Protein AF-A0A519ZA07-F1 (afdb_monomer_lite)

Foldseek 3Di:
DVVVVVVVCCCCVPPVVVVVVVVPCDPPVVVVVVDPDQDPVLQCCLVPPLLVVLVVLLVVLVVVLVVCVVVVDDDPPPLLVSLVVSLVSLLVSLVSCVSVCPDPVPVVSLVSLLVSLVSSVSSLVVLCVNLVVCCVVQNAALVSLVSVLVSVLSVVVSCCSNPDPDDDSVCNVVVVVVSVCQCCDDCSHNLNRNLVGLLVVLLVLCVVVVQDDPQAGAQDPDDDDPVSQVSNLVSLLVCCVRPNLCSNVSHHPDDCVVVLVVLCVVVVNPDDPPDPPDPPDSVNSSVSRSVCCCVRRVRDDDPPPPPPVCPPDQDEDDDDDPPPDPDDPDDDDDDDDDDDDWDWDWYADPNWIWIWTDDPFWIWTATRHWIDIGGCVVLVVVVVVVVPDPVQPWDFDPDDDDDKTWTQDDFVSQWDWDDTPPDTDIDGDRTDIDHDDPPPDD

Sequence (442 aa):
TWKSFITLFAWIAILFQTLFFLSGIPVDLQKLKDEYSYPKGLKLFTQYVLIPLAIVYVIILLSYEGKIIIQWNLPKGLVSSLILGYAVFGILSFLLIYPLRKQEENRWIVAYNRVFYYLLIPLLALLFVSVYTRVQKYGITEERYFLIILALWLSGITAYFLLSRKQNILIIPLSLSLVTIVGTYGPLSAFNIAQRSQLNQLAAVFQKNKLLKEGKLQPITVKLDSASNNRVIDLTRYMIKEYGLSSLQPLLKEDLKPVTESIKEKLGLTVSKYNGNRRTNAWDIRNAEQEWLQKHYKLPLKYADKSIDISYKNVKAENYMVIPKSDADFIVLIENTTNHYAAETISTLNKDSIRVHLSNSSMTFRIDKDSVNLSLIPIISRLEKANSSPDSKLIKENGSIASNESFILPRKYLTEQFQVGNYNVKFYINEITYRLSPSRSA

Secondary structure (DSSP, 8-state):
-HHHHHHHHHIIIIIIHHHHHHHTS-S-TTGGGT-----HHHHHHIIIIIHHHHHHHHHHHHHHHHHHHHHT-PPSSHHHHHHHHHHHHHHHHHHHHGGGGGSGGGHHHHHHHHHHHHHHHHHHHHHHHHHHHHHHHH---HHHHHHHHHHHHHHHHHHHHHH-SS--TTHHHHHHHHHHHHHHSSTTSHHHHHHHHHHHHHHHHHHHTT-EETTEEPP--S---HHHHHHHHHHHHHHHHHH-GGGGTTT-SS-HHHHHHHHHHHTTTTS-SS-TT----HHHHHHHHHHHHHHHHTPPP----------S------S------TT-S---------SSS-EEEEEEETTEEEEEEE-SSEEEEEETTEEEEEESHHHHHHHHHHHTSTT---------SSS-EE----GGGSEEEEEETTEEEEEE----EE--PPP---

Structure (mmCIF, N/CA/C/O backbone):
data_AF-A0A519ZA07-F1
#
_entry.id   AF-A0A519ZA07-F1
#
loop_
_atom_site.group_PDB
_atom_site.id
_atom_site.type_symbol
_atom_site.label_atom_id
_atom_site.label_alt_id
_atom_site.label_comp_id
_atom_site.label_asym_id
_atom_site.label_entity_id
_atom_site.label_seq_id
_atom_site.pdbx_PDB_ins_code
_atom_site.Cartn_x
_atom_site.Cartn_y
_atom_site.Cartn_z
_atom_site.occupancy
_atom_site.B_iso_or_equiv
_atom_site.auth_seq_id
_atom_site.auth_comp_id
_atom_site.auth_asym_id
_atom_site.auth_atom_id
_atom_site.pdbx_PDB_model_num
ATOM 1 N N . THR A 1 1 ? 22.969 2.937 15.550 1.00 68.62 1 THR A N 1
ATOM 2 C CA . THR A 1 1 ? 21.987 3.757 16.290 1.00 68.62 1 THR A CA 1
ATOM 3 C C . THR A 1 1 ? 20.558 3.262 16.097 1.00 68.62 1 THR A C 1
ATOM 5 O O . THR A 1 1 ? 20.074 2.628 17.017 1.00 68.62 1 THR A O 1
ATOM 8 N N . TRP A 1 2 ? 19.897 3.390 14.937 1.00 66.69 2 TRP A N 1
ATOM 9 C CA . TRP A 1 2 ? 18.480 2.967 14.767 1.00 66.69 2 TRP A CA 1
ATOM 10 C C . TRP A 1 2 ? 18.201 1.464 14.975 1.00 66.69 2 TRP A C 1
ATOM 12 O O . TRP A 1 2 ? 17.227 1.085 15.618 1.00 66.69 2 TRP A O 1
ATOM 22 N N . LYS A 1 3 ? 19.089 0.588 14.485 1.00 72.81 3 LYS A N 1
ATOM 23 C CA . LYS A 1 3 ? 18.942 -0.870 14.659 1.00 72.81 3 LYS A CA 1
ATOM 24 C C . LYS A 1 3 ? 18.975 -1.286 16.129 1.00 72.81 3 LYS A C 1
ATOM 26 O O . LYS A 1 3 ? 18.158 -2.094 16.534 1.00 72.81 3 LYS A O 1
ATOM 31 N N . SER A 1 4 ? 19.863 -0.690 16.923 1.00 81.75 4 SER A N 1
ATOM 32 C CA . SER A 1 4 ? 19.961 -0.953 18.363 1.00 81.75 4 SER A CA 1
ATOM 33 C C . SER A 1 4 ? 18.689 -0.533 19.102 1.00 81.75 4 SER A C 1
ATOM 35 O O . SER A 1 4 ? 18.231 -1.274 19.962 1.00 81.75 4 SER A O 1
ATOM 37 N N . PHE A 1 5 ? 18.078 0.596 18.719 1.00 85.25 5 PHE A N 1
ATOM 38 C CA . PHE A 1 5 ? 16.781 1.028 19.254 1.00 85.25 5 PHE A CA 1
ATOM 39 C C . PHE A 1 5 ? 15.653 0.054 18.909 1.00 85.25 5 PHE A C 1
ATOM 41 O O . PHE A 1 5 ? 14.896 -0.312 19.799 1.00 85.25 5 PHE A O 1
ATOM 48 N N . ILE A 1 6 ? 15.558 -0.409 17.657 1.00 89.62 6 ILE A N 1
ATOM 49 C CA . ILE A 1 6 ? 14.545 -1.403 17.260 1.00 89.62 6 ILE A CA 1
ATOM 50 C C . ILE A 1 6 ? 14.741 -2.712 18.018 1.00 89.62 6 ILE A C 1
ATOM 52 O O . ILE A 1 6 ? 13.771 -3.277 18.512 1.00 89.62 6 ILE A O 1
ATOM 56 N N . THR A 1 7 ? 15.982 -3.191 18.125 1.00 86.75 7 THR A N 1
ATOM 57 C CA . THR A 1 7 ? 16.279 -4.423 18.855 1.00 86.75 7 THR A CA 1
ATOM 58 C C . THR A 1 7 ? 15.882 -4.277 20.321 1.00 86.75 7 THR A C 1
ATOM 60 O O . THR A 1 7 ? 15.166 -5.125 20.838 1.00 86.75 7 THR A O 1
ATOM 63 N N . LEU A 1 8 ? 16.271 -3.180 20.977 1.00 88.75 8 LEU A N 1
ATOM 64 C CA . LEU A 1 8 ? 15.932 -2.914 22.375 1.00 88.75 8 LEU A CA 1
ATOM 65 C C . LEU A 1 8 ? 14.416 -2.765 22.585 1.00 88.75 8 LEU A C 1
ATOM 67 O O . LEU A 1 8 ? 13.865 -3.366 23.502 1.00 88.75 8 LEU A O 1
ATOM 71 N N . PHE A 1 9 ? 13.728 -2.042 21.698 1.00 88.75 9 PHE A N 1
ATOM 72 C CA . PHE A 1 9 ? 12.270 -1.933 21.706 1.00 88.75 9 PHE A CA 1
ATOM 73 C C . PHE A 1 9 ? 11.601 -3.300 21.544 1.00 88.75 9 PHE A C 1
ATOM 75 O O . PHE A 1 9 ? 10.675 -3.602 22.285 1.00 88.75 9 PHE A O 1
ATOM 82 N N . ALA A 1 10 ? 12.087 -4.151 20.636 1.00 89.69 10 ALA A N 1
ATOM 83 C CA . ALA A 1 10 ? 11.562 -5.501 20.453 1.00 89.69 10 ALA A CA 1
ATOM 84 C C . ALA A 1 10 ? 11.764 -6.367 21.707 1.00 89.69 10 ALA A C 1
ATOM 86 O O . ALA A 1 10 ? 10.833 -7.048 22.126 1.00 89.69 10 ALA A O 1
ATOM 87 N N . TRP A 1 11 ? 12.932 -6.298 22.355 1.00 91.19 11 TRP A N 1
ATOM 88 C CA . TRP A 1 11 ? 13.178 -6.999 23.622 1.00 91.19 11 TRP A CA 1
ATOM 89 C C . TRP A 1 11 ? 12.244 -6.529 24.740 1.00 91.19 11 TRP A C 1
ATOM 91 O O . TRP A 1 11 ? 11.685 -7.357 25.455 1.00 91.19 11 TRP A O 1
ATOM 101 N N . ILE A 1 12 ? 12.024 -5.220 24.874 1.00 87.88 12 ILE A N 1
ATOM 102 C CA . ILE A 1 12 ? 11.123 -4.670 25.894 1.00 87.88 12 ILE A CA 1
ATOM 103 C C . ILE A 1 12 ? 9.662 -5.026 25.576 1.00 87.88 12 ILE A C 1
ATOM 105 O O . ILE A 1 12 ? 8.946 -5.540 26.431 1.00 87.88 12 ILE A O 1
ATOM 109 N N . ALA A 1 13 ? 9.215 -4.800 24.342 1.00 84.88 13 ALA A N 1
ATOM 110 C CA . ALA A 1 13 ? 7.824 -4.990 23.941 1.00 84.88 13 ALA A CA 1
ATOM 111 C C . ALA A 1 13 ? 7.408 -6.465 23.873 1.00 84.88 13 ALA A C 1
ATOM 113 O O . ALA A 1 13 ? 6.242 -6.774 24.095 1.00 84.88 13 ALA A O 1
ATOM 114 N N . ILE A 1 14 ? 8.335 -7.374 23.556 1.00 86.75 14 ILE A N 1
ATOM 115 C CA . ILE A 1 14 ? 8.047 -8.809 23.485 1.00 86.75 14 ILE A CA 1
ATOM 116 C C . ILE A 1 14 ? 8.355 -9.458 24.823 1.00 86.75 14 ILE A C 1
ATOM 118 O O . ILE A 1 14 ? 7.466 -10.053 25.415 1.00 86.75 14 ILE A O 1
ATOM 122 N N . LEU A 1 15 ? 9.590 -9.357 25.314 1.00 85.81 15 LEU A N 1
ATOM 123 C CA . LEU A 1 15 ? 10.036 -10.143 26.461 1.00 85.81 15 LEU A CA 1
ATOM 124 C C . LEU A 1 15 ? 9.599 -9.508 27.781 1.00 85.81 15 LEU A C 1
ATOM 126 O O . LEU A 1 15 ? 8.959 -10.160 28.599 1.00 85.81 15 LEU A O 1
ATOM 130 N N . PHE A 1 16 ? 9.903 -8.223 27.980 1.00 83.38 16 PHE A N 1
ATOM 131 C CA . PHE A 1 16 ? 9.603 -7.557 29.247 1.00 83.38 16 PHE A CA 1
ATOM 132 C C . PHE A 1 16 ? 8.097 -7.367 29.445 1.00 83.38 16 PHE A C 1
ATOM 134 O O . PHE A 1 16 ? 7.584 -7.703 30.504 1.00 83.38 16 PHE A O 1
ATOM 141 N N . GLN A 1 17 ? 7.366 -6.918 28.421 1.00 84.31 17 GLN A N 1
ATOM 142 C CA . GLN A 1 17 ? 5.914 -6.739 28.501 1.00 84.31 17 GLN A CA 1
ATOM 143 C C . GLN A 1 17 ? 5.177 -8.055 28.784 1.00 84.31 17 GLN A C 1
ATOM 145 O O . GLN A 1 17 ? 4.252 -8.062 29.595 1.00 84.31 17 GLN A O 1
ATOM 150 N N . THR A 1 18 ? 5.558 -9.162 28.131 1.00 84.44 18 THR A N 1
ATOM 151 C CA . THR A 1 18 ? 4.900 -10.460 28.364 1.00 84.44 18 THR A CA 1
ATOM 152 C C . THR A 1 18 ? 5.241 -11.024 29.733 1.00 84.44 18 THR A C 1
ATOM 154 O O . THR A 1 18 ? 4.324 -11.446 30.427 1.00 84.44 18 THR A O 1
ATOM 157 N N . LEU A 1 19 ? 6.508 -10.978 30.162 1.00 85.19 19 LEU A N 1
ATOM 158 C CA . LEU A 1 19 ? 6.915 -11.423 31.499 1.00 85.19 19 LEU A CA 1
ATOM 159 C C . LEU A 1 19 ? 6.274 -10.571 32.599 1.00 85.19 19 LEU A C 1
ATOM 161 O O . LEU A 1 19 ? 5.770 -11.118 33.575 1.00 85.19 19 LEU A O 1
ATOM 165 N N . PHE A 1 20 ? 6.228 -9.249 32.422 1.00 81.75 20 PHE A N 1
ATOM 166 C CA . PHE A 1 20 ? 5.566 -8.330 33.346 1.00 81.75 20 PHE A CA 1
ATOM 167 C C . PHE A 1 20 ? 4.062 -8.618 33.435 1.00 81.75 20 PHE A C 1
ATOM 169 O O . PHE A 1 20 ? 3.527 -8.762 34.533 1.00 81.75 20 PHE A O 1
ATOM 176 N N . PHE A 1 21 ? 3.391 -8.790 32.291 1.00 81.94 21 PHE A N 1
ATOM 177 C CA . PHE A 1 21 ? 1.983 -9.187 32.246 1.00 81.94 21 PHE A CA 1
ATOM 178 C C . PHE A 1 21 ? 1.741 -10.539 32.932 1.00 81.94 21 PHE A C 1
ATOM 180 O O . PHE A 1 21 ? 0.816 -10.650 33.731 1.00 81.94 21 PHE A O 1
ATOM 187 N N . LEU A 1 22 ? 2.590 -11.541 32.673 1.00 83.44 22 LEU A N 1
ATOM 188 C CA . LEU A 1 22 ? 2.477 -12.873 33.273 1.00 83.44 22 LEU A CA 1
ATOM 189 C C . LEU A 1 22 ? 2.712 -12.834 34.787 1.00 83.44 22 LEU A C 1
ATOM 191 O O . LEU A 1 22 ? 2.031 -13.539 35.522 1.00 83.44 22 LEU A O 1
ATOM 195 N N . SER A 1 23 ? 3.621 -11.973 35.258 1.00 83.38 23 SER A N 1
ATOM 196 C CA . SER A 1 23 ? 3.871 -11.768 36.691 1.00 83.38 23 SER A CA 1
ATOM 197 C C . SER A 1 23 ? 2.674 -11.153 37.423 1.00 83.38 23 SER A C 1
ATOM 199 O O . SER A 1 23 ? 2.501 -11.376 38.617 1.00 83.38 23 SER A O 1
ATOM 201 N N . GLY A 1 24 ? 1.830 -10.405 36.703 1.00 71.06 24 GLY A N 1
ATOM 202 C CA . GLY A 1 24 ? 0.581 -9.851 37.219 1.00 71.06 24 GLY A CA 1
ATOM 203 C C . GLY A 1 24 ? -0.580 -10.849 37.277 1.00 71.06 24 GLY A C 1
ATOM 204 O O . GLY A 1 24 ? -1.636 -10.493 37.794 1.00 71.06 24 GLY A O 1
ATOM 205 N N . ILE A 1 25 ? -0.424 -12.075 36.757 1.00 77.50 25 ILE A N 1
ATOM 206 C CA . ILE A 1 25 ? -1.458 -13.114 36.843 1.00 77.50 25 ILE A CA 1
ATOM 207 C C . ILE A 1 25 ? -1.352 -13.780 38.225 1.00 77.50 25 ILE A C 1
ATOM 209 O O . ILE A 1 25 ? -0.340 -14.424 38.510 1.00 77.50 25 ILE A O 1
ATOM 213 N N . PRO A 1 26 ? -2.367 -13.651 39.100 1.00 72.69 26 PRO A N 1
ATOM 214 C CA . PRO A 1 26 ? -2.338 -14.287 40.409 1.00 72.69 26 PRO A CA 1
ATOM 215 C C . PRO A 1 26 ? -2.300 -15.814 40.260 1.00 72.69 26 PRO A C 1
ATOM 217 O O . PRO A 1 26 ? -2.992 -16.386 39.419 1.00 72.69 26 PRO A O 1
ATOM 220 N N . VAL A 1 27 ? -1.508 -16.472 41.113 1.00 74.38 27 VAL A N 1
ATOM 221 C CA . VAL A 1 27 ? -1.346 -17.942 41.135 1.00 74.38 27 VAL A CA 1
ATOM 222 C C . VAL A 1 27 ? -2.686 -18.649 41.368 1.00 74.38 27 VAL A C 1
ATOM 224 O O . VAL A 1 27 ? -2.934 -19.727 40.832 1.00 74.38 27 VAL A O 1
ATOM 227 N N . ASP A 1 28 ? -3.572 -18.013 42.135 1.00 78.94 28 ASP A N 1
ATOM 228 C CA . ASP A 1 28 ? -4.938 -18.468 42.351 1.00 78.94 28 ASP A CA 1
ATOM 229 C C . ASP A 1 28 ? -5.888 -17.842 41.320 1.00 78.94 28 ASP A C 1
ATOM 231 O O . ASP A 1 28 ? -6.391 -16.726 41.483 1.00 78.94 28 ASP A O 1
ATOM 235 N N . LEU A 1 29 ? -6.145 -18.591 40.245 1.00 73.44 29 LEU A N 1
ATOM 236 C CA . LEU A 1 29 ? -7.049 -18.189 39.167 1.00 73.44 29 LEU A CA 1
ATOM 237 C C . LEU A 1 29 ? -8.512 -18.049 39.625 1.00 73.44 29 LEU A C 1
ATOM 239 O O . LEU A 1 29 ? -9.312 -17.462 38.895 1.00 73.44 29 LEU A O 1
ATOM 243 N N . GLN A 1 30 ? -8.891 -18.565 40.803 1.00 69.81 30 GLN A N 1
ATOM 244 C CA . GLN A 1 30 ? -10.254 -18.413 41.321 1.00 69.81 30 GLN A CA 1
ATOM 245 C C . GLN A 1 30 ? -10.517 -16.975 41.790 1.00 69.81 30 GLN A C 1
ATOM 247 O O . GLN A 1 30 ? -11.611 -16.467 41.559 1.00 69.81 30 GLN A O 1
ATOM 252 N N . LYS A 1 31 ? -9.494 -16.264 42.290 1.00 63.41 31 LYS A N 1
ATOM 253 C CA . LYS A 1 31 ? -9.593 -14.839 42.670 1.00 63.41 31 LYS A CA 1
ATOM 254 C C . LYS A 1 31 ? -9.871 -13.901 41.489 1.00 63.41 31 LYS A C 1
ATOM 256 O O . LYS A 1 31 ? -10.433 -12.828 41.678 1.00 63.41 31 LYS A O 1
ATOM 261 N N . LEU A 1 32 ? -9.552 -14.315 40.258 1.00 62.78 32 LEU A N 1
ATOM 262 C CA . LEU A 1 32 ? -9.866 -13.555 39.038 1.00 62.78 32 LEU A CA 1
ATOM 263 C C . LEU A 1 32 ? -11.366 -13.539 38.700 1.00 62.78 32 LEU A C 1
ATOM 265 O O . LEU A 1 32 ? -11.788 -12.714 37.890 1.00 62.78 32 LEU A O 1
ATOM 269 N N . LYS A 1 33 ? -12.176 -14.441 39.276 1.00 58.62 33 LYS A N 1
ATOM 270 C CA . LYS A 1 33 ? -13.636 -14.423 39.084 1.00 58.62 33 LYS A CA 1
ATOM 271 C C . LYS A 1 33 ? -14.329 -13.332 39.899 1.00 58.62 33 LYS A C 1
ATOM 273 O O . LYS A 1 33 ? -15.373 -12.854 39.459 1.00 58.62 33 LYS A O 1
ATOM 278 N N . ASP A 1 34 ? -13.746 -12.935 41.027 1.00 54.66 34 ASP A N 1
ATOM 279 C CA . ASP A 1 34 ? -14.414 -12.076 42.008 1.00 54.66 34 ASP A CA 1
ATOM 280 C C . ASP A 1 34 ? -14.012 -10.596 41.888 1.00 54.66 34 ASP A C 1
ATOM 282 O O . ASP A 1 34 ? -14.752 -9.715 42.326 1.00 54.66 34 ASP A O 1
ATOM 286 N N . GLU A 1 35 ? -12.894 -10.285 41.219 1.00 52.78 35 GLU A N 1
ATOM 287 C CA . GLU A 1 35 ? -12.361 -8.921 41.123 1.00 52.78 35 GLU A CA 1
ATOM 288 C C . GLU A 1 35 ? -12.438 -8.348 39.692 1.00 52.78 35 GLU A C 1
ATOM 290 O O . GLU A 1 35 ? -11.454 -8.214 38.967 1.00 52.78 35 GLU A O 1
ATOM 295 N N . TYR A 1 36 ? -13.641 -7.944 39.269 1.00 58.69 36 TYR A N 1
ATOM 296 C CA . TYR A 1 36 ? -13.870 -7.174 38.033 1.00 58.69 36 TYR A CA 1
ATOM 297 C C . TYR A 1 36 ? -13.587 -5.670 38.227 1.00 58.69 36 TYR A C 1
ATOM 299 O O . TYR A 1 36 ? -14.419 -4.816 37.909 1.00 58.69 36 TYR A O 1
ATOM 307 N N . SER A 1 37 ? -12.423 -5.302 38.765 1.00 63.53 37 SER A N 1
ATOM 308 C CA . SER A 1 37 ? -12.074 -3.885 38.923 1.00 63.53 37 SER A CA 1
ATOM 309 C C . SER A 1 37 ? -11.431 -3.349 37.644 1.00 63.53 37 SER A C 1
ATOM 311 O O . SER A 1 37 ? -10.225 -3.450 37.425 1.00 63.53 37 SER A O 1
ATOM 313 N N . TYR A 1 38 ? -12.250 -2.788 36.753 1.00 71.25 38 TYR A N 1
ATOM 314 C CA . TYR A 1 38 ? -11.734 -2.086 35.580 1.00 71.25 38 TYR A CA 1
ATOM 315 C C . TYR A 1 38 ? -10.954 -0.833 36.028 1.00 71.25 38 TYR A C 1
ATOM 317 O O . TYR A 1 38 ? -11.500 -0.032 36.798 1.00 71.25 38 TYR A O 1
ATOM 325 N N . PRO A 1 39 ? -9.714 -0.601 35.550 1.00 79.19 39 PRO A N 1
ATOM 326 C CA . PRO A 1 39 ? -8.886 0.499 36.034 1.00 79.19 39 PRO A CA 1
ATOM 327 C C . PRO A 1 39 ? -9.587 1.851 35.864 1.00 79.19 39 PRO A C 1
ATOM 329 O O . PRO A 1 39 ? -9.898 2.274 34.746 1.00 79.19 39 PRO A O 1
ATOM 332 N N . LYS A 1 40 ? -9.809 2.568 36.974 1.00 76.81 40 LYS A N 1
ATOM 333 C CA . LYS A 1 40 ? -10.518 3.863 36.973 1.00 76.81 40 LYS A CA 1
ATOM 334 C C . LYS A 1 40 ? -9.883 4.874 36.009 1.00 76.81 40 LYS A C 1
ATOM 336 O O . LYS A 1 40 ? -10.604 5.567 35.295 1.00 76.81 40 LYS A O 1
ATOM 341 N N . GLY A 1 41 ? -8.550 4.905 35.934 1.00 78.56 41 GLY A N 1
ATOM 342 C CA . GLY A 1 41 ? -7.814 5.768 35.003 1.00 78.56 41 GLY A CA 1
ATOM 343 C C . GLY A 1 41 ? -8.109 5.452 33.534 1.00 78.56 41 GLY A C 1
ATOM 344 O O . GLY A 1 41 ? -8.377 6.362 32.754 1.00 78.56 41 GLY A O 1
ATOM 345 N N . LEU A 1 42 ? -8.159 4.167 33.164 1.00 79.19 42 LEU A N 1
ATOM 346 C CA . LEU A 1 42 ? -8.484 3.746 31.799 1.00 79.19 42 LEU A CA 1
ATOM 347 C C . LEU A 1 42 ? -9.938 4.085 31.436 1.00 79.19 42 LEU A C 1
ATOM 349 O O . LEU A 1 42 ? -10.225 4.440 30.290 1.00 79.19 42 LEU A O 1
ATOM 353 N N . LYS A 1 43 ? -10.855 4.026 32.416 1.00 81.81 43 LYS A N 1
ATOM 354 C CA . LYS A 1 43 ? -12.267 4.415 32.239 1.00 81.81 43 LYS A CA 1
ATOM 355 C C . LYS A 1 43 ? -12.360 5.905 31.948 1.00 81.81 43 LYS A C 1
ATOM 357 O O . LYS A 1 43 ? -12.951 6.286 30.941 1.00 81.81 43 LYS A O 1
ATOM 362 N N . LEU A 1 44 ? -11.725 6.721 32.789 1.00 84.00 44 LEU A N 1
ATOM 363 C CA . LEU A 1 44 ? -11.724 8.176 32.662 1.00 84.00 44 LEU A CA 1
ATOM 364 C C . LEU A 1 44 ? -11.096 8.623 31.336 1.00 84.00 44 LEU A C 1
ATOM 366 O O . LEU A 1 44 ? -11.687 9.415 30.608 1.00 84.00 44 LEU A O 1
ATOM 370 N N . PHE A 1 45 ? -9.939 8.059 30.989 1.00 85.19 45 PHE A N 1
ATOM 371 C CA . PHE A 1 45 ? -9.250 8.347 29.735 1.00 85.19 45 PHE A CA 1
ATOM 372 C C . PHE A 1 45 ? -10.125 8.030 28.516 1.00 85.19 45 PHE A C 1
ATOM 374 O O . PHE A 1 45 ? -10.298 8.867 27.630 1.00 85.19 45 PHE A O 1
ATOM 381 N N . THR A 1 46 ? -10.734 6.844 28.484 1.00 84.62 46 THR A N 1
ATOM 382 C CA . THR A 1 46 ? -11.551 6.439 27.334 1.00 84.62 46 THR A CA 1
ATOM 383 C C . THR A 1 46 ? -12.808 7.306 27.209 1.00 84.62 46 THR A C 1
ATOM 385 O O . THR A 1 46 ? -13.141 7.757 26.115 1.00 84.62 46 THR A O 1
ATOM 388 N N . GLN A 1 47 ? -13.478 7.591 28.328 1.00 85.44 47 GLN A N 1
ATOM 389 C CA . GLN A 1 47 ? -14.730 8.347 28.353 1.00 85.44 47 GLN A CA 1
ATOM 390 C C . GLN A 1 47 ? -14.551 9.841 28.058 1.00 85.44 47 GLN A C 1
ATOM 392 O O . GLN A 1 47 ? -15.361 10.401 27.325 1.00 85.44 47 GLN A O 1
ATOM 397 N N . TYR A 1 48 ? -13.519 10.482 28.613 1.00 87.69 48 TYR A N 1
ATOM 398 C CA . TYR A 1 48 ? -13.377 11.944 28.574 1.00 87.69 48 TYR A CA 1
ATOM 399 C C . TYR A 1 48 ? -12.289 12.455 27.632 1.00 87.69 48 TYR A C 1
ATOM 401 O O . TYR A 1 48 ? -12.271 13.642 27.324 1.00 87.69 48 TYR A O 1
ATOM 409 N N . VAL A 1 49 ? -11.400 11.588 27.148 1.00 88.25 49 VAL A N 1
ATOM 410 C CA . VAL A 1 49 ? -10.360 11.981 26.187 1.00 88.25 49 VAL A CA 1
ATOM 411 C C . VAL A 1 49 ? -10.617 11.308 24.849 1.00 88.25 49 VAL A C 1
ATOM 413 O O . VAL A 1 49 ? -10.810 11.977 23.837 1.00 88.25 49 VAL A O 1
ATOM 416 N N . LEU A 1 50 ? -10.675 9.977 24.844 1.00 88.25 50 LEU A N 1
ATOM 417 C CA . LEU A 1 50 ? -10.672 9.198 23.610 1.00 88.25 50 LEU A CA 1
ATOM 418 C C . LEU A 1 50 ? -11.978 9.355 22.809 1.00 88.25 50 LEU A C 1
ATOM 420 O O . LEU A 1 50 ? -11.944 9.642 21.615 1.00 88.25 50 LEU A O 1
ATOM 424 N N . ILE A 1 51 ? -13.136 9.226 23.463 1.00 87.62 51 ILE A N 1
ATOM 425 C CA . ILE A 1 51 ? -14.444 9.349 22.801 1.00 87.62 51 ILE A CA 1
ATOM 426 C C . ILE A 1 51 ? -14.722 10.777 22.309 1.00 87.62 51 ILE A C 1
ATOM 428 O O . ILE A 1 51 ? -15.082 10.918 21.137 1.00 87.62 51 ILE A O 1
ATOM 432 N N . PRO A 1 52 ? -14.521 11.840 23.114 1.00 90.56 52 PRO A N 1
ATOM 433 C CA . PRO A 1 52 ? -14.654 13.211 22.629 1.00 90.56 52 PRO A CA 1
ATOM 434 C C . PRO A 1 52 ? -13.736 13.497 21.440 1.00 90.56 52 PRO A C 1
ATOM 436 O O . PRO A 1 52 ? -14.177 14.088 20.456 1.00 90.56 52 PRO A O 1
ATOM 439 N N . LEU A 1 53 ? -12.497 12.996 21.470 1.00 91.75 53 LEU A N 1
ATOM 440 C CA . LEU A 1 53 ? -11.573 13.124 20.347 1.00 91.75 53 LEU A CA 1
ATOM 441 C C . LEU A 1 53 ? -12.086 12.404 19.090 1.00 91.75 53 LEU A C 1
ATOM 443 O O . LEU A 1 53 ? -11.996 12.957 17.996 1.00 91.75 53 LEU A O 1
ATOM 447 N N . ALA A 1 54 ? -12.683 11.215 19.228 1.00 91.06 54 ALA A N 1
ATOM 448 C CA . ALA A 1 54 ? -13.286 10.493 18.104 1.00 91.06 54 ALA A CA 1
ATOM 449 C C . ALA A 1 54 ? -14.457 11.277 17.490 1.00 91.06 54 ALA A C 1
ATOM 451 O O . ALA A 1 54 ? -14.612 11.302 16.269 1.00 91.06 54 ALA A O 1
ATOM 452 N N . ILE A 1 55 ? -15.270 11.931 18.326 1.00 91.94 55 ILE A N 1
ATOM 453 C CA . ILE A 1 55 ? -16.397 12.762 17.883 1.00 91.94 55 ILE A CA 1
ATOM 454 C C . ILE A 1 55 ? -15.889 13.993 17.126 1.00 91.94 55 ILE A C 1
ATOM 456 O O . ILE A 1 55 ? -16.348 14.273 16.021 1.00 91.94 55 ILE A O 1
ATOM 460 N N . VAL A 1 56 ? -14.905 14.709 17.672 1.00 95.06 56 VAL A N 1
ATOM 461 C CA . VAL A 1 56 ? -14.304 15.857 16.977 1.00 95.06 56 VAL A CA 1
ATOM 462 C C . VAL A 1 56 ? -13.695 15.414 15.645 1.00 95.06 56 VAL A C 1
ATOM 464 O O . VAL A 1 56 ? -13.915 16.061 14.622 1.00 95.06 56 VAL A O 1
ATOM 467 N N . TYR A 1 57 ? -12.998 14.274 15.627 1.00 95.06 57 TYR A N 1
ATOM 468 C CA . TYR A 1 57 ? -12.403 13.747 14.405 1.00 95.06 57 TYR A CA 1
ATOM 469 C C . TYR A 1 57 ? -13.471 13.427 13.346 1.00 95.06 57 TYR A C 1
ATOM 471 O O . TYR A 1 57 ? -13.346 13.882 12.209 1.00 95.06 57 TYR A O 1
ATOM 479 N N . VAL A 1 58 ? -14.559 12.729 13.692 1.00 95.12 58 VAL A N 1
ATOM 480 C CA . VAL A 1 58 ? -15.602 12.421 12.698 1.00 95.12 58 VAL A CA 1
ATOM 481 C C . VAL A 1 58 ? -16.288 13.674 12.167 1.00 95.12 58 VAL A C 1
ATOM 483 O O . VAL A 1 58 ? -16.577 13.737 10.979 1.00 95.12 58 VAL A O 1
ATOM 486 N N . ILE A 1 59 ? -16.493 14.697 13.001 1.00 95.69 59 ILE A N 1
ATOM 487 C CA . ILE A 1 59 ? -17.081 15.971 12.564 1.00 95.69 59 ILE A CA 1
ATOM 488 C C . ILE A 1 59 ? -16.182 16.651 11.528 1.00 95.69 59 ILE A C 1
ATOM 490 O O . ILE A 1 59 ? -16.665 17.079 10.476 1.00 95.69 59 ILE A O 1
ATOM 494 N N . ILE A 1 60 ? -14.874 16.721 11.792 1.00 94.94 60 ILE A N 1
ATOM 495 C CA . ILE A 1 60 ? -13.898 17.272 10.842 1.00 94.94 60 ILE A CA 1
ATOM 496 C C . ILE A 1 60 ? -13.918 16.458 9.548 1.00 94.94 60 ILE A C 1
ATOM 498 O O . ILE A 1 60 ? -13.929 17.026 8.454 1.00 94.94 60 ILE A O 1
ATOM 502 N N . LEU A 1 61 ? -13.943 15.131 9.668 1.00 94.44 61 LEU A N 1
ATOM 503 C CA . LEU A 1 61 ? -13.874 14.240 8.523 1.00 94.44 61 LEU A CA 1
ATOM 504 C C . LEU A 1 61 ? -15.129 14.351 7.652 1.00 94.44 61 LEU A C 1
ATOM 506 O O . LEU A 1 61 ? -14.999 14.570 6.455 1.00 94.44 61 LEU A O 1
ATOM 510 N N . LEU A 1 62 ? -16.326 14.330 8.241 1.00 94.69 62 LEU A N 1
ATOM 511 C CA . LEU A 1 62 ? -17.591 14.530 7.527 1.00 94.69 62 LEU A CA 1
ATOM 512 C C . LEU A 1 62 ? -17.683 15.920 6.886 1.00 94.69 62 LEU A C 1
ATOM 514 O O . LEU A 1 62 ? -18.157 16.047 5.759 1.00 94.69 62 LEU A O 1
ATOM 518 N N . SER A 1 63 ? -17.176 16.960 7.554 1.00 94.31 63 SER A N 1
ATOM 519 C CA . SER A 1 63 ? -17.083 18.304 6.962 1.00 94.31 63 SER A CA 1
ATOM 520 C C . SER A 1 63 ? -16.177 18.303 5.725 1.00 94.31 63 SER A C 1
ATOM 522 O O . SER A 1 63 ? -16.484 18.928 4.707 1.00 94.31 63 SER A O 1
ATOM 524 N N . TYR A 1 64 ? -15.067 17.563 5.788 1.00 92.25 64 TYR A N 1
ATOM 525 C CA . TYR A 1 64 ? -14.157 17.380 4.665 1.00 92.25 64 TYR A CA 1
ATOM 526 C C . TYR A 1 64 ? -14.783 16.565 3.524 1.00 92.25 64 TYR A C 1
ATOM 528 O O . TYR A 1 64 ? -14.603 16.920 2.360 1.00 92.25 64 TYR A O 1
ATOM 536 N N . GLU A 1 65 ? -15.571 15.531 3.824 1.00 91.31 65 GLU A N 1
ATOM 537 C CA . GLU A 1 65 ? -16.331 14.795 2.805 1.00 91.31 65 GLU A CA 1
ATOM 538 C C . GLU A 1 65 ? -17.358 15.682 2.113 1.00 91.31 65 GLU A C 1
ATOM 540 O O . GLU A 1 65 ? -17.427 15.694 0.885 1.00 91.31 65 GLU A O 1
ATOM 545 N N . GLY A 1 66 ? -18.093 16.488 2.885 1.00 92.19 66 GLY A N 1
ATOM 546 C CA . GLY A 1 66 ? -19.017 17.482 2.344 1.00 92.19 66 GLY A CA 1
ATOM 547 C C . GLY A 1 66 ? -18.315 18.428 1.369 1.00 92.19 66 GLY A C 1
ATOM 548 O O . GLY A 1 66 ? -18.799 18.648 0.259 1.00 92.19 66 GLY A O 1
ATOM 549 N N . LYS A 1 67 ? -17.113 18.906 1.720 1.00 92.50 67 LYS A N 1
ATOM 550 C CA . LYS A 1 67 ? -16.282 19.716 0.817 1.00 92.50 67 LYS A CA 1
ATOM 551 C C . LYS A 1 67 ? -15.929 18.972 -0.475 1.00 92.50 67 LYS A C 1
ATOM 553 O O . LYS A 1 67 ? -15.997 19.576 -1.544 1.00 92.50 67 LYS A O 1
ATOM 558 N N . ILE A 1 68 ? -15.561 17.691 -0.403 1.00 89.88 68 ILE A N 1
ATOM 559 C CA . ILE A 1 68 ? -15.225 16.884 -1.590 1.00 89.88 68 ILE A CA 1
ATOM 560 C C . ILE A 1 68 ? -16.444 16.707 -2.496 1.00 89.88 68 ILE A C 1
ATOM 562 O O . ILE A 1 68 ? -16.312 16.844 -3.710 1.00 89.88 68 ILE A O 1
ATOM 566 N N . ILE A 1 69 ? -17.619 16.446 -1.921 1.00 89.81 69 ILE A N 1
ATOM 567 C CA . ILE A 1 69 ? -18.871 16.287 -2.671 1.00 89.81 69 ILE A CA 1
ATOM 568 C C . ILE A 1 69 ? -19.232 17.589 -3.398 1.00 89.81 69 ILE A C 1
ATOM 570 O O . ILE A 1 69 ? -19.590 17.552 -4.572 1.00 89.81 69 ILE A O 1
ATOM 574 N N . ILE A 1 70 ? -19.079 18.743 -2.739 1.00 92.38 70 ILE A N 1
ATOM 575 C CA . ILE A 1 70 ? -19.354 20.058 -3.341 1.00 92.38 70 ILE A CA 1
ATOM 576 C C . ILE A 1 70 ? -18.344 20.386 -4.450 1.00 92.38 70 ILE A C 1
ATOM 578 O O . ILE A 1 70 ? -18.722 20.863 -5.515 1.00 92.38 70 ILE A O 1
ATOM 582 N N . GLN A 1 71 ? -17.052 20.144 -4.212 1.00 91.19 71 GLN A N 1
ATOM 583 C CA . GLN A 1 71 ? -15.987 20.500 -5.156 1.00 91.19 71 GLN A CA 1
ATOM 584 C C . GLN A 1 71 ? -15.809 19.483 -6.290 1.00 91.19 71 GLN A C 1
ATOM 586 O O . GLN A 1 71 ? -15.081 19.767 -7.240 1.00 91.19 71 GLN A O 1
ATOM 591 N N . TRP A 1 72 ? -16.406 18.291 -6.170 1.00 85.81 72 TRP A N 1
ATOM 592 C CA . TRP A 1 72 ? -16.222 17.154 -7.080 1.00 85.81 72 TRP A CA 1
ATOM 593 C C . TRP A 1 72 ? -14.751 16.811 -7.370 1.00 85.81 72 TRP A C 1
ATOM 595 O O . TRP A 1 72 ? -14.406 16.215 -8.391 1.00 85.81 72 TRP A O 1
ATOM 605 N N . ASN A 1 73 ? -13.859 17.169 -6.445 1.00 85.19 73 ASN A N 1
ATOM 606 C CA . ASN A 1 73 ? -12.424 17.007 -6.598 1.00 85.19 73 ASN A CA 1
ATOM 607 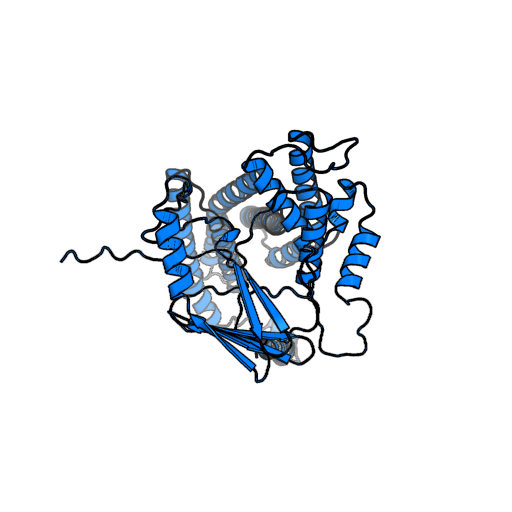C C . ASN A 1 73 ? -11.887 16.125 -5.479 1.00 85.19 73 ASN A C 1
ATOM 609 O O . ASN A 1 73 ? -11.811 16.541 -4.323 1.00 85.19 73 ASN A O 1
ATOM 613 N N . LEU A 1 74 ? -11.504 14.901 -5.837 1.00 83.38 74 LEU A N 1
ATOM 614 C CA . LEU A 1 74 ? -10.962 13.937 -4.896 1.00 83.38 74 LEU A CA 1
ATOM 615 C C . LEU A 1 74 ? -9.454 14.183 -4.675 1.00 83.38 74 LEU A C 1
ATOM 617 O O . LEU A 1 74 ? -8.653 13.997 -5.599 1.00 83.38 74 LEU A O 1
ATOM 621 N N . PRO A 1 75 ? -9.026 14.515 -3.445 1.00 76.88 75 PRO A N 1
ATOM 622 C CA . PRO A 1 75 ? -7.619 14.699 -3.131 1.00 76.88 75 PRO A CA 1
ATOM 623 C C . PRO A 1 75 ? -6.817 13.405 -3.307 1.00 76.88 75 PRO A C 1
ATOM 625 O O . PRO A 1 75 ? -7.239 12.300 -2.946 1.00 76.88 75 PRO A O 1
ATOM 628 N N . LYS A 1 76 ? -5.601 13.546 -3.837 1.00 71.81 76 LYS A N 1
ATOM 629 C CA . LYS A 1 76 ? -4.694 12.418 -4.072 1.00 71.81 76 LYS A CA 1
ATOM 630 C C . LYS A 1 76 ? -4.113 11.908 -2.751 1.00 71.81 76 LYS A C 1
ATOM 632 O O . LYS A 1 76 ? -3.590 12.676 -1.956 1.00 71.81 76 LYS A O 1
ATOM 637 N N . GLY A 1 77 ? -4.173 10.597 -2.536 1.00 70.44 77 GLY A N 1
ATOM 638 C CA . GLY A 1 77 ? -3.536 9.881 -1.421 1.00 70.44 77 GLY A CA 1
ATOM 639 C C . GLY A 1 77 ? -4.238 10.014 -0.067 1.00 70.44 77 GLY A C 1
ATOM 640 O O . GLY A 1 77 ? -4.464 9.004 0.587 1.00 70.44 77 GLY A O 1
ATOM 641 N N . LEU A 1 78 ? -4.642 11.225 0.310 1.00 82.00 78 LEU A N 1
ATOM 642 C CA . LEU A 1 78 ? -4.893 11.604 1.704 1.00 82.00 78 LEU A CA 1
ATOM 643 C C . LEU A 1 78 ? -6.214 11.078 2.295 1.00 82.00 78 LEU A C 1
ATOM 645 O O . LEU A 1 78 ? -6.240 10.630 3.437 1.00 82.00 78 LEU A O 1
ATOM 649 N N . VAL A 1 79 ? -7.291 11.075 1.501 1.00 87.00 79 VAL A N 1
ATOM 650 C CA . VAL A 1 79 ? -8.653 10.717 1.954 1.00 87.00 79 VAL A CA 1
ATOM 651 C C . VAL A 1 79 ? -8.702 9.331 2.600 1.00 87.00 79 VAL A C 1
ATOM 653 O O . VAL A 1 79 ? -9.234 9.164 3.692 1.00 87.00 79 VAL A O 1
ATOM 656 N N . SER A 1 80 ? -8.105 8.334 1.940 1.00 90.38 80 SER A N 1
ATOM 657 C CA . SER A 1 80 ? -8.146 6.943 2.396 1.00 90.38 80 SER A CA 1
ATOM 658 C C . SER A 1 80 ? -7.460 6.770 3.751 1.00 90.38 80 SER A C 1
ATOM 660 O O . SER A 1 80 ? -8.001 6.101 4.626 1.00 90.38 80 SER A O 1
ATOM 662 N N . SER A 1 81 ? -6.301 7.405 3.945 1.00 91.12 81 SER A N 1
ATOM 663 C CA . SER A 1 81 ? -5.545 7.315 5.197 1.00 91.12 81 SER A CA 1
ATOM 664 C C . SER A 1 81 ? -6.285 7.960 6.368 1.00 91.12 81 SER A C 1
ATOM 666 O O . SER A 1 81 ? -6.250 7.417 7.469 1.00 91.12 81 SER A O 1
ATOM 668 N N . LEU A 1 82 ? -6.994 9.074 6.139 1.00 93.12 82 LEU A N 1
ATOM 669 C CA . LEU A 1 82 ? -7.810 9.714 7.176 1.00 93.12 82 LEU A CA 1
ATOM 670 C C . LEU A 1 82 ? -8.975 8.818 7.616 1.00 93.12 82 LEU A C 1
ATOM 672 O O . LEU A 1 82 ? -9.164 8.594 8.809 1.00 93.12 82 LEU A O 1
ATOM 676 N N . ILE A 1 83 ? -9.712 8.247 6.659 1.00 94.25 83 ILE A N 1
ATOM 677 C CA . ILE A 1 83 ? -10.850 7.363 6.951 1.00 94.25 83 ILE A CA 1
ATOM 678 C C . ILE A 1 83 ? -10.389 6.111 7.703 1.00 94.25 83 ILE A C 1
ATOM 680 O O . ILE A 1 83 ? -10.985 5.741 8.714 1.00 94.25 83 ILE A O 1
ATOM 684 N N . LEU A 1 84 ? -9.295 5.483 7.257 1.00 94.50 84 LEU A N 1
ATOM 685 C CA . LEU A 1 84 ? -8.719 4.329 7.950 1.00 94.50 84 LEU A CA 1
ATOM 686 C C . LEU A 1 84 ? -8.218 4.695 9.351 1.00 94.50 84 LEU A C 1
ATOM 688 O O . LEU A 1 84 ? -8.453 3.943 10.294 1.00 94.50 84 LEU A O 1
ATOM 692 N N . GLY A 1 85 ? -7.575 5.855 9.511 1.00 94.38 85 GLY A N 1
ATOM 693 C CA . GLY A 1 85 ? -7.126 6.346 10.813 1.00 94.38 85 GLY A CA 1
ATOM 694 C C . GLY A 1 85 ? -8.286 6.575 11.782 1.00 94.38 85 GLY A C 1
ATOM 695 O O . GLY A 1 85 ? -8.214 6.148 12.933 1.00 94.38 85 GLY A O 1
ATOM 696 N N . TYR A 1 86 ? -9.379 7.182 11.311 1.00 95.12 86 TYR A N 1
ATOM 697 C CA . TYR A 1 86 ? -10.608 7.333 12.090 1.00 95.12 86 TYR A CA 1
ATOM 698 C C . TYR A 1 86 ? -11.203 5.976 12.487 1.00 95.12 86 TYR A C 1
ATOM 700 O O . TYR A 1 86 ? -11.535 5.768 13.655 1.00 95.12 86 TYR A O 1
ATOM 708 N N . ALA A 1 87 ? -11.282 5.032 11.544 1.00 95.06 87 ALA A N 1
ATOM 709 C CA . ALA A 1 87 ? -11.801 3.694 11.805 1.00 95.06 87 ALA A CA 1
ATOM 710 C C . ALA A 1 87 ? -10.977 2.960 12.874 1.00 95.06 87 ALA A C 1
ATOM 712 O O . ALA A 1 87 ? -11.547 2.432 13.825 1.00 95.06 87 ALA A O 1
ATOM 713 N N . VAL A 1 88 ? -9.643 2.975 12.768 1.00 93.69 88 VAL A N 1
ATOM 714 C CA . VAL A 1 88 ? -8.746 2.380 13.774 1.00 93.69 88 VAL A CA 1
ATOM 715 C C . VAL A 1 88 ? -8.958 3.034 15.134 1.00 93.69 88 VAL A C 1
ATOM 717 O O . VAL A 1 88 ? -9.165 2.335 16.125 1.00 93.69 88 VAL A O 1
ATOM 720 N N . PHE A 1 89 ? -8.949 4.366 15.185 1.00 91.50 89 PHE A N 1
ATOM 721 C CA . PHE A 1 89 ? -9.097 5.108 16.430 1.00 91.50 89 PHE A CA 1
ATOM 722 C C . PHE A 1 89 ? -10.435 4.815 17.121 1.00 91.50 89 PHE A C 1
ATOM 724 O O . PHE A 1 89 ? -10.464 4.510 18.313 1.00 91.50 89 PHE A O 1
ATOM 731 N N . GLY A 1 90 ? -11.544 4.838 16.383 1.00 91.88 90 GLY A N 1
ATOM 732 C CA . GLY A 1 90 ? -12.861 4.551 16.946 1.00 91.88 90 GLY A CA 1
ATOM 733 C C . GLY A 1 90 ? -13.071 3.080 17.315 1.00 91.88 90 GLY A C 1
ATOM 734 O O . GLY A 1 90 ? -13.624 2.801 18.376 1.00 91.88 90 GLY A O 1
ATOM 735 N N . ILE A 1 91 ? -12.553 2.128 16.528 1.00 92.12 91 ILE A N 1
ATOM 736 C CA . ILE A 1 91 ? -12.602 0.697 16.878 1.00 92.12 91 ILE A CA 1
ATOM 737 C C . ILE A 1 91 ? -11.787 0.418 18.148 1.00 92.12 91 ILE A C 1
ATOM 739 O O . ILE A 1 91 ? -12.263 -0.298 19.028 1.00 92.12 91 ILE A O 1
ATOM 743 N N . LEU A 1 92 ? -10.589 0.999 18.285 1.00 89.31 92 LEU A N 1
ATOM 744 C CA . LEU A 1 92 ? -9.791 0.894 19.513 1.00 89.31 92 LEU A CA 1
ATOM 745 C C . LEU A 1 92 ? -10.517 1.520 20.705 1.00 89.31 92 LEU A C 1
ATOM 747 O O . LEU A 1 92 ? -10.546 0.930 21.784 1.00 89.31 92 LEU A O 1
ATOM 751 N N . SER A 1 93 ? -11.156 2.673 20.492 1.00 87.81 93 SER A N 1
ATOM 752 C CA . SER A 1 93 ? -11.955 3.341 21.522 1.00 87.81 93 SER A CA 1
ATOM 753 C C . SER A 1 93 ? -13.100 2.464 22.006 1.00 87.81 93 SER A C 1
ATOM 755 O O . SER A 1 93 ? -13.323 2.329 23.209 1.00 87.81 93 SER A O 1
ATOM 757 N N . PHE A 1 94 ? -13.783 1.810 21.067 1.00 85.56 94 PHE A N 1
ATOM 758 C CA . PHE A 1 94 ? -14.827 0.840 21.353 1.00 85.56 94 PHE A CA 1
ATOM 759 C C . PHE A 1 94 ? -14.296 -0.399 22.094 1.00 85.56 94 PHE A C 1
ATOM 761 O O . PHE A 1 94 ? -14.907 -0.829 23.071 1.00 85.56 94 PHE A O 1
ATOM 768 N N . LEU A 1 95 ? -13.160 -0.962 21.673 1.00 86.69 95 LEU A N 1
ATOM 769 C CA . LEU A 1 95 ? -12.549 -2.135 22.310 1.00 86.69 95 LEU A CA 1
ATOM 770 C C . LEU A 1 95 ? -12.167 -1.866 23.769 1.00 86.69 95 LEU A C 1
ATOM 772 O O . LEU A 1 95 ? -12.439 -2.702 24.629 1.00 86.69 95 LEU A O 1
ATOM 776 N N . LEU A 1 96 ? -11.588 -0.696 24.047 1.00 84.62 96 LEU A N 1
ATOM 777 C CA . LEU A 1 96 ? -11.217 -0.268 25.397 1.00 84.62 96 LEU A CA 1
ATOM 778 C C . LEU A 1 96 ? -12.440 -0.167 26.308 1.00 84.62 96 LEU A C 1
ATOM 780 O O . LEU A 1 96 ? -12.429 -0.674 27.423 1.00 84.62 96 LEU A O 1
ATOM 784 N N . ILE A 1 97 ? -13.520 0.442 25.823 1.00 82.81 97 ILE A N 1
ATOM 785 C CA . ILE A 1 97 ? -14.705 0.688 26.644 1.00 82.81 97 ILE A CA 1
ATOM 786 C C . ILE A 1 97 ? -15.659 -0.515 26.738 1.00 82.81 97 ILE A C 1
ATOM 788 O O . ILE A 1 97 ? -16.516 -0.564 27.623 1.00 82.81 97 ILE A O 1
ATOM 792 N N . TYR A 1 98 ? -15.518 -1.509 25.856 1.00 78.81 98 TYR A N 1
ATOM 793 C CA . TYR A 1 98 ? -16.411 -2.666 25.775 1.00 78.81 98 TYR A CA 1
ATOM 794 C C . TYR A 1 98 ? -16.649 -3.409 27.108 1.00 78.81 98 TYR A C 1
ATOM 796 O O . TYR A 1 98 ? -17.813 -3.726 27.385 1.00 78.81 98 TYR A O 1
ATOM 804 N N . PRO A 1 99 ? -15.636 -3.665 27.968 1.00 76.44 99 PRO A N 1
ATOM 805 C CA . PRO A 1 99 ? -15.833 -4.368 29.241 1.00 76.44 99 PRO A CA 1
ATOM 806 C C . PRO A 1 99 ? -16.816 -3.662 30.187 1.00 76.44 99 PRO A C 1
ATOM 808 O O . PRO A 1 99 ? -17.492 -4.313 30.980 1.00 76.44 99 PRO A O 1
ATOM 811 N N . LEU A 1 100 ? -16.948 -2.339 30.067 1.00 72.69 100 LEU A N 1
ATOM 812 C CA . LEU A 1 100 ? -17.784 -1.504 30.932 1.00 72.69 100 LEU A CA 1
ATOM 813 C C . LEU A 1 100 ? -19.267 -1.491 30.536 1.00 72.69 100 LEU A C 1
ATOM 815 O O . LEU A 1 100 ? -20.104 -0.984 31.283 1.00 72.69 100 LEU A O 1
ATOM 819 N N . ARG A 1 101 ? -19.616 -2.069 29.381 1.00 67.75 101 ARG A N 1
ATOM 820 C CA . ARG A 1 101 ? -20.969 -2.028 28.804 1.00 67.75 101 ARG A CA 1
ATOM 821 C C . ARG A 1 101 ? -22.036 -2.746 29.641 1.00 67.75 101 ARG A C 1
ATOM 823 O O . ARG A 1 101 ? -23.214 -2.438 29.498 1.00 67.75 101 ARG A O 1
ATOM 830 N N . LYS A 1 102 ? -21.650 -3.727 30.464 1.00 64.25 102 LYS A N 1
ATOM 831 C CA . LYS A 1 102 ? -22.592 -4.549 31.250 1.00 64.25 102 LYS A CA 1
ATOM 832 C C . LYS A 1 102 ? -23.116 -3.861 32.517 1.00 64.25 102 LYS A C 1
ATOM 834 O O . LYS A 1 102 ? -24.041 -4.382 33.127 1.00 64.25 102 LYS A O 1
ATOM 839 N N . GLN A 1 103 ? -22.546 -2.722 32.909 1.00 65.12 103 GLN A N 1
ATOM 840 C CA . GLN A 1 103 ? -23.014 -1.944 34.058 1.00 65.12 103 GLN A CA 1
ATOM 841 C C . GLN A 1 103 ? -24.187 -1.047 33.630 1.00 65.12 103 GLN A C 1
ATOM 843 O O . GLN A 1 103 ? -24.114 -0.394 32.588 1.00 65.12 103 GLN A O 1
ATOM 848 N N . GLU A 1 104 ? -25.267 -1.002 34.416 1.00 55.12 104 GLU A N 1
ATOM 849 C CA . GLU A 1 104 ? -26.490 -0.257 34.061 1.00 55.12 104 GLU A CA 1
ATOM 850 C C . GLU A 1 104 ? -26.256 1.250 33.859 1.00 55.12 104 GLU A C 1
ATOM 852 O O . GLU A 1 104 ? -26.923 1.875 33.035 1.00 55.12 104 GLU A O 1
ATOM 857 N N . GLU A 1 105 ? -25.240 1.802 34.521 1.00 62.66 105 GLU A N 1
ATOM 858 C CA . GLU A 1 105 ? -24.799 3.203 34.437 1.00 62.66 105 GLU A CA 1
ATOM 859 C C . GLU A 1 105 ? -24.239 3.603 33.053 1.00 62.66 105 GLU A C 1
ATOM 861 O O . GLU A 1 105 ? -24.095 4.778 32.725 1.00 62.66 105 GLU A O 1
ATOM 866 N N . ASN A 1 106 ? -23.936 2.622 32.200 1.00 66.56 106 ASN A N 1
ATOM 867 C CA . ASN A 1 106 ? -23.103 2.788 31.011 1.00 66.56 106 ASN A CA 1
ATOM 868 C C . ASN A 1 106 ? -23.855 2.569 29.684 1.00 66.56 106 ASN A C 1
ATOM 870 O O . ASN A 1 106 ? -23.243 2.307 28.645 1.00 66.56 106 ASN A O 1
ATOM 874 N N . ARG A 1 107 ? -25.190 2.704 29.673 1.00 71.12 107 ARG A N 1
ATOM 875 C CA . ARG A 1 107 ? -26.022 2.529 28.459 1.00 71.12 107 ARG A CA 1
ATOM 876 C C . ARG A 1 107 ? -25.602 3.432 27.291 1.00 71.12 107 ARG A C 1
ATOM 878 O O . ARG A 1 107 ? -25.738 3.035 26.133 1.00 71.12 107 ARG A O 1
ATOM 885 N N . TRP A 1 108 ? -25.026 4.601 27.578 1.00 79.44 108 TRP A N 1
ATOM 886 C CA . TRP A 1 108 ? -24.490 5.529 26.577 1.00 79.44 108 TRP A CA 1
ATOM 887 C C . TRP A 1 108 ? -23.371 4.910 25.714 1.00 79.44 108 TRP A C 1
ATOM 889 O O . TRP A 1 108 ? -23.236 5.264 24.546 1.00 79.44 108 TRP A O 1
ATOM 899 N N . ILE A 1 109 ? -22.632 3.919 26.228 1.00 78.19 109 ILE A N 1
ATOM 900 C CA . ILE A 1 109 ? -21.565 3.201 25.504 1.00 78.19 109 ILE A CA 1
ATOM 901 C C . ILE A 1 109 ? -22.148 2.399 24.331 1.00 78.19 109 ILE A C 1
ATOM 903 O O . ILE A 1 109 ? -21.543 2.286 23.263 1.00 78.19 109 ILE A O 1
ATOM 907 N N . VAL A 1 110 ? -23.364 1.870 24.500 1.00 78.12 110 VAL A N 1
ATOM 908 C CA . VAL A 1 110 ? -24.096 1.172 23.432 1.00 78.12 110 VAL A CA 1
ATOM 909 C C . VAL A 1 110 ? -24.518 2.145 22.337 1.00 78.12 110 VAL A C 1
ATOM 911 O O . VAL A 1 110 ? -24.400 1.822 21.153 1.00 78.12 110 VAL A O 1
ATOM 914 N N . ALA A 1 111 ? -24.986 3.333 22.731 1.00 83.75 111 ALA A N 1
ATOM 915 C CA . ALA A 1 111 ? -25.361 4.390 21.801 1.00 83.75 111 ALA A CA 1
ATOM 916 C C . ALA A 1 111 ? -24.141 4.891 21.017 1.00 83.75 111 ALA A C 1
ATOM 918 O O . ALA A 1 111 ? -24.198 4.919 19.791 1.00 83.75 111 ALA A O 1
ATOM 919 N N . TYR A 1 112 ? -23.022 5.172 21.698 1.00 85.81 112 TYR A N 1
ATOM 920 C CA . TYR A 1 112 ? -21.751 5.540 21.065 1.00 85.81 112 TYR A CA 1
ATOM 921 C C . TYR A 1 112 ? -21.348 4.531 19.989 1.00 85.81 112 TYR A C 1
ATOM 923 O O . TYR A 1 112 ? -21.082 4.924 18.859 1.00 85.81 112 TYR A O 1
ATOM 931 N N . ASN A 1 113 ? -21.373 3.232 20.307 1.00 85.94 113 ASN A N 1
ATOM 932 C CA . ASN A 1 113 ? -20.993 2.195 19.353 1.00 85.94 113 ASN A CA 1
ATOM 933 C C . ASN A 1 113 ? -21.865 2.217 18.086 1.00 85.94 113 ASN A C 1
ATOM 935 O O . ASN A 1 113 ? -21.367 2.147 16.965 1.00 85.94 113 ASN A O 1
ATOM 939 N N . ARG A 1 114 ? -23.187 2.338 18.258 1.00 88.00 114 ARG A N 1
ATOM 940 C CA . ARG A 1 114 ? -24.116 2.393 17.124 1.00 88.00 114 ARG A CA 1
ATOM 941 C C . ARG A 1 114 ? -23.913 3.663 16.294 1.00 88.00 114 ARG A C 1
ATOM 943 O O . ARG A 1 114 ? -23.893 3.571 15.072 1.00 88.00 114 ARG A O 1
ATOM 950 N N . VAL A 1 115 ? -23.737 4.815 16.943 1.00 91.50 115 VAL A N 1
ATOM 951 C CA . VAL A 1 115 ? -23.479 6.098 16.270 1.00 91.50 115 VAL A CA 1
ATOM 952 C C . VAL A 1 115 ? -22.154 6.054 15.514 1.00 91.50 115 VAL A C 1
ATOM 954 O O . VAL A 1 115 ? -22.121 6.443 14.355 1.00 91.50 115 VAL A O 1
ATOM 957 N N . PHE A 1 116 ? -21.092 5.520 16.118 1.00 92.94 116 PHE A N 1
ATOM 958 C CA . PHE A 1 116 ? -19.787 5.360 15.479 1.00 92.94 116 PHE A CA 1
ATOM 959 C C . PHE A 1 116 ? -19.894 4.583 14.161 1.00 92.94 116 PHE A C 1
ATOM 961 O O . PHE A 1 116 ? -19.522 5.100 13.110 1.00 92.94 116 PHE A O 1
ATOM 968 N N . TYR A 1 117 ? -20.468 3.375 14.190 1.00 93.50 117 TYR A N 1
ATOM 969 C CA . TYR A 1 117 ? -20.609 2.564 12.978 1.00 93.50 117 TYR A CA 1
ATOM 970 C C . TYR A 1 117 ? -21.593 3.162 11.967 1.00 93.50 117 TYR A C 1
ATOM 972 O O . TYR A 1 117 ? -21.407 2.981 10.769 1.00 93.50 117 TYR A O 1
ATOM 980 N N . TYR A 1 118 ? -22.606 3.908 12.415 1.00 94.75 118 TYR A N 1
ATOM 981 C CA . TYR A 1 118 ? -23.509 4.620 11.512 1.00 94.75 118 TYR A CA 1
ATOM 982 C C . TYR A 1 118 ? -22.801 5.771 10.782 1.00 94.75 118 TYR A C 1
ATOM 984 O O . TYR A 1 118 ? -22.901 5.882 9.563 1.00 94.75 118 TYR A O 1
ATOM 992 N N . LEU A 1 119 ? -22.029 6.590 11.505 1.00 94.62 119 LEU A N 1
ATOM 993 C CA . LEU A 1 119 ? -21.231 7.676 10.925 1.00 94.62 119 LEU A CA 1
ATOM 994 C C . LEU A 1 119 ? -20.070 7.161 10.064 1.00 94.62 119 LEU A C 1
ATOM 996 O O . LEU A 1 119 ? -19.583 7.887 9.205 1.00 94.62 119 LEU A O 1
ATOM 1000 N N . LEU A 1 120 ? -19.652 5.907 10.247 1.00 94.81 120 LEU A N 1
ATOM 1001 C CA . LEU A 1 120 ? -18.648 5.264 9.403 1.00 94.81 120 LEU A CA 1
ATOM 1002 C C . LEU A 1 120 ? -19.179 4.930 7.996 1.00 94.81 120 LEU A C 1
ATOM 1004 O O . LEU A 1 120 ? -18.387 4.843 7.064 1.00 94.81 120 LEU A O 1
ATOM 1008 N N . ILE A 1 121 ? -20.496 4.786 7.803 1.00 96.06 121 ILE A N 1
ATOM 1009 C CA . ILE A 1 121 ? -21.104 4.468 6.497 1.00 96.06 121 ILE A CA 1
ATOM 1010 C C . ILE A 1 121 ? -20.775 5.506 5.407 1.00 96.06 121 ILE A C 1
ATOM 1012 O O . ILE A 1 121 ? -20.255 5.093 4.366 1.00 96.06 121 ILE A O 1
ATOM 1016 N N . PRO A 1 122 ? -21.048 6.820 5.581 1.00 94.81 122 PRO A N 1
ATOM 1017 C CA . PRO A 1 122 ? -20.696 7.818 4.565 1.00 94.81 122 PRO A CA 1
ATOM 1018 C C . PRO A 1 122 ? -19.189 7.828 4.278 1.00 94.81 122 PRO A C 1
ATOM 1020 O O . PRO A 1 122 ? -18.792 7.836 3.111 1.00 94.81 122 PRO A O 1
ATOM 1023 N N . LEU A 1 123 ? -18.369 7.658 5.323 1.00 95.19 123 LEU A N 1
ATOM 1024 C CA . LEU A 1 123 ? -16.918 7.571 5.180 1.00 95.19 123 LEU A CA 1
ATOM 1025 C C . LEU A 1 123 ? -16.485 6.385 4.311 1.00 95.19 123 LEU A C 1
ATOM 1027 O O . LEU A 1 123 ? -15.617 6.499 3.445 1.00 95.19 123 LEU A O 1
ATOM 1031 N N . LEU A 1 124 ? -17.106 5.222 4.506 1.00 95.88 124 LEU A N 1
ATOM 1032 C CA . LEU A 1 124 ? -16.838 4.041 3.691 1.00 95.88 124 LEU A CA 1
ATOM 1033 C C . LEU A 1 124 ? -17.263 4.244 2.237 1.00 95.88 124 LEU A C 1
ATOM 1035 O O . LEU A 1 124 ? -16.538 3.819 1.337 1.00 95.88 124 LEU A O 1
ATOM 1039 N N . ALA A 1 125 ? -18.384 4.924 1.985 1.00 94.81 125 ALA A N 1
ATOM 1040 C CA . ALA A 1 125 ? -18.811 5.239 0.624 1.00 94.81 125 ALA A CA 1
ATOM 1041 C C . ALA A 1 125 ? -17.739 6.060 -0.113 1.00 94.81 125 ALA A C 1
ATOM 1043 O O . ALA A 1 125 ? -17.339 5.703 -1.226 1.00 94.81 125 ALA A O 1
ATOM 1044 N N . LEU A 1 126 ? -17.191 7.096 0.531 1.00 92.62 126 LEU A N 1
ATOM 1045 C CA . LEU A 1 126 ? -16.107 7.885 -0.053 1.00 92.62 126 LEU A CA 1
ATOM 1046 C C . LEU A 1 126 ? -14.810 7.075 -0.203 1.00 92.62 126 LEU A C 1
ATOM 1048 O O . LEU A 1 126 ? -14.105 7.215 -1.210 1.00 92.62 126 LEU A O 1
ATOM 1052 N N . LEU A 1 127 ? -14.499 6.194 0.754 1.00 93.75 127 LEU A N 1
ATOM 1053 C CA . LEU A 1 127 ? -13.358 5.282 0.657 1.00 93.75 127 LEU A CA 1
ATOM 1054 C C . LEU A 1 127 ? -13.460 4.399 -0.597 1.00 93.75 127 LEU A C 1
ATOM 1056 O O . LEU A 1 127 ? -12.480 4.297 -1.340 1.00 93.75 127 LEU A O 1
ATOM 1060 N N . PHE A 1 128 ? -14.635 3.829 -0.883 1.00 94.88 128 PHE A N 1
ATOM 1061 C CA . PHE A 1 128 ? -14.862 3.034 -2.094 1.00 94.88 128 PHE A CA 1
ATOM 1062 C C . PHE A 1 128 ? -14.698 3.855 -3.371 1.00 94.88 128 PHE A C 1
ATOM 1064 O O . PHE A 1 128 ? -14.002 3.409 -4.282 1.00 94.88 128 PHE A O 1
ATOM 1071 N N . VAL A 1 129 ? -15.255 5.069 -3.433 1.00 92.75 129 VAL A N 1
ATOM 1072 C CA . VAL A 1 129 ? -15.070 5.975 -4.583 1.00 92.75 129 VAL A CA 1
ATOM 1073 C C . VAL A 1 129 ? -13.582 6.281 -4.801 1.00 92.75 129 VAL A C 1
ATOM 1075 O O . VAL A 1 129 ? -13.070 6.232 -5.925 1.00 92.75 129 VAL A O 1
ATOM 1078 N N . SER A 1 130 ? -12.850 6.539 -3.718 1.00 90.31 130 SER A N 1
ATOM 1079 C CA . SER A 1 130 ? -11.419 6.846 -3.761 1.00 90.31 130 SER A CA 1
ATOM 1080 C C . SER A 1 130 ? -10.572 5.677 -4.259 1.00 90.31 130 SER A C 1
ATOM 1082 O O . SER A 1 130 ? -9.663 5.849 -5.076 1.00 90.31 130 SER A O 1
ATOM 1084 N N . VAL A 1 131 ? -10.893 4.464 -3.817 1.00 92.38 131 VAL A N 1
ATOM 1085 C CA . VAL A 1 131 ? -10.217 3.248 -4.268 1.00 92.38 131 VAL A CA 1
ATOM 1086 C C . VAL A 1 131 ? -10.572 2.941 -5.725 1.00 92.38 131 VAL A C 1
ATOM 1088 O O . VAL A 1 131 ? -9.672 2.721 -6.537 1.00 92.38 131 VAL A O 1
ATOM 1091 N N . TYR A 1 132 ? -11.854 3.005 -6.086 1.00 92.31 132 TYR A N 1
ATOM 1092 C CA . TYR A 1 132 ? -12.347 2.716 -7.432 1.00 92.31 132 TYR A CA 1
ATOM 1093 C C . TYR A 1 132 ? -11.685 3.596 -8.498 1.00 92.31 132 TYR A C 1
ATOM 1095 O O . TYR A 1 132 ? -11.139 3.085 -9.477 1.00 92.31 132 TYR A O 1
ATOM 1103 N N . THR A 1 133 ? -11.648 4.913 -8.279 1.00 89.31 133 THR A N 1
ATOM 1104 C CA . THR A 1 133 ? -11.031 5.865 -9.220 1.00 89.31 133 THR A CA 1
ATOM 1105 C C . THR A 1 133 ? -9.543 5.583 -9.454 1.00 89.31 133 THR A C 1
ATOM 1107 O O . THR A 1 133 ? -9.051 5.708 -10.579 1.00 89.31 133 THR A O 1
ATOM 1110 N N . ARG A 1 134 ? -8.806 5.145 -8.422 1.00 88.38 134 ARG A N 1
ATOM 1111 C CA . ARG A 1 134 ? -7.387 4.775 -8.555 1.00 88.38 134 ARG A CA 1
ATOM 1112 C C . ARG A 1 134 ? -7.192 3.447 -9.267 1.00 88.38 134 ARG A C 1
ATOM 1114 O O . ARG A 1 134 ? -6.290 3.342 -10.096 1.00 88.38 134 ARG A O 1
ATOM 1121 N N . VAL A 1 135 ? -8.010 2.450 -8.943 1.00 91.12 135 VAL A N 1
ATOM 1122 C CA . VAL A 1 135 ? -7.926 1.117 -9.550 1.00 91.12 135 VAL A CA 1
ATOM 1123 C C . VAL A 1 135 ? -8.253 1.190 -11.038 1.00 91.12 135 VAL A C 1
ATOM 1125 O O . VAL A 1 135 ? -7.490 0.662 -11.840 1.00 91.12 135 VAL A O 1
ATOM 1128 N N . GLN A 1 136 ? -9.304 1.921 -11.418 1.00 88.19 136 GLN A N 1
ATOM 1129 C CA . GLN A 1 136 ? -9.664 2.126 -12.823 1.00 88.19 136 GLN A CA 1
ATOM 1130 C C . GLN A 1 136 ? -8.535 2.794 -13.617 1.00 88.19 136 GLN A C 1
ATOM 1132 O O . GLN A 1 136 ? -8.172 2.349 -14.702 1.00 88.19 136 GLN A O 1
ATOM 1137 N N . LYS A 1 137 ? -7.931 3.852 -13.064 1.00 83.31 137 LYS A N 1
ATOM 1138 C CA . LYS A 1 137 ? -6.920 4.635 -13.784 1.00 83.31 137 LYS A CA 1
ATOM 1139 C C . LYS A 1 137 ? -5.554 3.951 -13.874 1.00 83.31 137 LYS A C 1
ATOM 1141 O O . LYS A 1 137 ? -4.843 4.125 -14.861 1.00 83.31 137 LYS A O 1
ATOM 1146 N N . TYR A 1 138 ? -5.151 3.228 -12.833 1.00 83.06 138 TYR A N 1
ATOM 1147 C CA . TYR A 1 138 ? -3.766 2.773 -12.678 1.00 83.06 138 TYR A CA 1
ATOM 1148 C C . TYR A 1 138 ? -3.616 1.256 -12.499 1.00 83.06 138 TYR A C 1
ATOM 1150 O O . TYR A 1 138 ? -2.482 0.769 -12.455 1.00 83.06 138 TYR A O 1
ATOM 1158 N N . GLY A 1 139 ? -4.715 0.508 -12.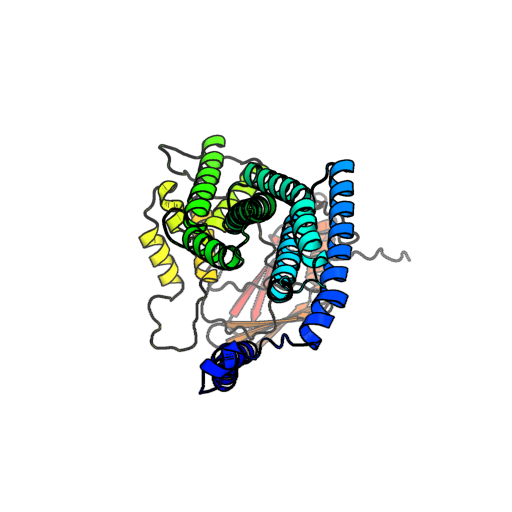405 1.00 89.69 139 GLY A N 1
ATOM 1159 C CA . GLY A 1 139 ? -4.719 -0.910 -12.054 1.00 89.69 139 GLY A CA 1
ATOM 1160 C C . GLY A 1 139 ? -4.494 -1.162 -10.560 1.00 89.69 139 GLY A C 1
ATOM 1161 O O . GLY A 1 139 ? -4.344 -0.234 -9.755 1.00 89.69 139 GLY A O 1
ATOM 1162 N N . ILE A 1 140 ? -4.449 -2.440 -10.187 1.00 94.00 140 ILE A N 1
ATOM 1163 C CA . ILE A 1 140 ? -4.252 -2.883 -8.804 1.00 94.00 140 ILE A CA 1
ATOM 1164 C C . ILE A 1 140 ? -2.748 -2.951 -8.506 1.00 94.00 140 ILE A C 1
ATOM 1166 O O . ILE A 1 140 ? -2.002 -3.590 -9.242 1.00 94.00 140 ILE A O 1
ATOM 1170 N N . THR A 1 141 ? -2.306 -2.263 -7.454 1.00 93.81 141 THR A N 1
ATOM 1171 C CA . THR A 1 141 ? -0.971 -2.398 -6.832 1.00 93.81 141 THR A CA 1
ATOM 1172 C C . THR A 1 141 ? -1.135 -3.018 -5.445 1.00 93.81 141 THR A C 1
ATOM 1174 O O . THR A 1 141 ? -2.267 -3.094 -4.963 1.00 93.81 141 THR A O 1
ATOM 1177 N N . GLU A 1 142 ? -0.052 -3.417 -4.773 1.00 93.19 142 GLU A N 1
ATOM 1178 C CA . GLU A 1 142 ? -0.123 -4.024 -3.434 1.00 93.19 142 GLU A CA 1
ATOM 1179 C C . GLU A 1 142 ? -0.840 -3.087 -2.456 1.00 93.19 142 GLU A C 1
ATOM 1181 O O . GLU A 1 142 ? -1.796 -3.485 -1.795 1.00 93.19 142 GLU A O 1
ATOM 1186 N N . GLU A 1 143 ? -0.454 -1.806 -2.436 1.00 91.25 143 GLU A N 1
ATOM 1187 C CA . GLU A 1 143 ? -1.085 -0.789 -1.587 1.00 91.25 143 GLU A CA 1
ATOM 1188 C C . GLU A 1 143 ? -2.594 -0.679 -1.841 1.00 91.25 143 GLU A C 1
ATOM 1190 O O . GLU A 1 143 ? -3.395 -0.680 -0.908 1.00 91.25 143 GLU A O 1
ATOM 1195 N N . ARG A 1 144 ? -3.011 -0.612 -3.114 1.00 93.06 144 ARG A N 1
ATOM 1196 C CA . ARG A 1 144 ? -4.434 -0.493 -3.470 1.00 93.06 144 ARG A CA 1
ATOM 1197 C C . ARG A 1 144 ? -5.197 -1.766 -3.143 1.00 93.06 144 ARG A C 1
ATOM 1199 O O . ARG A 1 144 ? -6.359 -1.676 -2.768 1.00 93.06 144 ARG A O 1
ATOM 1206 N N . TYR A 1 145 ? -4.559 -2.924 -3.260 1.00 95.62 145 TYR A N 1
ATOM 1207 C CA . TYR A 1 145 ? -5.155 -4.195 -2.887 1.00 95.62 145 TYR A CA 1
ATOM 1208 C C . TYR A 1 145 ? -5.451 -4.259 -1.387 1.00 95.62 145 TYR A C 1
ATOM 1210 O O . TYR A 1 145 ? -6.584 -4.547 -1.003 1.00 95.62 145 TYR A O 1
ATOM 1218 N N . PHE A 1 146 ? -4.483 -3.894 -0.539 1.00 94.81 146 PHE A N 1
ATOM 1219 C CA . PHE A 1 146 ? -4.714 -3.807 0.904 1.00 94.81 146 PHE A CA 1
ATOM 1220 C C . PHE A 1 146 ? -5.792 -2.777 1.252 1.00 94.81 146 PHE A C 1
ATOM 1222 O O . PHE A 1 146 ? -6.620 -3.047 2.116 1.00 94.81 146 PHE A O 1
ATOM 1229 N N . LEU A 1 147 ? -5.855 -1.642 0.547 1.00 94.38 147 LEU A N 1
ATOM 1230 C CA . LEU A 1 147 ? -6.944 -0.675 0.725 1.00 94.38 147 LEU A CA 1
ATOM 1231 C C . LEU A 1 147 ? -8.321 -1.257 0.367 1.00 94.38 147 LEU A C 1
ATOM 1233 O O . LEU A 1 147 ? -9.268 -1.036 1.117 1.00 94.38 147 LEU A O 1
ATOM 1237 N N . ILE A 1 148 ? -8.447 -2.002 -0.740 1.00 95.69 148 ILE A N 1
ATOM 1238 C CA . ILE A 1 148 ? -9.702 -2.676 -1.128 1.00 95.69 148 ILE A CA 1
ATOM 1239 C C . ILE A 1 148 ? -10.114 -3.662 -0.039 1.00 95.69 148 ILE A C 1
ATOM 1241 O O . ILE A 1 148 ? -11.247 -3.628 0.437 1.00 95.69 148 ILE A O 1
ATOM 1245 N N . ILE A 1 149 ? -9.184 -4.525 0.366 1.00 96.25 149 ILE A N 1
ATOM 1246 C CA . ILE A 1 149 ? -9.428 -5.535 1.386 1.00 96.25 149 ILE A CA 1
ATOM 1247 C C . ILE A 1 149 ? -9.850 -4.892 2.710 1.00 96.25 149 ILE A C 1
ATOM 1249 O O . ILE A 1 149 ? -10.828 -5.330 3.311 1.00 96.25 149 ILE A O 1
ATOM 1253 N N . LEU A 1 150 ? -9.151 -3.845 3.156 1.00 96.00 150 LEU A N 1
ATOM 1254 C CA . LEU A 1 150 ? -9.482 -3.136 4.390 1.00 96.00 150 LEU A CA 1
ATOM 1255 C C . LEU A 1 150 ? -10.835 -2.431 4.294 1.00 96.00 150 LEU A C 1
ATOM 1257 O O . LEU A 1 150 ? -11.588 -2.460 5.262 1.00 96.00 150 LEU A O 1
ATOM 1261 N N . ALA A 1 151 ? -11.178 -1.843 3.145 1.00 96.31 151 ALA A N 1
ATOM 1262 C CA . ALA A 1 151 ? -12.488 -1.231 2.927 1.00 96.31 151 ALA A CA 1
ATOM 1263 C C . ALA A 1 151 ? -13.617 -2.272 2.994 1.00 96.31 151 ALA A C 1
ATOM 1265 O O . ALA A 1 151 ? -14.627 -2.048 3.665 1.00 96.31 151 ALA A O 1
ATOM 1266 N N . LEU A 1 152 ? -13.436 -3.432 2.355 1.00 96.94 152 LEU A N 1
ATOM 1267 C CA . LEU A 1 152 ? -14.389 -4.545 2.411 1.00 96.94 152 LEU A CA 1
ATOM 1268 C C . LEU A 1 152 ? -14.510 -5.113 3.827 1.00 96.94 152 LEU A C 1
ATOM 1270 O O . LEU A 1 152 ? -15.620 -5.318 4.316 1.00 96.94 152 LEU A O 1
ATOM 1274 N N . TRP A 1 153 ? -13.384 -5.314 4.510 1.00 97.62 153 TRP A N 1
ATOM 1275 C CA . TRP A 1 153 ? -13.353 -5.791 5.889 1.00 97.62 153 TRP A CA 1
ATOM 1276 C C . TRP A 1 153 ? -14.047 -4.811 6.841 1.00 97.62 153 TRP A C 1
ATOM 1278 O O . TRP A 1 153 ? -14.937 -5.219 7.585 1.00 97.62 153 TRP A O 1
ATOM 1288 N N . LEU A 1 154 ? -13.725 -3.514 6.771 1.00 97.12 154 LEU A N 1
ATOM 1289 C CA . LEU A 1 154 ? -14.385 -2.478 7.571 1.00 97.12 154 LEU A CA 1
ATOM 1290 C C . LEU A 1 154 ? -15.883 -2.409 7.288 1.00 97.12 154 LEU A C 1
ATOM 1292 O O . LEU A 1 154 ? -16.668 -2.239 8.218 1.00 97.12 154 LEU A O 1
ATOM 1296 N N . SER A 1 155 ? -16.293 -2.581 6.033 1.00 97.25 155 SER A N 1
ATOM 1297 C CA . SER A 1 155 ? -17.711 -2.637 5.664 1.00 97.25 155 SER A CA 1
ATOM 1298 C C . SER A 1 155 ? -18.404 -3.846 6.289 1.00 97.25 155 SER A C 1
ATOM 1300 O O . SER A 1 155 ? -19.484 -3.706 6.858 1.00 97.25 155 SER A O 1
ATOM 1302 N N . GLY A 1 156 ? -17.757 -5.015 6.266 1.00 96.50 156 GLY A N 1
ATOM 1303 C CA . GLY A 1 156 ? -18.249 -6.226 6.925 1.00 96.50 156 GLY A CA 1
ATOM 1304 C C . GLY A 1 156 ? -18.369 -6.068 8.443 1.00 96.50 156 GLY A C 1
ATOM 1305 O O . GLY A 1 156 ? -19.396 -6.423 9.018 1.00 96.50 156 GLY A O 1
ATOM 1306 N N . ILE A 1 157 ? -17.364 -5.471 9.090 1.00 95.44 157 ILE A N 1
ATOM 1307 C CA . ILE A 1 157 ? -17.392 -5.149 10.524 1.00 95.44 157 ILE A CA 1
ATOM 1308 C C . ILE A 1 157 ? -18.521 -4.162 10.837 1.00 95.44 157 ILE A C 1
ATOM 1310 O O . ILE A 1 157 ? -19.305 -4.395 11.755 1.00 95.44 157 ILE A O 1
ATOM 1314 N N . THR A 1 158 ? -18.654 -3.099 10.046 1.00 95.38 158 THR A N 1
ATOM 1315 C CA . THR A 1 158 ? -19.706 -2.087 10.208 1.00 95.38 158 THR A CA 1
ATOM 1316 C C . THR A 1 158 ? -21.092 -2.716 10.102 1.00 95.38 158 THR A C 1
ATOM 1318 O O . THR A 1 158 ? -21.923 -2.542 10.994 1.00 95.38 158 THR A O 1
ATOM 1321 N N . ALA A 1 159 ? -21.323 -3.531 9.069 1.00 95.19 159 ALA A N 1
ATOM 1322 C CA . ALA A 1 159 ? -22.569 -4.266 8.895 1.00 95.19 159 ALA A CA 1
ATOM 1323 C C . ALA A 1 159 ? -22.834 -5.225 10.068 1.00 95.19 159 ALA A C 1
ATOM 1325 O O . ALA A 1 159 ? -23.936 -5.237 10.613 1.00 95.19 159 ALA A O 1
ATOM 1326 N N . TYR A 1 160 ? -21.823 -5.978 10.515 1.00 93.94 160 TYR A N 1
ATOM 1327 C CA . TYR A 1 160 ? -21.945 -6.885 11.656 1.00 93.94 160 TYR A CA 1
ATOM 1328 C C . TYR A 1 160 ? -22.370 -6.153 12.936 1.00 93.94 160 TYR A C 1
ATOM 1330 O O . TYR A 1 160 ? -23.308 -6.589 13.604 1.00 93.94 160 TYR A O 1
ATOM 1338 N N . PHE A 1 161 ? -21.730 -5.032 13.284 1.00 90.62 161 PHE A N 1
ATOM 1339 C CA . PHE A 1 161 ? -22.057 -4.302 14.512 1.00 90.62 161 PHE A CA 1
ATOM 1340 C C . PHE A 1 161 ? -23.391 -3.548 14.442 1.00 90.62 161 PHE A C 1
ATOM 1342 O O . PHE A 1 161 ? -24.026 -3.366 15.484 1.00 90.62 161 PHE A O 1
ATOM 1349 N N . LEU A 1 162 ? -23.851 -3.155 13.252 1.00 91.62 162 LEU A N 1
ATOM 1350 C CA . LEU A 1 162 ? -25.164 -2.528 13.073 1.00 91.62 162 LEU A CA 1
ATOM 1351 C C . LEU A 1 162 ? -26.315 -3.544 13.074 1.00 91.62 162 LEU A C 1
ATOM 1353 O O . LEU A 1 162 ? -27.358 -3.273 13.668 1.00 91.62 162 LEU A O 1
ATOM 1357 N N . LEU A 1 163 ? -26.127 -4.708 12.444 1.00 91.50 163 LEU A N 1
ATOM 1358 C CA . LEU A 1 163 ? -27.184 -5.706 12.235 1.00 91.50 163 LEU A CA 1
ATOM 1359 C C . LEU A 1 163 ? -27.245 -6.771 13.342 1.00 91.50 163 LEU A C 1
ATOM 1361 O O . LEU A 1 163 ? -28.317 -7.307 13.628 1.00 91.50 163 LEU A O 1
ATOM 1365 N N . SER A 1 164 ? -26.118 -7.106 13.979 1.00 86.06 164 SER A N 1
ATOM 1366 C CA . SER A 1 164 ? -26.076 -8.193 14.962 1.00 86.06 164 SER A CA 1
ATOM 1367 C C . SER A 1 164 ? -26.685 -7.794 16.307 1.00 86.06 164 SER A C 1
ATOM 1369 O O . SER A 1 164 ? -26.297 -6.803 16.930 1.00 86.06 164 SER A O 1
ATOM 1371 N N . ARG A 1 165 ? -27.587 -8.642 16.821 1.00 73.12 165 ARG A N 1
ATOM 1372 C CA . ARG A 1 165 ? -28.164 -8.513 18.172 1.00 73.12 165 ARG A CA 1
ATOM 1373 C C . ARG A 1 165 ? -27.174 -8.890 19.2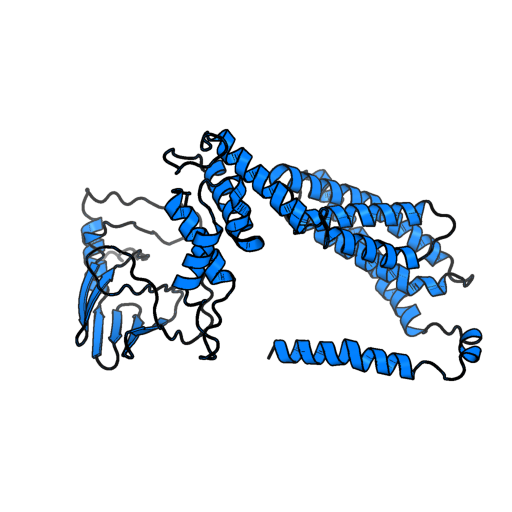81 1.00 73.12 165 ARG A C 1
ATOM 1375 O O . ARG A 1 165 ? -27.264 -8.354 20.382 1.00 73.12 165 ARG A O 1
ATOM 1382 N N . LYS A 1 166 ? -26.233 -9.802 19.002 1.00 77.75 166 LYS A N 1
ATOM 1383 C CA . LYS A 1 166 ? -25.181 -10.244 19.934 1.00 77.75 166 LYS A CA 1
ATOM 1384 C C . LYS A 1 166 ? -23.819 -9.923 19.330 1.00 77.75 166 LYS A C 1
ATOM 1386 O O . LYS A 1 166 ? -23.339 -10.614 18.435 1.00 77.75 166 LYS A O 1
ATOM 1391 N N . GLN A 1 167 ? -23.216 -8.845 19.813 1.00 80.06 167 GLN A N 1
ATOM 1392 C CA . GLN A 1 167 ? -21.933 -8.357 19.321 1.00 80.06 167 GLN A CA 1
ATOM 1393 C C . GLN A 1 167 ? -20.794 -9.070 20.054 1.00 80.06 167 GLN A C 1
ATOM 1395 O O . GLN A 1 167 ? -20.722 -9.009 21.279 1.00 80.06 167 GLN A O 1
ATOM 1400 N N . ASN A 1 168 ? -19.912 -9.734 19.311 1.00 85.88 168 ASN A N 1
ATOM 1401 C CA . ASN A 1 168 ? -18.696 -10.340 19.836 1.00 85.88 168 ASN A CA 1
ATOM 1402 C C . ASN A 1 168 ? -17.480 -9.530 19.377 1.00 85.88 168 ASN A C 1
ATOM 1404 O O . ASN A 1 168 ? -17.172 -9.497 18.189 1.00 85.88 168 ASN A O 1
ATOM 1408 N N . ILE A 1 169 ? -16.767 -8.904 20.314 1.00 85.75 169 ILE A N 1
ATOM 1409 C CA . ILE A 1 169 ? -15.570 -8.108 20.002 1.00 85.75 169 ILE A CA 1
ATOM 1410 C C . ILE A 1 169 ? -14.411 -8.929 19.443 1.00 85.75 169 ILE A C 1
ATOM 1412 O O . ILE A 1 169 ? -13.587 -8.375 18.720 1.00 85.75 169 ILE A O 1
ATOM 1416 N N . LEU A 1 170 ? -14.368 -10.241 19.707 1.00 88.69 170 LEU A N 1
ATOM 1417 C CA . LEU A 1 170 ? -13.324 -11.130 19.188 1.00 88.69 170 LEU A CA 1
ATOM 1418 C C . LEU A 1 170 ? -13.352 -11.231 17.660 1.00 88.69 170 LEU A C 1
ATOM 1420 O O . LEU A 1 170 ? -12.336 -11.566 17.055 1.00 88.69 170 LEU A O 1
ATOM 1424 N N . ILE A 1 171 ? -14.483 -10.903 17.023 1.00 92.62 171 ILE A N 1
ATOM 1425 C CA . ILE A 1 171 ? -14.586 -10.935 15.566 1.00 92.62 171 ILE A CA 1
ATOM 1426 C C . ILE A 1 171 ? -13.639 -9.932 14.909 1.00 92.62 171 ILE A C 1
ATOM 1428 O O . ILE A 1 171 ? -13.135 -10.220 13.831 1.00 92.62 171 ILE A O 1
ATOM 1432 N N . ILE A 1 172 ? -13.359 -8.790 15.550 1.00 92.88 172 ILE A N 1
ATOM 1433 C CA . ILE A 1 172 ? -12.505 -7.733 14.994 1.00 92.88 172 ILE A CA 1
ATOM 1434 C C . ILE A 1 172 ? -11.080 -8.269 14.756 1.00 92.88 172 ILE A C 1
ATOM 1436 O O . ILE A 1 172 ? -10.684 -8.346 13.592 1.00 92.88 172 ILE A O 1
ATOM 1440 N N . PRO A 1 173 ? -10.314 -8.699 15.783 1.00 93.06 173 PRO A N 1
ATOM 1441 C CA . PRO A 1 173 ? -8.954 -9.193 15.573 1.00 93.06 173 PRO A CA 1
ATOM 1442 C C . PRO A 1 173 ? -8.915 -10.512 14.792 1.00 93.06 173 PRO A C 1
ATOM 1444 O O . PRO A 1 173 ? -8.018 -10.697 13.972 1.00 93.06 173 PRO A O 1
ATOM 1447 N N . LEU A 1 174 ? -9.886 -11.413 14.993 1.00 95.12 174 LEU A N 1
ATOM 1448 C CA . LEU A 1 174 ? -9.900 -12.712 14.316 1.00 95.12 174 LEU A CA 1
ATOM 1449 C C . LEU A 1 174 ? -10.125 -12.565 12.806 1.00 95.12 174 LEU A C 1
ATOM 1451 O O . LEU A 1 174 ? -9.378 -13.127 12.007 1.00 95.12 174 LEU A O 1
ATOM 1455 N N . SER A 1 175 ? -11.126 -11.778 12.405 1.00 96.25 175 SER A N 1
ATOM 1456 C CA . SER A 1 175 ? -11.392 -11.535 10.984 1.00 96.25 175 SER A CA 1
ATOM 1457 C C . SER A 1 175 ? -10.289 -10.704 10.332 1.00 96.25 175 SER A C 1
ATOM 1459 O O . SER A 1 175 ? -9.921 -10.996 9.198 1.00 96.25 175 SER A O 1
ATOM 1461 N N . LEU A 1 176 ? -9.708 -9.729 11.042 1.00 95.25 176 LEU A N 1
ATOM 1462 C CA . LEU A 1 176 ? -8.581 -8.950 10.529 1.00 95.25 176 LEU A CA 1
ATOM 1463 C C . LEU A 1 176 ? -7.351 -9.836 10.290 1.00 95.25 176 LEU A C 1
ATOM 1465 O O . LEU A 1 176 ? -6.699 -9.716 9.253 1.00 95.25 176 LEU A O 1
ATOM 1469 N N . SER A 1 177 ? -7.057 -10.755 11.215 1.00 95.75 177 SER A N 1
ATOM 1470 C CA . SER A 1 177 ? -5.984 -11.743 11.061 1.00 95.75 177 SER A CA 1
ATOM 1471 C C . SER A 1 177 ? -6.223 -12.637 9.844 1.00 95.75 177 SER A C 1
ATOM 1473 O O . SER A 1 177 ? -5.343 -12.752 8.991 1.00 95.75 177 SER A O 1
ATOM 1475 N N . LEU A 1 178 ? -7.434 -13.187 9.705 1.00 95.50 178 LEU A N 1
ATOM 1476 C CA . LEU A 1 178 ? -7.804 -14.029 8.567 1.00 95.50 178 LEU A CA 1
ATOM 1477 C C . LEU A 1 178 ? -7.615 -13.292 7.235 1.00 95.50 178 LEU A C 1
ATOM 1479 O O . LEU A 1 178 ? -6.962 -13.791 6.321 1.00 95.50 178 LEU A O 1
ATOM 1483 N N . VAL A 1 179 ? -8.149 -12.076 7.148 1.00 95.81 179 VAL A N 1
ATOM 1484 C CA . VAL A 1 179 ? -8.055 -11.229 5.960 1.00 95.81 179 VAL A CA 1
ATOM 1485 C C . VAL A 1 179 ? -6.602 -10.859 5.641 1.00 95.81 179 VAL A C 1
ATOM 1487 O O . VAL A 1 179 ? -6.217 -10.836 4.473 1.00 95.81 179 VAL A O 1
ATOM 1490 N N . THR A 1 180 ? -5.768 -10.635 6.658 1.00 94.31 180 THR A N 1
ATOM 1491 C CA . THR A 1 180 ? -4.334 -10.356 6.478 1.00 94.31 180 THR A CA 1
ATOM 1492 C C . THR A 1 180 ? -3.584 -11.574 5.943 1.00 94.31 180 THR A C 1
ATOM 1494 O O . THR A 1 180 ? -2.761 -11.432 5.037 1.00 94.31 180 THR A O 1
ATOM 1497 N N . ILE A 1 181 ? -3.882 -12.773 6.455 1.00 94.81 181 ILE A N 1
ATOM 1498 C CA . ILE A 1 181 ? -3.267 -14.023 5.984 1.00 94.81 181 ILE A CA 1
ATOM 1499 C C . ILE A 1 181 ? -3.621 -14.247 4.515 1.00 94.81 181 ILE A C 1
ATOM 1501 O O . ILE A 1 181 ? -2.721 -14.435 3.699 1.00 94.81 181 ILE A O 1
ATOM 1505 N N . VAL A 1 182 ? -4.906 -14.144 4.164 1.00 93.56 182 VAL A N 1
ATOM 1506 C CA . VAL A 1 182 ? -5.380 -14.285 2.778 1.00 93.56 182 VAL A CA 1
ATOM 1507 C C . VAL A 1 182 ? -4.791 -13.200 1.871 1.00 93.56 182 VAL A C 1
ATOM 1509 O O . VAL A 1 182 ? -4.405 -13.477 0.740 1.00 93.56 182 VAL A O 1
ATOM 1512 N N . GLY A 1 183 ? -4.680 -11.965 2.366 1.00 93.50 183 GLY A N 1
ATOM 1513 C CA . GLY A 1 183 ? -4.113 -10.851 1.611 1.00 93.50 183 GLY A CA 1
ATOM 1514 C C . GLY A 1 183 ? -2.597 -10.933 1.413 1.00 93.50 183 GLY A C 1
ATOM 1515 O O . GLY A 1 183 ? -2.077 -10.304 0.495 1.00 93.50 183 GLY A O 1
ATOM 1516 N N . THR A 1 184 ? -1.880 -11.713 2.224 1.00 93.75 184 THR A N 1
ATOM 1517 C CA . THR A 1 184 ? -0.409 -11.807 2.174 1.00 93.75 184 THR A CA 1
ATOM 1518 C C . THR A 1 184 ? 0.065 -13.099 1.516 1.00 93.75 184 THR A C 1
ATOM 1520 O O . THR A 1 184 ? 1.046 -13.086 0.773 1.00 93.75 184 THR A O 1
ATOM 1523 N N . TYR A 1 185 ? -0.640 -14.209 1.737 1.00 91.56 185 TYR A N 1
ATOM 1524 C CA . TYR A 1 185 ? -0.220 -15.542 1.317 1.00 91.56 185 TYR A CA 1
ATOM 1525 C C . TYR A 1 185 ? -1.174 -16.158 0.292 1.00 91.56 185 TYR A C 1
ATOM 1527 O O . TYR A 1 185 ? -2.380 -15.930 0.297 1.00 91.56 185 TYR A O 1
ATOM 1535 N N . GLY A 1 186 ? -0.614 -17.000 -0.577 1.00 89.81 186 GLY A N 1
ATOM 1536 C CA . GLY A 1 186 ? -1.373 -17.756 -1.570 1.00 89.81 186 GLY A CA 1
ATOM 1537 C C . GLY A 1 186 ? -1.677 -16.985 -2.864 1.00 89.81 186 GLY A C 1
ATOM 1538 O O . GLY A 1 186 ? -1.167 -15.885 -3.086 1.00 89.81 186 GLY A O 1
ATOM 1539 N N . PRO A 1 187 ? -2.490 -17.567 -3.763 1.00 89.44 187 PRO A N 1
ATOM 1540 C CA . PRO A 1 187 ? -2.755 -17.003 -5.091 1.00 89.44 187 PRO A CA 1
ATOM 1541 C C . PRO A 1 187 ? -3.585 -15.711 -5.051 1.00 89.44 187 PRO A C 1
ATOM 1543 O O . PRO A 1 187 ? -3.523 -14.921 -5.989 1.00 89.44 187 PRO A O 1
ATOM 1546 N N . LEU A 1 188 ? -4.327 -15.485 -3.963 1.00 91.44 188 LEU A N 1
ATOM 1547 C CA . LEU A 1 188 ? -5.098 -14.265 -3.708 1.00 91.44 188 LEU A CA 1
ATOM 1548 C C . LEU A 1 188 ? -4.289 -13.197 -2.956 1.00 91.44 188 LEU A C 1
ATOM 1550 O O . LEU A 1 188 ? -4.858 -12.217 -2.479 1.00 91.44 188 LEU A O 1
ATOM 1554 N N . SER A 1 189 ? -2.974 -13.368 -2.823 1.00 95.62 189 SER A N 1
ATOM 1555 C CA . SER A 1 189 ? -2.142 -12.362 -2.176 1.00 95.62 189 SER A CA 1
ATOM 1556 C C . SER A 1 189 ? -2.090 -11.064 -2.983 1.00 95.62 189 SER A C 1
ATOM 1558 O O . SER A 1 189 ? -2.200 -11.055 -4.216 1.00 95.62 189 SER A O 1
ATOM 1560 N N . ALA A 1 190 ? -1.841 -9.964 -2.275 1.00 95.12 190 ALA A N 1
ATOM 1561 C CA . ALA A 1 190 ? -1.617 -8.646 -2.851 1.00 95.12 190 ALA A CA 1
ATOM 1562 C C . ALA A 1 190 ? -0.544 -8.686 -3.940 1.00 95.12 190 ALA A C 1
ATOM 1564 O O . ALA A 1 190 ? -0.723 -8.092 -4.998 1.00 95.12 190 ALA A O 1
ATOM 1565 N N . PHE A 1 191 ? 0.528 -9.442 -3.699 1.00 93.19 191 PHE A N 1
ATOM 1566 C CA . PHE A 1 191 ? 1.672 -9.568 -4.594 1.00 93.19 191 PHE A CA 1
ATOM 1567 C C . PHE A 1 191 ? 1.303 -10.267 -5.908 1.00 93.19 191 PHE A C 1
ATOM 1569 O O . PHE A 1 191 ? 1.593 -9.764 -6.989 1.00 93.19 191 PHE A O 1
ATOM 1576 N N . ASN A 1 192 ? 0.595 -11.396 -5.844 1.00 93.75 192 ASN A N 1
ATOM 1577 C CA . ASN A 1 192 ? 0.212 -12.135 -7.049 1.00 93.75 192 ASN A CA 1
ATOM 1578 C C . ASN A 1 192 ? -0.808 -11.356 -7.894 1.00 93.75 192 ASN A C 1
ATOM 1580 O O . ASN A 1 192 ? -0.693 -11.284 -9.122 1.00 93.75 192 ASN A O 1
ATOM 1584 N N . ILE A 1 193 ? -1.796 -10.734 -7.245 1.00 95.06 193 ILE A N 1
ATOM 1585 C CA . ILE A 1 193 ? -2.831 -9.955 -7.935 1.00 95.06 193 ILE A CA 1
ATOM 1586 C C . ILE A 1 193 ? -2.248 -8.667 -8.523 1.00 95.06 193 ILE A C 1
ATOM 1588 O O . ILE A 1 193 ? -2.551 -8.338 -9.674 1.00 95.06 193 ILE A O 1
ATOM 1592 N N . ALA A 1 194 ? -1.397 -7.956 -7.780 1.00 95.25 194 ALA A N 1
ATOM 1593 C CA . ALA A 1 194 ? -0.742 -6.748 -8.269 1.00 95.25 194 ALA A CA 1
ATOM 1594 C C . ALA A 1 194 ? 0.197 -7.059 -9.438 1.00 95.25 194 ALA A C 1
ATOM 1596 O O . ALA A 1 194 ? 0.070 -6.427 -10.487 1.00 95.25 194 ALA A O 1
ATOM 1597 N N . GLN A 1 195 ? 1.048 -8.085 -9.328 1.00 95.00 195 GLN A N 1
ATOM 1598 C CA . GLN A 1 195 ? 1.918 -8.515 -10.424 1.00 95.00 195 GLN A CA 1
ATOM 1599 C C . GLN A 1 195 ? 1.117 -8.798 -11.699 1.00 95.00 195 GLN A C 1
ATOM 1601 O O . GLN A 1 195 ? 1.412 -8.246 -12.761 1.00 95.00 195 GLN A O 1
ATOM 1606 N N . ARG A 1 196 ? 0.057 -9.612 -11.600 1.00 94.12 196 ARG A N 1
ATOM 1607 C CA . ARG A 1 196 ? -0.782 -9.966 -12.753 1.00 94.12 196 ARG A CA 1
ATOM 1608 C C . ARG A 1 196 ? -1.510 -8.747 -13.322 1.00 94.12 196 ARG A C 1
ATOM 1610 O O . ARG A 1 196 ? -1.565 -8.577 -14.539 1.00 94.12 196 ARG A O 1
ATOM 1617 N N . SER A 1 197 ? -2.038 -7.874 -12.462 1.00 95.19 197 SER A N 1
ATOM 1618 C CA . SER A 1 197 ? -2.710 -6.645 -12.891 1.00 95.19 197 SER A CA 1
ATOM 1619 C C . SER A 1 197 ? -1.758 -5.703 -13.624 1.00 95.19 197 SER A C 1
ATOM 1621 O O . SER A 1 197 ? -2.146 -5.151 -14.652 1.00 95.19 197 SER A O 1
ATOM 1623 N N . GLN A 1 198 ? -0.546 -5.485 -13.112 1.00 94.50 198 GLN A N 1
ATOM 1624 C CA . GLN A 1 198 ? 0.411 -4.553 -13.711 1.00 94.50 198 GLN A CA 1
ATOM 1625 C C . GLN A 1 198 ? 1.038 -5.128 -14.985 1.00 94.50 198 GLN A C 1
ATOM 1627 O O . GLN A 1 198 ? 1.213 -4.393 -15.958 1.00 94.50 198 GLN A O 1
ATOM 1632 N N . LEU A 1 199 ? 1.261 -6.444 -15.043 1.00 95.06 199 LEU A N 1
ATOM 1633 C CA . LEU A 1 199 ? 1.670 -7.132 -16.267 1.00 95.06 199 LEU A CA 1
ATOM 1634 C C . LEU A 1 199 ? 0.616 -6.991 -17.376 1.00 95.06 199 LEU A C 1
ATOM 1636 O O . LEU A 1 199 ? 0.960 -6.653 -18.506 1.00 95.06 199 LEU A O 1
ATOM 1640 N N . ASN A 1 200 ? -0.670 -7.172 -17.053 1.00 94.38 200 ASN A N 1
ATOM 1641 C CA . ASN A 1 200 ? -1.764 -6.992 -18.013 1.00 94.38 200 ASN A CA 1
ATOM 1642 C C . ASN A 1 200 ? -1.874 -5.540 -18.498 1.00 94.38 200 ASN A C 1
ATOM 1644 O O . ASN A 1 200 ? -2.094 -5.297 -19.682 1.00 94.38 200 ASN A O 1
ATOM 1648 N N . GLN A 1 201 ? -1.690 -4.568 -17.601 1.00 93.56 201 GLN A N 1
ATOM 1649 C CA . GLN A 1 201 ? -1.653 -3.149 -17.964 1.00 93.56 201 GLN A CA 1
ATOM 1650 C C . GLN A 1 201 ? -0.488 -2.848 -18.917 1.00 93.56 201 GLN A C 1
ATOM 1652 O O . GLN A 1 201 ? -0.663 -2.122 -19.895 1.00 93.56 201 GLN A O 1
ATOM 1657 N N . LEU A 1 202 ? 0.686 -3.437 -18.678 1.00 93.75 202 LEU A N 1
ATOM 1658 C CA . LEU A 1 202 ? 1.850 -3.280 -19.550 1.00 93.75 202 LEU A CA 1
ATOM 1659 C C . LEU A 1 202 ? 1.613 -3.919 -20.924 1.00 93.75 202 LEU A C 1
ATOM 1661 O O . LEU A 1 202 ? 1.861 -3.286 -21.950 1.00 93.75 202 LEU A O 1
ATOM 1665 N N . ALA A 1 203 ? 1.053 -5.130 -20.942 1.00 93.81 203 ALA A N 1
ATOM 1666 C CA . ALA A 1 203 ? 0.660 -5.827 -22.161 1.00 93.81 203 ALA A CA 1
ATOM 1667 C C . ALA A 1 203 ? -0.338 -5.004 -22.991 1.00 93.81 203 ALA A C 1
ATOM 1669 O O . ALA A 1 203 ? -0.153 -4.852 -24.196 1.00 93.81 203 ALA A O 1
ATOM 1670 N N . ALA A 1 204 ? -1.346 -4.406 -22.346 1.00 92.94 204 ALA A N 1
ATOM 1671 C CA . ALA A 1 204 ? -2.340 -3.562 -23.004 1.00 92.94 204 ALA A CA 1
ATOM 1672 C C . ALA A 1 204 ? -1.709 -2.317 -23.648 1.00 92.94 204 ALA A C 1
ATOM 1674 O O . ALA A 1 204 ? -2.057 -1.958 -24.774 1.00 92.94 204 ALA A O 1
ATOM 1675 N N . VAL A 1 205 ? -0.744 -1.677 -22.976 1.00 91.44 205 VAL A N 1
ATOM 1676 C CA . VAL A 1 205 ? -0.012 -0.531 -23.543 1.00 91.44 205 VAL A CA 1
ATOM 1677 C C . VAL A 1 205 ? 0.830 -0.960 -24.745 1.00 91.44 205 VAL A C 1
ATOM 1679 O O . VAL A 1 205 ? 0.823 -0.272 -25.767 1.00 91.44 205 VAL A O 1
ATOM 1682 N N . PHE A 1 206 ? 1.515 -2.102 -24.671 1.00 92.19 206 PHE A N 1
ATOM 1683 C CA . PHE A 1 206 ? 2.291 -2.623 -25.798 1.00 92.19 206 PHE A CA 1
ATOM 1684 C C . PHE A 1 206 ? 1.409 -3.027 -26.982 1.00 92.19 206 PHE A C 1
ATOM 1686 O O . PHE A 1 206 ? 1.738 -2.705 -28.123 1.00 92.19 206 PHE A O 1
ATOM 1693 N N . GLN A 1 207 ? 0.265 -3.662 -26.728 1.00 91.88 207 GLN A N 1
ATOM 1694 C CA . GLN A 1 207 ? -0.688 -4.053 -27.764 1.00 91.88 207 GLN A CA 1
ATOM 1695 C C . GLN A 1 207 ? -1.309 -2.832 -28.451 1.00 91.88 207 GLN A C 1
ATOM 1697 O O . GLN A 1 207 ? -1.322 -2.766 -29.679 1.00 91.88 207 GLN A O 1
ATOM 1702 N N . LYS A 1 208 ? -1.746 -1.828 -27.676 1.00 91.25 208 LYS A N 1
ATOM 1703 C CA . LYS A 1 208 ? -2.286 -0.564 -28.202 1.00 91.25 208 LYS A CA 1
ATOM 1704 C C . LYS A 1 208 ? -1.307 0.122 -29.161 1.00 91.25 208 LYS A C 1
ATOM 1706 O O . LYS A 1 208 ? -1.725 0.678 -30.171 1.00 91.25 208 LYS A O 1
ATOM 1711 N N . ASN A 1 209 ? -0.013 0.052 -28.857 1.00 88.25 209 ASN A N 1
ATOM 1712 C CA . ASN A 1 209 ? 1.053 0.661 -29.652 1.00 88.25 209 ASN A CA 1
ATOM 1713 C C . ASN A 1 209 ? 1.674 -0.294 -30.692 1.00 88.25 209 ASN A C 1
ATOM 1715 O O . ASN A 1 209 ? 2.701 0.038 -31.276 1.00 88.25 209 ASN A O 1
ATOM 1719 N N . LYS A 1 210 ? 1.072 -1.472 -30.936 1.00 89.88 210 LYS A N 1
ATOM 1720 C CA . LYS A 1 210 ? 1.546 -2.486 -31.901 1.00 89.88 210 LYS A CA 1
ATOM 1721 C C . LYS A 1 210 ? 3.007 -2.919 -31.684 1.00 89.88 210 LYS A C 1
ATOM 1723 O O . LYS A 1 210 ? 3.715 -3.241 -32.632 1.00 89.88 210 LYS A O 1
ATOM 1728 N N . LEU A 1 211 ? 3.454 -2.943 -30.428 1.00 88.38 211 LEU A N 1
ATOM 1729 C CA . LEU A 1 211 ? 4.818 -3.325 -30.040 1.00 88.38 211 LEU A CA 1
ATOM 1730 C C . LEU A 1 211 ? 4.983 -4.834 -29.800 1.00 88.38 211 LEU A C 1
ATOM 1732 O O . LEU A 1 211 ? 6.095 -5.304 -29.559 1.00 88.38 211 LEU A O 1
ATOM 1736 N N . LEU A 1 212 ? 3.885 -5.593 -29.837 1.00 89.50 212 LEU A N 1
ATOM 1737 C CA . LEU A 1 212 ? 3.891 -7.044 -29.669 1.00 89.50 212 LEU A CA 1
ATOM 1738 C C . LEU A 1 212 ? 3.808 -7.737 -31.033 1.00 89.50 212 LEU A C 1
ATOM 1740 O O . LEU A 1 212 ? 2.901 -7.458 -31.815 1.00 89.50 212 LEU A O 1
ATOM 1744 N N . LYS A 1 213 ? 4.706 -8.693 -31.278 1.00 88.31 213 LYS A N 1
ATOM 1745 C CA . LYS A 1 213 ? 4.629 -9.662 -32.380 1.00 88.31 213 LYS A CA 1
ATOM 1746 C C . LYS A 1 213 ? 4.541 -11.059 -31.770 1.00 88.31 213 LYS A C 1
ATOM 1748 O O . LYS A 1 213 ? 5.372 -11.395 -30.933 1.00 88.31 213 LYS A O 1
ATOM 1753 N N . GLU A 1 214 ? 3.512 -11.830 -32.129 1.00 86.00 214 GLU A N 1
ATOM 1754 C CA . GLU A 1 214 ? 3.235 -13.161 -31.539 1.00 86.00 214 GLU A CA 1
ATOM 1755 C C . GLU A 1 214 ? 3.148 -13.131 -29.996 1.00 86.00 214 GLU A C 1
ATOM 1757 O O . GLU A 1 214 ? 3.595 -14.034 -29.297 1.00 86.00 214 GLU A O 1
ATOM 1762 N N . GLY A 1 215 ? 2.616 -12.038 -29.436 1.00 84.19 215 GLY A N 1
ATOM 1763 C CA . GLY A 1 215 ? 2.517 -11.842 -27.984 1.00 84.19 215 GLY A CA 1
ATOM 1764 C C . GLY A 1 215 ? 3.836 -11.481 -27.287 1.00 84.19 215 GLY A C 1
ATOM 1765 O O . GLY A 1 215 ? 3.841 -11.303 -26.071 1.00 84.19 215 GLY A O 1
ATOM 1766 N N . LYS A 1 216 ? 4.940 -11.328 -28.030 1.00 90.88 216 LYS A N 1
ATOM 1767 C CA . LYS A 1 216 ? 6.258 -10.961 -27.500 1.00 90.88 216 LYS A CA 1
ATOM 1768 C C . LYS A 1 216 ? 6.668 -9.551 -27.908 1.00 90.88 216 LYS A C 1
ATOM 1770 O O . LYS A 1 216 ? 6.466 -9.137 -29.051 1.00 90.88 216 LYS A O 1
ATOM 1775 N N . LEU A 1 217 ? 7.262 -8.824 -26.967 1.00 90.38 217 LEU A N 1
ATOM 1776 C CA . LEU A 1 217 ? 7.762 -7.470 -27.173 1.00 90.38 217 LEU A CA 1
ATOM 1777 C C . LEU A 1 217 ? 8.862 -7.451 -28.238 1.00 90.38 217 LEU A C 1
ATOM 1779 O O . LEU A 1 217 ? 9.784 -8.265 -28.209 1.00 90.38 217 LEU A O 1
ATOM 1783 N N . GLN A 1 218 ? 8.764 -6.499 -29.160 1.00 86.94 218 GLN A N 1
ATOM 1784 C CA . GLN A 1 218 ? 9.824 -6.162 -30.105 1.00 86.94 218 GLN A CA 1
ATOM 1785 C C . GLN A 1 218 ? 10.560 -4.897 -29.641 1.00 86.94 218 GLN A C 1
ATOM 1787 O O . GLN A 1 218 ? 9.965 -4.075 -28.935 1.00 86.94 218 GLN A O 1
ATOM 1792 N N . PRO A 1 219 ? 11.831 -4.699 -30.036 1.00 83.44 219 PRO A N 1
ATOM 1793 C CA . PRO A 1 219 ? 12.527 -3.445 -29.781 1.00 83.44 219 PRO A CA 1
ATOM 1794 C C . PRO A 1 219 ? 11.725 -2.254 -30.311 1.00 83.44 219 PRO A C 1
ATOM 1796 O O . PRO A 1 219 ? 11.284 -2.257 -31.462 1.00 83.44 219 PRO A O 1
ATOM 1799 N N . ILE A 1 220 ? 11.538 -1.232 -29.477 1.00 80.56 220 ILE A N 1
ATOM 1800 C CA . ILE A 1 220 ? 10.743 -0.061 -29.842 1.00 80.56 220 ILE A CA 1
ATOM 1801 C C . ILE A 1 220 ? 11.501 0.738 -30.905 1.00 80.56 220 ILE A C 1
ATOM 1803 O O . ILE A 1 220 ? 12.551 1.327 -30.652 1.00 80.56 220 ILE A O 1
ATOM 1807 N N . THR A 1 221 ? 10.957 0.745 -32.117 1.00 74.31 221 THR A N 1
ATOM 1808 C CA . THR A 1 221 ? 11.449 1.539 -33.254 1.00 74.31 221 THR A CA 1
ATOM 1809 C C . THR A 1 221 ? 10.537 2.720 -33.578 1.00 74.31 221 THR A C 1
ATOM 1811 O O . THR A 1 221 ? 10.938 3.627 -34.302 1.00 74.31 221 THR A O 1
ATOM 1814 N N . VAL A 1 222 ? 9.322 2.729 -33.025 1.00 74.06 222 VAL A N 1
ATOM 1815 C CA . VAL A 1 222 ? 8.291 3.741 -33.274 1.00 74.06 222 VAL A CA 1
ATOM 1816 C C . VAL A 1 222 ? 8.260 4.752 -32.130 1.00 74.06 222 VAL A C 1
ATOM 1818 O O . VAL A 1 222 ? 8.384 4.393 -30.958 1.00 74.06 222 VAL A O 1
ATOM 1821 N N . LYS A 1 223 ? 8.064 6.032 -32.459 1.00 73.56 223 LYS A N 1
ATOM 1822 C CA . LYS A 1 223 ? 7.900 7.095 -31.463 1.00 73.56 223 LYS A CA 1
ATOM 1823 C C . LYS A 1 223 ? 6.568 6.920 -30.725 1.00 73.56 223 LYS A C 1
ATOM 1825 O O . LYS A 1 223 ? 5.507 7.067 -31.322 1.00 73.56 223 LYS A O 1
ATOM 1830 N N . LEU A 1 224 ? 6.636 6.627 -29.428 1.00 75.69 224 LEU A N 1
ATOM 1831 C CA . LEU A 1 224 ? 5.470 6.589 -28.546 1.00 75.69 224 LEU A CA 1
ATOM 1832 C C . LEU A 1 224 ? 4.998 8.003 -28.194 1.00 75.69 224 LEU A C 1
ATOM 1834 O O . LEU A 1 224 ? 5.813 8.915 -28.032 1.00 75.69 224 LEU A O 1
ATOM 1838 N N . ASP A 1 225 ? 3.688 8.172 -28.014 1.00 76.81 225 ASP A N 1
ATOM 1839 C CA . ASP A 1 225 ? 3.142 9.379 -27.398 1.00 76.81 225 ASP A CA 1
ATOM 1840 C C . ASP A 1 225 ? 3.604 9.502 -25.934 1.00 76.81 225 ASP A C 1
ATOM 1842 O O . ASP A 1 225 ? 3.930 8.509 -25.275 1.00 76.81 225 ASP A O 1
ATOM 1846 N N . SER A 1 226 ? 3.620 10.726 -25.403 1.00 72.25 226 SER A N 1
ATOM 1847 C CA . SER A 1 226 ? 4.137 11.006 -24.059 1.00 72.25 226 SER A CA 1
ATOM 1848 C C . SER A 1 226 ? 3.407 10.238 -22.949 1.00 72.25 226 SER A C 1
ATOM 1850 O O . SER A 1 226 ? 4.025 9.893 -21.941 1.00 72.25 226 SER A O 1
ATOM 1852 N N . ALA A 1 227 ? 2.112 9.943 -23.105 1.00 75.25 227 ALA A N 1
ATOM 1853 C CA . ALA A 1 227 ? 1.344 9.219 -22.096 1.00 75.25 227 ALA A CA 1
ATOM 1854 C C . ALA A 1 227 ? 1.675 7.720 -22.109 1.00 75.25 227 ALA A C 1
ATOM 1856 O O . ALA A 1 227 ? 1.956 7.155 -21.050 1.00 75.25 227 ALA A O 1
ATOM 1857 N N . SER A 1 228 ? 1.712 7.087 -23.288 1.00 81.00 228 SER A N 1
ATOM 1858 C CA . SER A 1 228 ? 2.143 5.688 -23.439 1.00 81.00 228 SER A CA 1
ATOM 1859 C C . SER A 1 228 ? 3.584 5.499 -22.973 1.00 81.00 228 SER A C 1
ATOM 1861 O O . SER A 1 228 ? 3.877 4.552 -22.246 1.00 81.00 228 SER A O 1
ATOM 1863 N N . ASN A 1 229 ? 4.467 6.432 -23.330 1.00 80.38 229 ASN A N 1
ATOM 1864 C CA . ASN A 1 229 ? 5.863 6.440 -22.916 1.00 80.38 229 ASN A CA 1
ATOM 1865 C C . ASN A 1 229 ? 5.996 6.434 -21.377 1.00 80.38 229 ASN A C 1
ATOM 1867 O O . ASN A 1 229 ? 6.532 5.483 -20.801 1.00 80.38 229 ASN A O 1
ATOM 1871 N N . ASN A 1 230 ? 5.415 7.432 -20.701 1.00 78.50 230 ASN A N 1
ATOM 1872 C CA . ASN A 1 230 ? 5.434 7.507 -19.238 1.00 78.50 230 ASN A CA 1
ATOM 1873 C C . ASN A 1 230 ? 4.838 6.253 -18.588 1.00 78.50 230 ASN A C 1
ATOM 1875 O O . ASN A 1 230 ? 5.361 5.755 -17.592 1.00 78.50 230 ASN A O 1
ATOM 1879 N N . ARG A 1 231 ? 3.768 5.703 -19.175 1.00 82.19 231 ARG A N 1
ATOM 1880 C CA . ARG A 1 231 ? 3.110 4.510 -18.647 1.00 82.19 231 ARG A CA 1
ATOM 1881 C C . ARG A 1 231 ? 3.997 3.268 -18.733 1.00 82.19 231 ARG A C 1
ATOM 1883 O O . ARG A 1 231 ? 4.055 2.527 -17.757 1.00 82.19 231 ARG A O 1
ATOM 1890 N N . VAL A 1 232 ? 4.704 3.053 -19.846 1.00 86.50 232 VAL A N 1
ATOM 1891 C CA . VAL A 1 232 ? 5.673 1.948 -19.992 1.00 86.50 232 VAL A CA 1
ATOM 1892 C C . VAL A 1 232 ? 6.789 2.069 -18.958 1.00 86.50 232 VAL A C 1
ATOM 1894 O O . VAL A 1 232 ? 7.131 1.083 -18.306 1.00 86.50 232 VAL A O 1
ATOM 1897 N N . ILE A 1 233 ? 7.328 3.274 -18.771 1.00 81.69 233 ILE A N 1
ATOM 1898 C CA . ILE A 1 233 ? 8.390 3.534 -17.792 1.00 81.69 233 ILE A CA 1
ATOM 1899 C C . ILE A 1 233 ? 7.905 3.200 -16.381 1.00 81.69 233 ILE A C 1
ATOM 1901 O O . ILE A 1 233 ? 8.574 2.459 -15.664 1.00 81.69 233 ILE A O 1
ATOM 1905 N N . ASP A 1 234 ? 6.754 3.732 -15.971 1.00 82.56 234 ASP A N 1
ATOM 1906 C CA . ASP A 1 234 ? 6.258 3.546 -14.608 1.00 82.56 234 ASP A CA 1
ATOM 1907 C C . ASP A 1 234 ? 5.922 2.074 -14.323 1.00 82.56 234 ASP A C 1
ATOM 1909 O O . ASP A 1 234 ? 6.256 1.566 -13.254 1.00 82.56 234 ASP A O 1
ATOM 1913 N N . LEU A 1 235 ? 5.320 1.372 -15.291 1.00 89.69 235 LEU A N 1
ATOM 1914 C CA . LEU A 1 235 ? 4.973 -0.045 -15.164 1.00 89.69 235 LEU A CA 1
ATOM 1915 C C . LEU A 1 235 ? 6.208 -0.949 -15.120 1.00 89.69 235 LEU A C 1
ATOM 1917 O O . LEU A 1 235 ? 6.293 -1.809 -14.250 1.00 89.69 235 LEU A O 1
ATOM 1921 N N . THR A 1 236 ? 7.175 -0.758 -16.021 1.00 90.06 236 THR A N 1
ATOM 1922 C CA . THR A 1 236 ? 8.406 -1.573 -16.034 1.00 90.06 236 THR A CA 1
ATOM 1923 C C . THR A 1 236 ? 9.243 -1.340 -14.785 1.00 90.06 236 THR A C 1
ATOM 1925 O O . THR A 1 236 ? 9.650 -2.310 -14.148 1.00 90.06 236 THR A O 1
ATOM 1928 N N . ARG A 1 237 ? 9.398 -0.075 -14.365 1.00 86.44 237 ARG A N 1
ATOM 1929 C CA . ARG A 1 237 ? 10.094 0.275 -13.122 1.00 86.44 237 ARG A CA 1
ATOM 1930 C C . ARG A 1 237 ? 9.434 -0.377 -11.915 1.00 86.44 237 ARG A C 1
ATOM 1932 O O . ARG A 1 237 ? 10.133 -0.942 -11.084 1.00 86.44 237 ARG A O 1
ATOM 1939 N N . TYR A 1 238 ? 8.110 -0.295 -11.809 1.00 88.56 238 TYR A N 1
ATOM 1940 C CA . TYR A 1 238 ? 7.374 -0.924 -10.716 1.00 88.56 238 TYR A CA 1
ATOM 1941 C C . TYR A 1 238 ? 7.560 -2.448 -10.717 1.00 88.56 238 TYR A C 1
ATOM 1943 O O . TYR A 1 238 ? 7.934 -3.019 -9.697 1.00 88.56 238 TYR A O 1
ATOM 1951 N N . MET A 1 239 ? 7.379 -3.098 -11.872 1.00 92.38 239 MET A N 1
ATOM 1952 C CA . MET A 1 239 ? 7.510 -4.552 -12.004 1.00 92.38 239 MET A CA 1
ATOM 1953 C C . MET A 1 239 ? 8.911 -5.035 -11.626 1.00 92.38 239 MET A C 1
ATOM 1955 O O . MET A 1 239 ? 9.048 -5.978 -10.853 1.00 92.38 239 MET A O 1
ATOM 1959 N N . ILE A 1 240 ? 9.959 -4.369 -12.115 1.00 90.25 240 ILE A N 1
ATOM 1960 C CA . ILE A 1 240 ? 11.340 -4.748 -11.806 1.00 90.25 240 ILE A CA 1
ATOM 1961 C C . ILE A 1 240 ? 11.672 -4.449 -10.345 1.00 90.25 240 ILE A C 1
ATOM 1963 O O . ILE A 1 240 ? 12.260 -5.293 -9.674 1.00 90.25 240 ILE A O 1
ATOM 1967 N N . LYS A 1 241 ? 11.255 -3.296 -9.815 1.00 85.44 241 LYS A N 1
ATOM 1968 C CA . LYS A 1 241 ? 11.507 -2.932 -8.417 1.00 85.44 241 LYS A CA 1
ATOM 1969 C C . LYS A 1 241 ? 10.902 -3.948 -7.444 1.00 85.44 241 LYS A C 1
ATOM 1971 O O . LYS A 1 241 ? 11.618 -4.431 -6.570 1.00 85.44 241 LYS A O 1
ATOM 1976 N N . GLU A 1 242 ? 9.620 -4.268 -7.608 1.00 86.38 242 GLU A N 1
ATOM 1977 C CA . GLU A 1 242 ? 8.876 -5.093 -6.649 1.00 86.38 242 GLU A CA 1
ATOM 1978 C C . GLU A 1 242 ? 9.026 -6.604 -6.933 1.00 86.38 242 GLU A C 1
ATOM 1980 O O . GLU A 1 242 ? 9.130 -7.399 -6.000 1.00 86.38 242 GLU A O 1
ATOM 1985 N N . TYR A 1 243 ? 9.134 -7.019 -8.205 1.00 89.88 243 TYR A N 1
ATOM 1986 C CA . TYR A 1 243 ? 9.116 -8.438 -8.611 1.00 89.88 243 TYR A CA 1
ATOM 1987 C C . TYR A 1 243 ? 10.353 -8.917 -9.389 1.00 89.88 243 TYR A C 1
ATOM 1989 O O . TYR A 1 243 ? 10.501 -10.117 -9.627 1.00 89.88 243 TYR A O 1
ATOM 1997 N N . GLY A 1 244 ? 11.259 -8.018 -9.776 1.00 89.56 244 GLY A N 1
ATOM 1998 C CA . GLY A 1 244 ? 12.446 -8.336 -10.576 1.00 89.56 244 GLY A CA 1
ATOM 1999 C C . GLY A 1 244 ? 12.174 -8.562 -12.061 1.00 89.56 244 GLY A C 1
ATOM 2000 O O . GLY A 1 244 ? 11.028 -8.691 -12.497 1.00 89.56 244 GLY A O 1
ATOM 2001 N N . LEU A 1 245 ? 13.249 -8.637 -12.849 1.00 89.56 245 LEU A N 1
ATOM 2002 C CA . LEU A 1 245 ? 13.178 -8.796 -14.309 1.00 89.56 245 LEU A CA 1
ATOM 2003 C C . LEU A 1 245 ? 12.366 -10.018 -14.747 1.00 89.56 245 LEU A C 1
ATOM 2005 O O . LEU A 1 245 ? 11.563 -9.921 -15.673 1.00 89.56 245 LEU A O 1
ATOM 2009 N N . SER A 1 246 ? 12.509 -11.147 -14.048 1.00 90.88 246 SER A N 1
ATOM 2010 C CA . SER A 1 246 ? 11.820 -12.400 -14.383 1.00 90.88 246 SER A CA 1
ATOM 2011 C C . SER A 1 246 ? 10.291 -12.279 -14.390 1.00 90.88 246 SER A C 1
ATOM 2013 O O . SER A 1 246 ? 9.621 -13.055 -15.065 1.00 90.88 246 SER A O 1
ATOM 2015 N N . SER A 1 247 ? 9.722 -11.285 -13.699 1.00 92.25 247 SER A N 1
ATOM 2016 C CA . SER A 1 247 ? 8.278 -11.015 -13.725 1.00 92.25 247 SER A CA 1
ATOM 2017 C C . SER A 1 247 ? 7.745 -10.631 -15.111 1.00 92.25 247 SER A C 1
ATOM 2019 O O . SER A 1 247 ? 6.555 -10.785 -15.382 1.00 92.25 247 SER A O 1
ATOM 2021 N N . LEU A 1 248 ? 8.620 -10.168 -16.008 1.00 93.69 248 LEU A N 1
ATOM 2022 C CA . LEU A 1 248 ? 8.283 -9.777 -17.376 1.00 93.69 248 LEU A CA 1
ATOM 2023 C C . LEU A 1 248 ? 8.393 -10.934 -18.381 1.00 93.69 248 LEU A C 1
ATOM 2025 O O . LEU A 1 248 ? 8.060 -10.747 -19.552 1.00 93.69 248 LEU A O 1
ATOM 2029 N N . GLN A 1 249 ? 8.796 -12.134 -17.946 1.00 93.81 249 GLN A N 1
ATOM 2030 C CA . GLN A 1 249 ? 8.985 -13.312 -18.805 1.00 93.81 249 GLN A CA 1
ATOM 2031 C C . GLN A 1 249 ? 7.814 -13.596 -19.766 1.00 93.81 249 GLN A C 1
ATOM 2033 O O . GLN A 1 249 ? 8.073 -13.933 -20.927 1.00 93.81 249 GLN A O 1
ATOM 2038 N N . PRO A 1 250 ? 6.531 -13.437 -19.371 1.00 93.81 250 PRO A N 1
ATOM 2039 C CA . PRO A 1 250 ? 5.421 -13.676 -20.291 1.00 93.81 250 PRO A CA 1
ATOM 2040 C C . PRO A 1 250 ? 5.450 -12.768 -21.528 1.00 93.81 250 PRO A C 1
ATOM 2042 O O . PRO A 1 250 ? 5.085 -13.217 -22.613 1.00 93.81 250 PRO A O 1
ATOM 2045 N N . LEU A 1 251 ? 5.952 -11.536 -21.396 1.00 91.75 251 LEU A N 1
ATOM 2046 C CA . LEU A 1 251 ? 5.982 -10.532 -22.465 1.00 91.75 251 LEU A CA 1
ATOM 2047 C C . LEU A 1 251 ? 7.288 -10.522 -23.266 1.00 91.75 251 LEU A C 1
ATOM 2049 O O . LEU A 1 251 ? 7.317 -9.966 -24.362 1.00 91.75 251 LEU A O 1
ATOM 2053 N N . LEU A 1 252 ? 8.361 -11.121 -22.750 1.00 92.06 252 LEU A N 1
ATOM 2054 C CA . LEU A 1 252 ? 9.683 -11.099 -23.382 1.00 92.06 252 LEU A CA 1
ATOM 2055 C C . LEU A 1 252 ? 9.995 -12.433 -24.070 1.00 92.06 252 LEU A C 1
ATOM 2057 O O . LEU A 1 252 ? 9.489 -13.489 -23.675 1.00 92.06 252 LEU A O 1
ATOM 2061 N N . LYS A 1 253 ? 10.768 -12.368 -25.160 1.00 88.62 253 LYS A N 1
ATOM 2062 C CA . LYS A 1 253 ? 11.147 -13.552 -25.950 1.00 88.62 253 LYS A CA 1
ATOM 2063 C C . LYS A 1 253 ? 12.317 -14.306 -25.316 1.00 88.62 253 LYS A C 1
ATOM 2065 O O . LYS A 1 253 ? 12.350 -15.528 -25.378 1.00 88.62 253 LYS A O 1
ATOM 2070 N N . GLU A 1 254 ? 13.261 -13.575 -24.739 1.00 85.25 254 GLU A N 1
ATOM 2071 C CA . GLU A 1 254 ? 14.468 -14.136 -24.134 1.00 85.25 254 GLU A CA 1
ATOM 2072 C C . GLU A 1 254 ? 14.177 -14.815 -22.794 1.00 85.25 254 GLU A C 1
ATOM 2074 O O . GLU A 1 254 ? 13.261 -14.408 -22.075 1.00 85.25 254 GLU A O 1
ATOM 2079 N N . ASP A 1 255 ? 14.966 -15.832 -22.445 1.00 86.44 255 ASP A N 1
ATOM 2080 C CA . ASP A 1 255 ? 14.960 -16.391 -21.094 1.00 86.44 255 ASP A CA 1
ATOM 2081 C C . ASP A 1 255 ? 15.654 -15.410 -20.143 1.00 86.44 255 ASP A C 1
ATOM 2083 O O . ASP A 1 255 ? 16.840 -15.109 -20.280 1.00 86.44 255 ASP A O 1
ATOM 2087 N N . LEU A 1 256 ? 14.900 -14.885 -19.179 1.00 88.94 256 LEU A N 1
ATOM 2088 C CA . LEU A 1 256 ? 15.379 -13.853 -18.266 1.00 88.94 256 LEU A CA 1
ATOM 2089 C C . LEU A 1 256 ? 16.177 -14.428 -17.092 1.00 88.94 256 LEU A C 1
ATOM 2091 O O . LEU A 1 256 ? 16.847 -13.666 -16.399 1.00 88.94 256 LEU A O 1
ATOM 2095 N N . LYS A 1 257 ? 16.141 -15.747 -16.855 1.00 83.69 257 LYS A N 1
ATOM 2096 C CA . LYS A 1 257 ? 16.955 -16.388 -15.807 1.00 83.69 257 LYS A CA 1
ATOM 2097 C C . LYS A 1 257 ? 18.463 -16.210 -16.043 1.00 83.69 257 LYS A C 1
ATOM 2099 O O . LYS A 1 257 ? 19.099 -15.606 -15.175 1.00 83.69 257 LYS A O 1
ATOM 2104 N N . PRO A 1 258 ? 19.037 -16.623 -17.195 1.00 80.31 258 PRO A N 1
ATOM 2105 C CA . PRO A 1 258 ? 20.465 -16.435 -17.461 1.00 80.31 258 PRO A CA 1
ATOM 2106 C C . PRO A 1 258 ? 20.850 -14.952 -17.540 1.00 80.31 258 PRO A C 1
ATOM 2108 O O . PRO A 1 258 ? 21.953 -14.570 -17.153 1.00 80.31 258 PRO A O 1
ATOM 2111 N N . VAL A 1 259 ? 19.931 -14.085 -17.978 1.00 79.81 259 VAL A N 1
ATOM 2112 C CA . VAL A 1 259 ? 20.141 -12.630 -17.986 1.00 79.81 259 VAL A CA 1
ATOM 2113 C C . VAL A 1 259 ? 20.311 -12.094 -16.564 1.00 79.81 259 VAL A C 1
ATOM 2115 O O . VAL A 1 259 ? 21.293 -11.410 -16.278 1.00 79.81 259 VAL A O 1
ATOM 2118 N N . THR A 1 260 ? 19.386 -12.419 -15.657 1.00 79.81 260 THR A N 1
ATOM 2119 C CA . THR A 1 260 ? 19.465 -12.004 -14.250 1.00 79.81 260 THR A CA 1
ATOM 2120 C C . THR A 1 260 ? 20.709 -12.579 -13.564 1.00 79.81 260 THR A C 1
ATOM 2122 O O . THR A 1 260 ? 21.333 -11.886 -12.760 1.00 79.81 260 THR A O 1
ATOM 2125 N N . GLU A 1 261 ? 21.102 -13.816 -13.870 1.00 76.81 261 GLU A N 1
ATOM 2126 C CA . GLU A 1 261 ? 22.336 -14.422 -13.349 1.00 76.81 261 GLU A CA 1
ATOM 2127 C C . GLU A 1 261 ? 23.590 -13.695 -13.847 1.00 76.81 261 GLU A C 1
ATOM 2129 O O . GLU A 1 261 ? 24.422 -13.308 -13.028 1.00 76.81 261 GLU A O 1
ATOM 2134 N N . SER A 1 262 ? 23.678 -13.388 -15.146 1.00 74.12 262 SER A N 1
ATOM 2135 C CA . SER A 1 262 ? 24.787 -12.610 -15.715 1.00 74.12 262 SER A CA 1
ATOM 2136 C C . SER A 1 262 ? 24.872 -11.197 -15.129 1.00 74.12 262 SER A C 1
ATOM 2138 O O . SER A 1 262 ? 25.964 -10.691 -14.874 1.00 74.12 262 SER A O 1
ATOM 2140 N N . ILE A 1 263 ? 23.730 -10.546 -14.876 1.00 72.88 263 ILE A N 1
ATOM 2141 C CA . ILE A 1 263 ? 23.689 -9.238 -14.205 1.00 72.88 263 ILE A CA 1
ATOM 2142 C C . ILE A 1 263 ? 24.261 -9.351 -12.790 1.00 72.88 263 ILE A C 1
ATOM 2144 O O . ILE A 1 263 ? 25.090 -8.532 -12.394 1.00 72.88 263 ILE A O 1
ATOM 2148 N N . LYS A 1 264 ? 23.859 -10.376 -12.031 1.00 68.75 264 LYS A N 1
ATOM 2149 C CA . LYS A 1 264 ? 24.389 -10.613 -10.684 1.00 68.75 264 LYS A CA 1
ATOM 2150 C C . LYS A 1 264 ? 25.893 -10.888 -10.713 1.00 68.75 264 LYS A C 1
ATOM 2152 O O . LYS A 1 264 ? 26.627 -10.320 -9.908 1.00 68.75 264 LYS A O 1
ATOM 2157 N N . GLU A 1 265 ? 26.353 -11.701 -11.656 1.00 65.44 265 GLU A N 1
ATOM 2158 C CA . GLU A 1 265 ? 27.769 -12.016 -11.839 1.00 65.44 265 GLU A CA 1
ATOM 2159 C C . GLU A 1 265 ? 28.599 -10.770 -12.170 1.00 65.44 265 GLU A C 1
ATOM 2161 O O . GLU A 1 265 ? 29.593 -10.507 -11.497 1.00 65.44 265 GLU A O 1
ATOM 2166 N N . LYS A 1 266 ? 28.146 -9.943 -13.122 1.00 61.62 266 LYS A N 1
ATOM 2167 C CA . LYS A 1 266 ? 28.787 -8.660 -13.468 1.00 61.62 266 LYS A CA 1
ATOM 2168 C C . LYS A 1 266 ? 28.875 -7.701 -12.287 1.00 61.62 266 LYS A C 1
ATOM 2170 O O . LYS A 1 266 ? 29.829 -6.937 -12.203 1.00 61.62 266 LYS A O 1
ATOM 2175 N N . LEU A 1 267 ? 27.895 -7.743 -11.385 1.00 62.19 267 LEU A N 1
ATOM 2176 C CA . LEU A 1 267 ? 27.881 -6.964 -10.146 1.00 62.19 267 LEU A CA 1
ATOM 2177 C C . LEU A 1 267 ? 28.730 -7.593 -9.020 1.00 62.19 267 LEU A C 1
ATOM 2179 O O . LEU A 1 267 ? 28.783 -7.046 -7.915 1.00 62.19 267 LEU A O 1
ATOM 2183 N N . GLY A 1 268 ? 29.401 -8.720 -9.278 1.00 55.44 268 GLY A N 1
ATOM 2184 C CA . GLY A 1 268 ? 30.282 -9.407 -8.332 1.00 55.44 268 GLY A CA 1
ATOM 2185 C C . GLY A 1 268 ? 29.549 -10.212 -7.254 1.00 55.44 268 GLY A C 1
ATOM 2186 O O . GLY A 1 268 ? 30.111 -10.456 -6.189 1.00 55.44 268 GLY A O 1
ATOM 2187 N N . LEU A 1 269 ? 28.294 -10.613 -7.489 1.00 56.38 269 LEU A N 1
ATOM 2188 C CA . LEU A 1 269 ? 27.453 -11.287 -6.488 1.00 56.38 269 LEU A CA 1
ATOM 2189 C C . LEU A 1 269 ? 27.683 -12.801 -6.363 1.00 56.38 269 LEU A C 1
ATOM 2191 O O . LEU A 1 269 ? 27.166 -13.406 -5.425 1.00 56.38 269 LEU A O 1
ATOM 2195 N N . THR A 1 270 ? 28.454 -13.419 -7.262 1.00 46.69 270 THR A N 1
ATOM 2196 C CA . THR A 1 270 ? 28.683 -14.876 -7.252 1.00 46.69 270 THR A CA 1
ATOM 2197 C C . THR A 1 270 ? 29.870 -15.307 -6.382 1.00 46.69 270 THR A C 1
ATOM 2199 O O . THR A 1 270 ? 29.983 -16.486 -6.060 1.00 46.69 270 THR A O 1
ATOM 2202 N N . VAL A 1 271 ? 30.729 -14.383 -5.923 1.00 42.97 271 VAL A N 1
ATOM 2203 C CA . VAL A 1 271 ? 31.884 -14.713 -5.064 1.00 42.97 271 VAL A CA 1
ATOM 2204 C C . VAL A 1 271 ? 32.130 -13.626 -4.009 1.00 42.97 271 VAL A C 1
ATOM 2206 O O . VAL A 1 271 ? 32.972 -12.753 -4.176 1.00 42.97 271 VAL A O 1
ATOM 2209 N N . SER A 1 272 ? 31.441 -13.693 -2.866 1.00 37.81 272 SER A N 1
ATOM 2210 C CA . SER A 1 272 ? 32.015 -13.192 -1.605 1.00 37.81 272 SER A CA 1
ATOM 2211 C C . SER A 1 272 ? 31.354 -13.846 -0.393 1.00 37.81 272 SER A C 1
ATOM 2213 O O . SER A 1 272 ? 30.521 -13.265 0.298 1.00 37.81 272 SER A O 1
ATOM 2215 N N . LYS A 1 273 ? 31.767 -15.083 -0.106 1.00 37.97 273 LYS A N 1
ATOM 2216 C CA . LYS A 1 273 ? 31.758 -15.602 1.271 1.00 37.97 273 LYS A CA 1
ATOM 2217 C C . LYS A 1 273 ? 33.009 -15.171 2.058 1.00 37.97 273 LYS A C 1
ATOM 2219 O O . LYS A 1 273 ? 33.110 -15.526 3.223 1.00 37.97 273 LYS A O 1
ATOM 2224 N N . TYR A 1 274 ? 33.942 -14.416 1.457 1.00 36.38 274 TYR A N 1
ATOM 2225 C CA . TYR A 1 274 ? 35.282 -14.209 2.030 1.00 36.38 274 TYR A CA 1
ATOM 2226 C C . TYR A 1 274 ? 35.779 -12.760 2.146 1.00 36.38 274 TYR A C 1
ATOM 2228 O O . TYR A 1 274 ? 36.867 -12.553 2.665 1.00 36.38 274 TYR A O 1
ATOM 2236 N N . ASN A 1 275 ? 35.012 -11.739 1.748 1.00 34.78 275 ASN A N 1
ATOM 2237 C CA . ASN A 1 275 ? 35.382 -10.350 2.045 1.00 34.78 275 ASN A CA 1
ATOM 2238 C C . ASN A 1 275 ? 34.173 -9.547 2.530 1.00 34.78 275 ASN A C 1
ATOM 2240 O O . ASN A 1 275 ? 33.252 -9.229 1.775 1.00 34.78 275 ASN A O 1
ATOM 2244 N N . GLY A 1 276 ? 34.186 -9.234 3.826 1.00 39.38 276 GLY A N 1
ATOM 2245 C CA . GLY A 1 276 ? 33.042 -8.798 4.628 1.00 39.38 276 GLY A CA 1
ATOM 2246 C C . GLY A 1 276 ? 32.424 -7.429 4.329 1.00 39.38 276 GLY A C 1
ATOM 2247 O O . GLY A 1 276 ? 31.672 -6.958 5.173 1.00 39.38 276 GLY A O 1
ATOM 2248 N N . ASN A 1 277 ? 32.675 -6.788 3.179 1.00 38.06 277 ASN A N 1
ATOM 2249 C CA . ASN A 1 277 ? 32.256 -5.393 2.957 1.00 38.06 277 ASN A CA 1
ATOM 2250 C C . ASN A 1 277 ? 31.516 -5.066 1.646 1.00 38.06 277 ASN A C 1
ATOM 2252 O O . ASN A 1 277 ? 31.167 -3.904 1.450 1.00 38.06 277 ASN A O 1
ATOM 2256 N N . ARG A 1 278 ? 31.181 -6.027 0.773 1.00 44.31 278 ARG A N 1
ATOM 2257 C CA . ARG A 1 278 ? 30.320 -5.744 -0.397 1.00 44.31 278 ARG A CA 1
ATOM 2258 C C . ARG A 1 278 ? 28.932 -6.348 -0.221 1.00 44.31 278 ARG A C 1
ATOM 2260 O O . ARG A 1 278 ? 28.659 -7.465 -0.641 1.00 44.31 278 ARG A O 1
ATOM 2267 N N . ARG A 1 279 ? 28.042 -5.592 0.424 1.00 45.84 279 ARG A N 1
ATOM 2268 C CA . ARG A 1 279 ? 26.597 -5.819 0.316 1.00 45.84 279 ARG A CA 1
ATOM 2269 C C . ARG A 1 279 ? 26.108 -5.058 -0.910 1.00 45.84 279 ARG A C 1
ATOM 2271 O O . ARG A 1 279 ? 25.721 -3.902 -0.781 1.00 45.84 279 ARG A O 1
ATOM 2278 N N . THR A 1 280 ? 26.164 -5.670 -2.087 1.00 49.94 280 THR A N 1
ATOM 2279 C CA . THR A 1 280 ? 25.409 -5.152 -3.233 1.00 49.94 280 THR A CA 1
ATOM 2280 C C . THR A 1 280 ? 23.933 -5.232 -2.846 1.00 49.94 280 THR A C 1
ATOM 2282 O O . THR A 1 280 ? 23.442 -6.296 -2.453 1.00 49.94 280 THR A O 1
ATOM 2285 N N . ASN A 1 281 ? 23.246 -4.094 -2.827 1.00 60.16 281 ASN A N 1
ATOM 2286 C CA . ASN A 1 281 ? 21.877 -4.037 -2.334 1.00 60.16 281 ASN A CA 1
ATOM 2287 C C . ASN A 1 281 ? 20.938 -4.549 -3.431 1.00 60.16 281 ASN A C 1
ATOM 2289 O O . ASN A 1 281 ? 21.211 -4.393 -4.618 1.00 60.16 281 ASN A O 1
ATOM 2293 N N . ALA A 1 282 ? 19.792 -5.125 -3.054 1.00 65.56 282 ALA A N 1
ATOM 2294 C CA . ALA A 1 282 ? 18.771 -5.557 -4.018 1.00 65.56 282 ALA A CA 1
ATOM 2295 C C . ALA A 1 282 ? 18.409 -4.446 -5.028 1.00 65.56 282 ALA A C 1
ATOM 2297 O O . ALA A 1 282 ? 18.106 -4.729 -6.182 1.00 65.56 282 ALA A O 1
ATOM 2298 N N . TRP A 1 283 ? 18.518 -3.18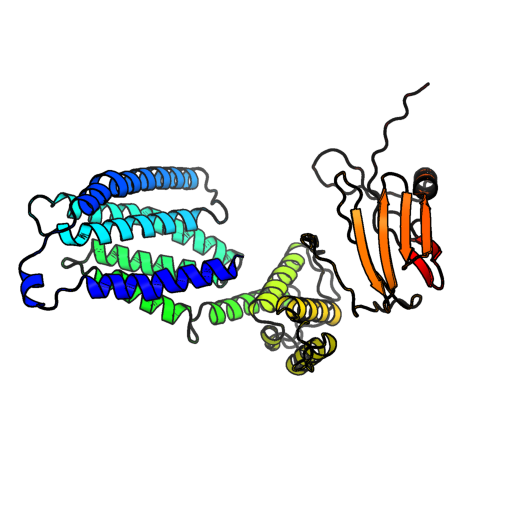6 -4.600 1.00 63.94 283 TRP A N 1
ATOM 2299 C CA . TRP A 1 283 ? 18.364 -1.990 -5.423 1.00 63.94 283 TRP A CA 1
ATOM 2300 C C . TRP A 1 283 ? 19.322 -1.931 -6.626 1.00 63.94 283 TRP A C 1
ATOM 2302 O O . TRP A 1 283 ? 18.868 -1.658 -7.733 1.00 63.94 283 TRP A O 1
ATOM 2312 N N . ASP A 1 284 ? 20.607 -2.254 -6.446 1.00 66.06 284 ASP A N 1
ATOM 2313 C CA . ASP A 1 284 ? 21.610 -2.226 -7.524 1.00 66.06 284 ASP A CA 1
ATOM 2314 C C . ASP A 1 284 ? 21.272 -3.256 -8.611 1.00 66.06 284 ASP A C 1
ATOM 2316 O O . ASP A 1 284 ? 21.331 -2.969 -9.806 1.00 66.06 284 ASP A O 1
ATOM 2320 N N . ILE A 1 285 ? 20.835 -4.447 -8.185 1.00 70.69 285 ILE A N 1
ATOM 2321 C CA . ILE A 1 285 ? 20.386 -5.514 -9.086 1.00 70.69 285 ILE A CA 1
ATOM 2322 C C . ILE A 1 285 ? 19.153 -5.051 -9.868 1.00 70.69 285 ILE A C 1
ATOM 2324 O O . ILE A 1 285 ? 19.115 -5.208 -11.085 1.00 70.69 285 ILE A O 1
ATOM 2328 N N . ARG A 1 286 ? 18.156 -4.455 -9.194 1.00 78.50 286 ARG A N 1
ATOM 2329 C CA . ARG A 1 286 ? 16.932 -3.968 -9.857 1.00 78.50 286 ARG A CA 1
ATOM 2330 C C . ARG A 1 286 ? 17.215 -2.859 -10.860 1.00 78.50 286 ARG A C 1
ATOM 2332 O O . ARG A 1 286 ? 16.603 -2.833 -11.923 1.00 78.50 286 ARG A O 1
ATOM 2339 N N . ASN A 1 287 ? 18.156 -1.972 -10.564 1.00 75.00 287 ASN A N 1
ATOM 2340 C CA . ASN A 1 287 ? 18.552 -0.938 -11.512 1.00 75.00 287 ASN A CA 1
ATOM 2341 C C . ASN A 1 287 ? 19.263 -1.523 -12.729 1.00 75.00 287 ASN A C 1
ATOM 2343 O O . ASN A 1 287 ? 18.903 -1.178 -13.850 1.00 75.00 287 ASN A O 1
ATOM 2347 N N . ALA A 1 288 ? 20.201 -2.451 -12.535 1.00 72.69 288 ALA A N 1
ATOM 2348 C CA . ALA A 1 288 ? 20.880 -3.109 -13.647 1.00 72.69 288 ALA A CA 1
ATOM 2349 C C . ALA A 1 288 ? 19.907 -3.929 -14.520 1.00 72.69 288 ALA A C 1
ATOM 2351 O O . ALA A 1 288 ? 20.008 -3.923 -15.746 1.00 72.69 288 ALA A O 1
ATOM 2352 N N . GLU A 1 289 ? 18.917 -4.585 -13.905 1.00 81.25 289 GLU A N 1
ATOM 2353 C CA . GLU A 1 289 ? 17.804 -5.247 -14.600 1.00 81.25 289 GLU A CA 1
ATOM 2354 C C . GLU A 1 289 ? 16.977 -4.259 -15.441 1.00 81.25 289 GLU A C 1
ATOM 2356 O O . GLU A 1 289 ? 16.656 -4.540 -16.600 1.00 81.25 289 GLU A O 1
ATOM 2361 N N . GLN A 1 290 ? 16.667 -3.084 -14.885 1.00 81.31 290 GLN A N 1
ATOM 2362 C CA . GLN A 1 290 ? 15.944 -2.018 -15.581 1.00 81.31 290 GLN A CA 1
ATOM 2363 C C . GLN A 1 290 ? 16.750 -1.452 -16.759 1.00 81.31 290 GLN A C 1
ATOM 2365 O O . GLN A 1 290 ? 16.201 -1.281 -17.848 1.00 81.31 290 GLN A O 1
ATOM 2370 N N . GLU A 1 291 ? 18.041 -1.183 -16.565 1.00 75.81 291 GLU A N 1
ATOM 2371 C CA . GLU A 1 291 ? 18.944 -0.679 -17.606 1.00 75.81 291 GLU A CA 1
ATOM 2372 C C . GLU A 1 291 ? 19.105 -1.683 -18.748 1.00 75.81 291 GLU A C 1
ATOM 2374 O O . GLU A 1 291 ? 19.050 -1.311 -19.925 1.00 75.81 291 G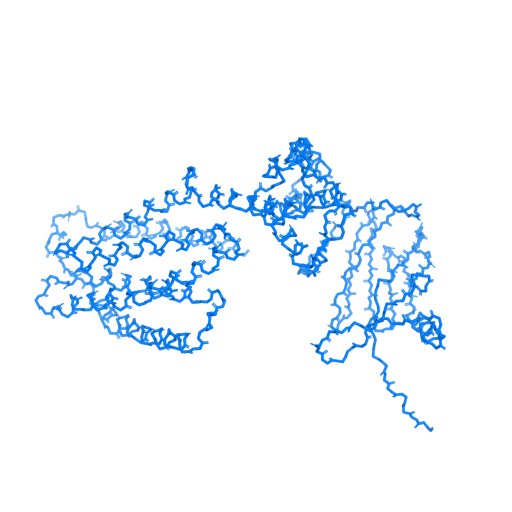LU A O 1
ATOM 2379 N N . TRP A 1 292 ? 19.260 -2.967 -18.414 1.00 85.12 292 TRP A N 1
ATOM 2380 C CA . TRP A 1 292 ? 19.337 -4.032 -19.403 1.00 85.12 292 TRP A CA 1
ATOM 2381 C C . TRP A 1 292 ? 18.074 -4.076 -20.266 1.00 85.12 292 TRP A C 1
ATOM 2383 O O . TRP A 1 292 ? 18.175 -4.043 -21.495 1.00 85.12 292 TRP A O 1
ATOM 2393 N N . LEU A 1 293 ? 16.891 -4.063 -19.638 1.00 84.19 293 LEU A N 1
ATOM 2394 C CA . LEU A 1 293 ? 15.612 -4.084 -20.348 1.00 84.19 293 LEU A CA 1
ATOM 2395 C C . LEU A 1 293 ? 15.479 -2.875 -21.285 1.00 84.19 293 LEU A C 1
ATOM 2397 O O . LEU A 1 293 ? 15.072 -3.015 -22.441 1.00 84.19 293 LEU A O 1
ATOM 2401 N N . GLN A 1 294 ? 15.850 -1.689 -20.796 1.00 79.31 294 GLN A N 1
ATOM 2402 C CA . GLN A 1 294 ? 15.803 -0.451 -21.569 1.00 79.31 294 GLN A CA 1
ATOM 2403 C C . GLN A 1 294 ? 16.720 -0.493 -22.785 1.00 79.31 294 GLN A C 1
ATOM 2405 O O . GLN A 1 294 ? 16.283 -0.162 -23.886 1.00 79.31 294 GLN A O 1
ATOM 2410 N N . LYS A 1 295 ? 17.968 -0.937 -22.609 1.00 76.81 295 LYS A N 1
ATOM 2411 C CA . LYS A 1 295 ? 18.944 -1.025 -23.697 1.00 76.81 295 LYS A CA 1
ATOM 2412 C C . LYS A 1 295 ? 18.546 -2.079 -24.726 1.00 76.81 295 LYS A C 1
ATOM 2414 O O . LYS A 1 295 ? 18.623 -1.814 -25.924 1.00 76.81 295 LYS A O 1
ATOM 2419 N N . HIS A 1 296 ? 18.114 -3.250 -24.264 1.00 81.50 296 HIS A N 1
ATOM 2420 C CA . HIS A 1 296 ? 17.810 -4.382 -25.131 1.00 81.50 296 HIS A CA 1
ATOM 2421 C C . HIS A 1 296 ? 16.559 -4.129 -25.988 1.00 81.50 296 HIS A C 1
ATO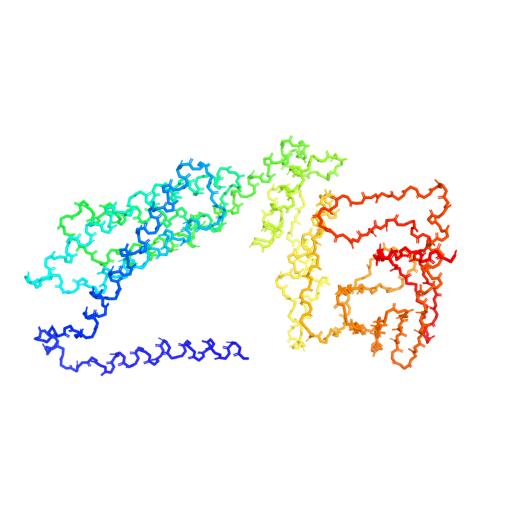M 2423 O O . HIS A 1 296 ? 16.583 -4.324 -27.202 1.00 81.50 296 HIS A O 1
ATOM 2429 N N . TYR A 1 297 ? 15.483 -3.615 -25.384 1.00 82.19 297 TYR A N 1
ATOM 2430 C CA . TYR A 1 297 ? 14.213 -3.368 -26.079 1.00 82.19 297 TYR A CA 1
ATOM 2431 C C . TYR A 1 297 ? 14.020 -1.912 -26.519 1.00 82.19 297 TYR A C 1
ATOM 2433 O O . TYR A 1 297 ? 12.938 -1.553 -26.983 1.00 82.19 297 TYR A O 1
ATOM 2441 N N . LYS A 1 298 ? 15.055 -1.068 -26.399 1.00 79.88 298 LYS A N 1
ATOM 2442 C CA . LYS A 1 298 ? 15.012 0.371 -26.721 1.00 79.88 298 LYS A CA 1
ATOM 2443 C C . LYS A 1 298 ? 13.841 1.090 -26.034 1.00 79.88 298 LYS A C 1
ATOM 2445 O O . LYS A 1 298 ? 13.194 1.951 -26.628 1.00 79.88 298 LYS A O 1
ATOM 2450 N N . LEU A 1 299 ? 13.534 0.702 -24.792 1.00 75.56 299 LEU A N 1
ATOM 2451 C CA . LEU A 1 299 ? 12.446 1.322 -24.039 1.00 75.56 299 LEU A CA 1
ATOM 2452 C C . LEU A 1 299 ? 12.781 2.783 -23.737 1.00 75.56 299 LEU A C 1
ATOM 2454 O O . LEU A 1 299 ? 13.952 3.124 -23.547 1.00 75.56 299 LEU A O 1
ATOM 2458 N N . PRO A 1 300 ? 11.769 3.654 -23.656 1.00 64.19 300 PRO A N 1
ATOM 2459 C CA . PRO A 1 300 ? 12.023 5.048 -23.377 1.00 64.19 300 PRO A CA 1
ATOM 2460 C C . PRO A 1 300 ? 12.605 5.257 -21.973 1.00 64.19 300 PRO A C 1
ATOM 2462 O O . PRO A 1 300 ? 12.297 4.541 -21.016 1.00 64.19 300 PRO A O 1
ATOM 2465 N N . LEU A 1 301 ? 13.454 6.277 -21.867 1.00 54.91 301 LEU A N 1
ATOM 2466 C CA . LEU A 1 301 ? 14.079 6.702 -20.624 1.00 54.91 301 LEU A CA 1
ATOM 2467 C C . LEU A 1 301 ? 13.224 7.799 -19.991 1.00 54.91 301 LEU A C 1
ATOM 2469 O O . LEU A 1 301 ? 12.948 8.820 -20.618 1.00 54.91 301 LEU A O 1
ATOM 2473 N N . LYS A 1 302 ? 12.874 7.631 -18.715 1.00 46.19 302 LYS A N 1
ATOM 2474 C CA . LYS A 1 302 ? 12.743 8.801 -17.846 1.00 46.19 302 LYS A CA 1
ATOM 2475 C C . LYS A 1 302 ? 14.159 9.036 -17.368 1.00 46.19 302 LYS A C 1
ATOM 2477 O O . LYS A 1 302 ? 14.685 8.153 -16.687 1.00 46.19 302 LYS A O 1
ATOM 2482 N N . TYR A 1 303 ? 14.766 10.164 -17.724 1.00 37.50 303 TYR A N 1
ATOM 2483 C CA . TYR A 1 303 ? 15.814 10.704 -16.872 1.00 37.50 303 TYR A CA 1
ATOM 2484 C C . TYR A 1 303 ? 15.150 10.825 -15.502 1.00 37.50 303 TYR A C 1
ATOM 2486 O O . TYR A 1 303 ? 14.269 11.655 -15.294 1.00 37.50 303 TYR A O 1
ATOM 2494 N N . ALA A 1 304 ? 15.408 9.856 -14.626 1.00 33.84 304 ALA A N 1
ATOM 2495 C CA . ALA A 1 304 ? 15.171 10.094 -13.227 1.00 33.84 304 ALA A CA 1
ATOM 2496 C C . ALA A 1 304 ? 16.044 11.306 -12.928 1.00 33.84 304 ALA A C 1
ATOM 2498 O O . ALA A 1 304 ? 17.231 11.271 -13.259 1.00 33.84 304 ALA A O 1
ATOM 2499 N N . ASP A 1 305 ? 15.465 12.354 -12.347 1.00 28.88 305 ASP A N 1
ATOM 2500 C CA . ASP A 1 305 ? 16.240 13.182 -11.439 1.00 28.88 305 ASP A CA 1
ATOM 2501 C C . ASP A 1 305 ? 16.951 12.196 -10.518 1.00 28.88 305 ASP A C 1
ATOM 2503 O O . ASP A 1 305 ? 16.342 11.562 -9.650 1.00 28.88 305 ASP A O 1
ATOM 2507 N N . LYS A 1 306 ? 18.227 11.951 -10.800 1.00 28.91 306 LYS A N 1
ATOM 2508 C CA . LYS A 1 306 ? 19.110 11.246 -9.897 1.00 28.91 306 LYS A CA 1
ATOM 2509 C C . LYS A 1 306 ? 19.384 12.236 -8.777 1.00 28.91 306 LYS A C 1
ATOM 2511 O O . LYS A 1 306 ? 20.451 12.821 -8.697 1.00 28.91 306 LYS A O 1
ATOM 2516 N N . SER A 1 307 ? 18.420 12.426 -7.884 1.00 25.48 307 SER A N 1
ATOM 2517 C CA . SER A 1 307 ? 18.766 12.812 -6.527 1.00 25.48 307 SER A CA 1
ATOM 2518 C C . SER A 1 307 ? 19.297 11.546 -5.859 1.00 25.48 307 SER A C 1
ATOM 2520 O O . SER A 1 307 ? 18.567 10.825 -5.172 1.00 25.48 307 SER A O 1
ATOM 2522 N N . ILE A 1 308 ? 20.557 11.208 -6.141 1.00 26.91 308 ILE A N 1
ATOM 2523 C CA . ILE A 1 308 ? 21.310 10.347 -5.239 1.00 26.91 308 ILE A CA 1
ATOM 2524 C C . ILE A 1 308 ? 21.471 11.183 -3.973 1.00 26.91 308 ILE A C 1
ATOM 2526 O O . ILE A 1 308 ? 22.136 12.214 -3.979 1.00 26.91 308 ILE A O 1
ATOM 2530 N N . ASP A 1 309 ? 20.801 10.777 -2.901 1.00 25.41 309 ASP A N 1
ATOM 2531 C CA . ASP A 1 309 ? 20.996 11.367 -1.583 1.00 25.41 309 ASP A CA 1
ATOM 2532 C C . ASP A 1 309 ? 22.391 10.951 -1.087 1.00 25.41 309 ASP A C 1
ATOM 2534 O O . ASP A 1 309 ? 22.579 9.894 -0.475 1.00 25.41 309 ASP A O 1
ATOM 2538 N N . ILE A 1 310 ? 23.409 11.736 -1.448 1.00 27.97 310 ILE A N 1
ATOM 2539 C CA . ILE A 1 310 ? 24.778 11.561 -0.962 1.00 27.97 310 ILE A CA 1
ATOM 2540 C C . ILE A 1 310 ? 24.846 12.195 0.429 1.00 27.97 310 ILE A C 1
ATOM 2542 O O . ILE A 1 310 ? 25.439 13.248 0.649 1.00 27.97 310 ILE A O 1
ATOM 2546 N N . SER A 1 311 ? 24.241 11.528 1.408 1.00 24.83 311 SER A N 1
ATOM 2547 C CA . SER A 1 311 ? 24.620 11.734 2.801 1.00 24.83 311 SER A CA 1
ATOM 2548 C C . SER A 1 311 ? 26.090 11.335 2.936 1.00 24.83 311 SER A C 1
ATOM 2550 O O . SER A 1 311 ? 26.410 10.170 2.696 1.00 24.83 311 SER A O 1
ATOM 2552 N N . TYR A 1 312 ? 26.955 12.309 3.258 1.00 29.16 312 TYR A N 1
ATOM 2553 C CA . TYR A 1 312 ? 28.399 12.208 3.526 1.00 29.16 312 TYR A CA 1
ATOM 2554 C C . TYR A 1 312 ? 28.875 10.776 3.818 1.00 29.16 312 TYR A C 1
ATOM 2556 O O . TYR A 1 312 ? 28.969 10.335 4.965 1.00 29.16 312 TYR A O 1
ATOM 2564 N N . LYS A 1 313 ? 29.176 10.022 2.765 1.00 27.22 313 LYS A N 1
ATOM 2565 C CA . LYS A 1 313 ? 29.777 8.698 2.862 1.00 27.22 313 LYS A CA 1
ATOM 2566 C C . LYS A 1 313 ? 30.956 8.686 1.923 1.00 27.22 313 LYS A C 1
ATOM 2568 O O . LYS A 1 313 ? 30.791 8.830 0.720 1.00 27.22 313 LYS A O 1
ATOM 2573 N N . ASN A 1 314 ? 32.135 8.506 2.505 1.00 27.36 314 ASN A N 1
ATOM 2574 C CA . ASN A 1 314 ? 33.377 8.239 1.798 1.00 27.36 314 ASN A CA 1
ATOM 2575 C C . ASN A 1 314 ? 33.144 7.109 0.782 1.00 27.36 314 ASN A C 1
ATOM 2577 O O . ASN A 1 314 ? 33.034 5.941 1.163 1.00 27.36 314 ASN A O 1
ATOM 2581 N N . VAL A 1 315 ? 33.029 7.458 -0.499 1.00 28.47 315 VAL A N 1
ATOM 2582 C CA . VAL A 1 315 ? 32.898 6.486 -1.583 1.00 28.47 315 VAL A CA 1
ATOM 2583 C C . VAL A 1 315 ? 34.304 5.990 -1.907 1.00 28.47 315 VAL A C 1
ATOM 2585 O O . VAL A 1 315 ? 35.071 6.647 -2.603 1.00 28.47 315 VAL A O 1
ATOM 2588 N N . LYS A 1 316 ? 34.665 4.816 -1.378 1.00 26.41 316 LYS A N 1
ATOM 2589 C CA . LYS A 1 316 ? 35.765 4.026 -1.942 1.00 26.41 316 LYS A CA 1
ATOM 2590 C C . LYS A 1 316 ? 35.278 3.472 -3.275 1.00 26.41 316 LYS A C 1
ATOM 2592 O O . LYS A 1 316 ? 34.471 2.545 -3.299 1.00 26.41 316 LYS A O 1
ATOM 2597 N N . ALA A 1 317 ? 35.734 4.070 -4.368 1.00 29.52 317 ALA A N 1
ATOM 2598 C CA . ALA A 1 317 ? 35.513 3.537 -5.698 1.00 29.52 317 ALA A CA 1
ATOM 2599 C C . ALA A 1 317 ? 36.476 2.361 -5.907 1.00 29.52 317 ALA A C 1
ATOM 2601 O O . ALA A 1 317 ? 37.674 2.533 -6.108 1.00 29.52 317 ALA A O 1
ATOM 2602 N N . GLU A 1 318 ? 35.953 1.148 -5.811 1.00 24.28 318 GLU A N 1
ATOM 2603 C CA . GLU A 1 318 ? 36.570 -0.015 -6.432 1.00 24.28 318 GLU A CA 1
ATOM 2604 C C . GLU A 1 318 ? 35.582 -0.536 -7.474 1.00 24.28 318 GLU A C 1
ATOM 2606 O O . GLU A 1 318 ? 34.558 -1.111 -7.111 1.00 24.28 318 GLU A O 1
ATOM 2611 N N . ASN A 1 319 ? 35.941 -0.330 -8.746 1.00 31.67 319 ASN A N 1
ATOM 2612 C CA . ASN A 1 319 ? 35.351 -0.883 -9.971 1.00 31.67 319 ASN A CA 1
ATOM 2613 C C . ASN A 1 319 ? 33.856 -0.635 -10.195 1.00 31.67 319 ASN A C 1
ATOM 2615 O O . ASN A 1 319 ? 33.079 -1.345 -9.590 1.00 31.67 319 ASN A O 1
ATOM 2619 N N . TYR A 1 320 ? 33.496 0.281 -11.112 1.00 27.19 320 TYR A N 1
ATOM 2620 C CA . TYR A 1 320 ? 32.419 0.259 -12.146 1.00 27.19 320 TYR A CA 1
ATOM 2621 C C . TYR A 1 320 ? 32.445 1.661 -12.821 1.00 27.19 320 TYR A C 1
ATOM 2623 O O . TYR A 1 320 ? 32.713 2.632 -12.128 1.00 27.19 320 TYR A O 1
ATOM 2631 N N . MET A 1 321 ? 32.248 1.940 -14.115 1.00 27.52 321 MET A N 1
ATOM 2632 C CA . MET A 1 321 ? 31.668 1.284 -15.292 1.00 27.52 321 MET A CA 1
ATOM 2633 C C . MET A 1 321 ? 32.440 1.813 -16.522 1.00 27.52 321 MET A C 1
ATOM 2635 O O . MET A 1 321 ? 32.460 3.021 -16.758 1.00 27.52 321 MET A O 1
ATOM 2639 N N . VAL A 1 322 ? 33.022 0.938 -17.345 1.00 26.16 322 VAL A N 1
ATOM 2640 C CA . VAL A 1 322 ? 33.483 1.329 -18.687 1.00 26.16 322 VAL A CA 1
ATOM 2641 C C . VAL A 1 322 ? 32.235 1.480 -19.559 1.00 26.16 322 VAL A C 1
ATOM 2643 O O . VAL A 1 322 ? 31.649 0.491 -19.999 1.00 26.16 322 VAL A O 1
ATOM 2646 N N . ILE A 1 323 ? 31.774 2.715 -19.764 1.00 33.69 323 ILE A N 1
ATOM 2647 C CA . ILE A 1 323 ? 30.818 3.020 -20.834 1.00 33.69 323 ILE A CA 1
ATOM 2648 C C . ILE A 1 323 ? 31.623 2.897 -22.133 1.00 33.69 323 ILE A C 1
ATOM 2650 O O . ILE A 1 323 ? 32.577 3.656 -22.299 1.00 33.69 323 ILE A O 1
ATOM 2654 N N . PRO A 1 324 ? 31.299 1.979 -23.061 1.00 29.08 324 PRO A N 1
ATOM 2655 C CA . PRO A 1 324 ? 32.047 1.884 -24.301 1.00 29.08 324 PRO A CA 1
ATOM 2656 C C . PRO A 1 324 ? 31.681 3.084 -25.179 1.00 29.08 324 PRO A C 1
ATOM 2658 O O . PRO A 1 324 ? 30.678 3.086 -25.896 1.00 29.08 324 PRO A O 1
ATOM 2661 N N . LYS A 1 325 ? 32.507 4.123 -25.092 1.00 37.56 325 LYS A N 1
ATOM 2662 C CA . LYS A 1 325 ? 32.727 5.112 -26.140 1.00 37.56 325 LYS A CA 1
ATOM 2663 C C . LYS A 1 325 ? 34.245 5.265 -26.262 1.00 37.56 325 LYS A C 1
ATOM 2665 O O . LYS A 1 325 ? 34.919 5.475 -25.263 1.00 37.56 325 LYS A O 1
ATOM 2670 N N . SER A 1 326 ? 34.753 5.050 -27.466 1.00 42.97 326 SER A N 1
ATOM 2671 C CA . SER A 1 326 ? 36.061 4.488 -27.843 1.00 42.97 326 SER A CA 1
ATOM 2672 C C . SER A 1 326 ? 37.344 5.263 -27.494 1.00 42.97 326 SER A C 1
ATOM 2674 O O . SER A 1 326 ? 38.368 4.994 -28.111 1.00 42.97 326 SER A O 1
ATOM 2676 N N . ASP A 1 327 ? 37.339 6.205 -26.548 1.00 47.94 327 ASP A N 1
ATOM 2677 C CA . ASP A 1 327 ? 38.429 7.194 -26.459 1.00 47.94 327 ASP A CA 1
ATOM 2678 C C . ASP A 1 327 ? 39.029 7.358 -25.046 1.00 47.94 327 ASP A C 1
ATOM 2680 O O . ASP A 1 327 ? 39.821 8.276 -24.833 1.00 47.94 327 ASP A O 1
ATOM 2684 N N . ALA A 1 328 ? 38.627 6.548 -24.056 1.00 45.81 328 ALA A N 1
ATOM 2685 C CA . ALA A 1 328 ? 39.115 6.679 -22.678 1.00 45.81 328 ALA A CA 1
ATOM 2686 C C . ALA A 1 328 ? 39.119 5.349 -21.908 1.00 45.81 328 ALA A C 1
ATOM 2688 O O . ALA A 1 328 ? 38.166 4.574 -22.000 1.00 45.81 328 ALA A O 1
ATOM 2689 N N . ASP A 1 329 ? 40.154 5.146 -21.087 1.00 43.97 329 ASP A N 1
ATOM 2690 C CA . ASP A 1 329 ? 40.324 3.952 -20.247 1.00 43.97 329 ASP A CA 1
ATOM 2691 C C . ASP A 1 329 ? 39.387 3.944 -19.021 1.00 43.97 329 ASP A C 1
ATOM 2693 O O . ASP A 1 329 ? 38.967 2.882 -18.559 1.00 43.97 329 ASP A O 1
ATOM 2697 N N . PHE A 1 330 ? 39.002 5.124 -18.510 1.00 49.47 330 PHE A N 1
ATOM 2698 C CA . PHE A 1 330 ? 38.118 5.280 -17.347 1.00 49.47 330 PHE A CA 1
ATOM 2699 C C . PHE A 1 330 ? 37.177 6.483 -17.499 1.00 49.47 330 PHE A C 1
ATOM 2701 O O . PHE A 1 330 ? 37.562 7.525 -18.028 1.00 49.47 330 PHE A O 1
ATOM 2708 N N . ILE A 1 331 ? 35.944 6.360 -16.993 1.00 50.28 331 ILE A N 1
ATOM 2709 C CA . ILE A 1 331 ? 34.960 7.452 -16.934 1.00 50.28 331 ILE A CA 1
ATOM 2710 C C . ILE A 1 331 ? 34.515 7.623 -15.485 1.00 50.28 331 ILE A C 1
ATOM 2712 O O . ILE A 1 331 ? 34.012 6.685 -14.869 1.00 50.28 331 ILE A O 1
ATOM 2716 N N . VAL A 1 332 ? 34.675 8.835 -14.957 1.00 50.44 332 VAL A N 1
ATOM 2717 C CA . VAL A 1 332 ? 34.236 9.211 -13.609 1.00 50.44 332 VAL A CA 1
ATOM 2718 C C . VAL A 1 332 ? 33.055 10.166 -13.735 1.00 50.44 332 VAL A C 1
ATOM 2720 O O . VAL A 1 332 ? 33.165 11.217 -14.366 1.00 50.44 332 VAL A O 1
ATOM 2723 N N . LEU A 1 333 ? 31.915 9.794 -13.151 1.00 45.53 333 LEU A N 1
ATOM 2724 C CA . LEU A 1 333 ? 30.747 10.667 -13.060 1.00 45.53 333 LEU A CA 1
ATOM 2725 C C . LEU A 1 333 ? 30.886 11.569 -11.833 1.00 45.53 333 LEU A C 1
ATOM 2727 O O . LEU A 1 333 ? 31.030 11.080 -10.715 1.00 45.53 333 LEU A O 1
ATOM 2731 N N . ILE A 1 334 ? 30.825 12.879 -12.056 1.00 50.59 334 ILE A N 1
ATOM 2732 C CA . ILE A 1 334 ? 30.807 13.892 -11.000 1.00 50.59 334 ILE A CA 1
ATOM 2733 C C . ILE A 1 334 ? 29.394 14.479 -10.992 1.00 50.59 334 ILE A C 1
ATOM 2735 O O . ILE A 1 334 ? 29.052 15.288 -11.852 1.00 50.59 334 ILE A O 1
ATOM 2739 N N . GLU A 1 335 ? 28.550 14.030 -10.063 1.00 43.84 335 GLU A N 1
ATOM 2740 C CA . GLU A 1 335 ? 27.236 14.637 -9.817 1.00 43.84 335 GLU A CA 1
ATOM 2741 C C . GLU A 1 335 ? 27.402 15.676 -8.702 1.00 43.84 335 GLU A C 1
ATOM 2743 O O . GLU A 1 335 ? 27.654 15.324 -7.552 1.00 43.84 335 GLU A O 1
ATOM 2748 N N . ASN A 1 336 ? 27.311 16.964 -9.045 1.00 46.47 336 ASN A N 1
ATOM 2749 C CA . ASN A 1 336 ? 27.394 18.054 -8.076 1.00 46.47 336 ASN A CA 1
ATOM 2750 C C . ASN A 1 336 ? 26.165 18.962 -8.207 1.00 46.47 336 ASN A C 1
ATOM 2752 O O . ASN A 1 336 ? 26.038 19.718 -9.167 1.00 46.47 336 ASN A O 1
ATOM 2756 N N . THR A 1 337 ? 25.252 18.877 -7.242 1.00 38.09 337 THR A N 1
ATOM 2757 C CA . THR A 1 337 ? 24.100 19.776 -7.110 1.00 38.09 337 THR A CA 1
ATOM 2758 C C . THR A 1 337 ? 24.496 20.940 -6.207 1.00 38.09 337 THR A C 1
ATOM 2760 O O . THR A 1 337 ? 24.353 20.868 -4.986 1.00 38.09 337 THR A O 1
ATOM 2763 N N . THR A 1 338 ? 25.051 22.015 -6.763 1.00 39.97 338 THR A N 1
ATOM 2764 C CA . THR A 1 338 ? 25.473 23.151 -5.935 1.00 39.97 338 THR A CA 1
ATOM 2765 C C . THR A 1 338 ? 24.302 24.065 -5.594 1.00 39.97 338 THR A C 1
ATOM 2767 O O . THR A 1 338 ? 23.752 24.726 -6.469 1.00 39.97 338 THR A O 1
ATOM 2770 N N . ASN A 1 339 ? 24.028 24.207 -4.298 1.00 35.66 339 ASN A N 1
ATOM 2771 C CA . ASN A 1 339 ? 23.632 25.485 -3.719 1.00 35.66 339 ASN A CA 1
ATOM 2772 C C . ASN A 1 339 ? 24.672 25.864 -2.646 1.00 35.66 339 ASN A C 1
ATOM 2774 O O . ASN A 1 339 ? 24.736 25.261 -1.582 1.00 35.66 339 ASN A O 1
ATOM 2778 N N . HIS A 1 340 ? 25.481 26.880 -2.956 1.00 41.00 340 HIS A N 1
ATOM 2779 C CA . HIS A 1 340 ? 26.192 27.762 -2.016 1.00 41.00 340 HIS A CA 1
ATOM 2780 C C . HIS A 1 340 ? 27.397 27.266 -1.186 1.00 41.00 340 HIS A C 1
ATOM 2782 O O . HIS A 1 340 ? 27.946 28.079 -0.445 1.00 41.00 340 HIS A O 1
ATOM 2788 N N . TYR A 1 341 ? 27.917 26.044 -1.349 1.00 36.84 341 TYR A N 1
ATOM 2789 C CA . TYR A 1 341 ? 29.171 25.642 -0.680 1.00 36.84 341 TYR A CA 1
ATOM 2790 C C . TYR A 1 341 ? 30.118 24.870 -1.601 1.00 36.84 341 TYR A C 1
ATOM 2792 O O . TYR A 1 341 ? 29.676 24.106 -2.459 1.00 36.84 341 TYR A O 1
ATOM 2800 N N . ALA A 1 342 ? 31.424 25.083 -1.413 1.00 43.25 342 ALA A N 1
ATOM 2801 C CA . ALA A 1 342 ? 32.472 24.373 -2.134 1.00 43.25 342 ALA A CA 1
ATOM 2802 C C . ALA A 1 342 ? 32.349 22.865 -1.867 1.00 43.25 342 ALA A C 1
ATOM 2804 O O . ALA A 1 342 ? 32.484 22.413 -0.730 1.00 43.25 342 ALA A O 1
ATOM 2805 N N . ALA A 1 343 ? 32.037 22.098 -2.908 1.00 44.88 343 ALA A N 1
ATOM 2806 C CA . ALA A 1 343 ? 31.820 20.661 -2.808 1.00 44.88 343 ALA A CA 1
ATOM 2807 C C . ALA A 1 343 ? 33.096 19.908 -3.201 1.00 44.88 343 ALA A C 1
ATOM 2809 O O . ALA A 1 343 ? 33.752 20.249 -4.190 1.00 44.88 343 ALA A O 1
ATOM 2810 N N . GLU A 1 344 ? 33.440 18.877 -2.429 1.00 44.19 344 GLU A N 1
ATOM 2811 C CA . GLU A 1 344 ? 34.555 17.972 -2.706 1.00 44.19 344 GLU A CA 1
ATOM 2812 C C . GLU A 1 344 ? 33.995 16.592 -3.063 1.00 44.19 344 GLU A C 1
ATOM 2814 O O . GLU A 1 344 ? 33.327 15.948 -2.255 1.00 44.19 344 GLU A O 1
ATOM 2819 N N . THR A 1 345 ? 34.250 16.136 -4.290 1.00 51.03 345 THR A N 1
ATOM 2820 C CA . THR A 1 345 ? 33.943 14.761 -4.708 1.00 51.03 345 THR A CA 1
ATOM 2821 C C . THR A 1 345 ? 35.204 13.924 -4.582 1.00 51.03 345 THR A C 1
ATOM 2823 O O . THR A 1 345 ? 36.234 14.292 -5.146 1.00 51.03 345 THR A O 1
ATOM 2826 N N . ILE A 1 346 ? 35.127 12.803 -3.863 1.00 49.72 346 ILE A N 1
ATOM 2827 C CA . ILE A 1 346 ? 36.250 11.882 -3.660 1.00 49.72 346 ILE A CA 1
ATOM 2828 C C . ILE A 1 346 ? 35.926 10.562 -4.354 1.00 49.72 346 ILE A C 1
ATOM 2830 O O . ILE A 1 346 ? 34.909 9.933 -4.068 1.00 49.72 346 ILE A O 1
ATOM 2834 N N . SER A 1 347 ? 36.808 10.137 -5.249 1.00 53.09 347 SER A N 1
ATOM 2835 C CA . SER A 1 347 ? 36.790 8.820 -5.881 1.00 53.09 347 SER A CA 1
ATOM 2836 C C . SER A 1 347 ? 38.193 8.213 -5.814 1.00 53.09 347 SER A C 1
ATOM 2838 O O . SER A 1 347 ? 39.174 8.924 -5.628 1.00 53.09 347 SER A O 1
ATOM 2840 N N . THR A 1 348 ? 38.314 6.894 -5.885 1.00 47.12 348 THR A N 1
ATOM 2841 C CA . THR A 1 348 ? 39.611 6.200 -5.884 1.00 47.12 348 THR A CA 1
ATOM 2842 C C . THR A 1 348 ? 39.810 5.462 -7.201 1.00 47.12 348 THR A C 1
ATOM 2844 O O . THR A 1 348 ? 38.947 4.692 -7.609 1.00 47.12 348 THR A O 1
ATOM 2847 N N . LEU A 1 349 ? 40.942 5.679 -7.867 1.00 51.41 349 LEU A N 1
ATOM 2848 C CA . LEU A 1 349 ? 41.327 4.986 -9.094 1.00 51.41 349 LEU A CA 1
ATOM 2849 C C . LEU A 1 349 ? 42.648 4.262 -8.838 1.00 51.41 349 LEU A C 1
ATOM 2851 O O . LEU A 1 349 ? 43.652 4.897 -8.562 1.00 51.41 349 LEU A O 1
ATOM 2855 N N . ASN A 1 350 ? 42.646 2.930 -8.895 1.00 48.62 350 ASN A N 1
ATOM 2856 C CA . ASN A 1 350 ? 43.862 2.114 -8.790 1.00 48.62 350 ASN A CA 1
ATOM 2857 C C . ASN A 1 350 ? 44.763 2.415 -7.560 1.00 48.62 350 ASN A C 1
ATOM 2859 O O . ASN A 1 350 ? 45.983 2.345 -7.653 1.00 48.62 350 ASN A O 1
ATOM 2863 N N . LYS A 1 351 ? 44.139 2.695 -6.399 1.00 50.25 351 LYS A N 1
ATOM 2864 C CA . LYS A 1 351 ? 44.722 3.166 -5.113 1.00 50.25 351 LYS A CA 1
ATOM 2865 C C . LYS A 1 351 ? 45.027 4.667 -5.012 1.00 50.25 351 LYS A C 1
ATOM 2867 O O . LYS A 1 351 ? 45.205 5.138 -3.890 1.00 50.25 351 LYS A O 1
ATOM 2872 N N . ASP A 1 352 ? 44.962 5.417 -6.105 1.00 51.31 352 ASP A N 1
ATOM 2873 C CA . ASP A 1 352 ? 45.113 6.873 -6.094 1.00 51.31 352 ASP A CA 1
ATOM 2874 C C . ASP A 1 352 ? 43.786 7.552 -5.743 1.00 51.31 352 ASP A C 1
ATOM 2876 O O . ASP A 1 352 ? 42.716 7.164 -6.222 1.00 51.31 352 ASP A O 1
ATOM 2880 N N . SER A 1 353 ? 43.831 8.577 -4.889 1.00 57.75 353 SER A N 1
ATOM 2881 C CA . SER A 1 353 ? 42.634 9.345 -4.522 1.00 57.75 353 SER A CA 1
ATOM 2882 C C . SER A 1 353 ? 42.402 10.491 -5.505 1.00 57.75 353 SER A C 1
ATOM 2884 O O . SER A 1 353 ? 43.153 11.461 -5.530 1.00 57.75 353 SER A O 1
ATOM 2886 N N . ILE A 1 354 ? 41.347 10.401 -6.308 1.00 61.97 354 ILE A N 1
ATOM 2887 C CA . ILE A 1 354 ? 40.875 11.490 -7.157 1.00 61.97 354 ILE A CA 1
ATOM 2888 C C . ILE A 1 354 ? 39.951 12.379 -6.325 1.00 61.97 354 ILE A C 1
ATOM 2890 O O . ILE A 1 354 ? 38.898 11.943 -5.856 1.00 61.97 354 ILE A O 1
ATOM 2894 N N . ARG A 1 355 ? 40.324 13.643 -6.164 1.00 63.62 355 ARG A N 1
ATOM 2895 C CA . ARG A 1 355 ? 39.509 14.675 -5.533 1.00 63.62 355 ARG A CA 1
ATOM 2896 C C . ARG A 1 355 ? 39.226 15.787 -6.515 1.00 63.62 355 ARG A C 1
ATOM 2898 O O . ARG A 1 355 ? 40.146 16.326 -7.120 1.00 63.62 355 ARG A O 1
ATOM 2905 N N . VAL A 1 356 ? 37.961 16.154 -6.636 1.00 64.94 356 VAL A N 1
ATOM 2906 C CA . VAL A 1 356 ? 37.551 17.317 -7.420 1.00 64.94 356 VAL A CA 1
ATOM 2907 C C . VAL A 1 356 ? 36.924 18.314 -6.473 1.00 64.94 356 VAL A C 1
ATOM 2909 O O . VAL A 1 356 ? 35.918 18.012 -5.832 1.00 64.94 356 VAL A O 1
ATOM 2912 N N . HIS A 1 357 ? 37.547 19.480 -6.368 1.00 64.69 357 HIS A N 1
ATOM 2913 C CA . HIS A 1 357 ? 37.065 20.591 -5.568 1.00 64.69 357 HIS A CA 1
ATOM 2914 C C . HIS A 1 357 ? 36.581 21.700 -6.494 1.00 64.69 357 HIS A C 1
ATOM 2916 O O . HIS A 1 357 ? 37.350 22.212 -7.309 1.00 64.69 357 HIS A O 1
ATOM 2922 N N . LEU A 1 358 ? 35.309 22.067 -6.371 1.00 58.25 358 LEU A N 1
ATOM 2923 C CA . LEU A 1 358 ? 34.720 23.145 -7.156 1.00 58.25 358 LEU A CA 1
ATOM 2924 C C . LEU A 1 358 ? 34.587 24.403 -6.298 1.00 58.25 358 LEU A C 1
ATOM 2926 O O . LEU A 1 358 ? 33.890 24.395 -5.283 1.00 58.25 358 LEU A O 1
ATOM 2930 N N . SER A 1 359 ? 35.233 25.480 -6.733 1.00 58.28 359 SER A N 1
ATOM 2931 C CA . SER A 1 359 ? 35.046 26.830 -6.207 1.00 58.28 359 SER A CA 1
ATOM 2932 C C . SER A 1 359 ? 34.223 27.676 -7.187 1.00 58.28 359 SER A C 1
ATOM 2934 O O . SER A 1 359 ? 33.964 27.264 -8.318 1.00 58.28 359 SER A O 1
ATOM 2936 N N . ASN A 1 360 ? 33.835 28.886 -6.775 1.00 54.31 360 ASN A N 1
ATOM 2937 C CA . ASN A 1 360 ? 33.009 29.790 -7.586 1.00 54.31 360 ASN A CA 1
ATOM 2938 C C . ASN A 1 360 ? 33.623 30.147 -8.956 1.00 54.31 360 ASN A C 1
ATOM 2940 O O . ASN A 1 360 ? 32.891 30.541 -9.859 1.00 54.31 360 ASN A O 1
ATOM 2944 N N . SER A 1 361 ? 34.945 30.048 -9.119 1.00 56.31 361 SER A N 1
ATOM 2945 C CA . SER A 1 361 ? 35.649 30.471 -10.342 1.00 56.31 361 SER A CA 1
ATOM 2946 C C . SER A 1 361 ? 36.710 29.486 -10.833 1.00 56.31 361 SER A C 1
ATOM 2948 O O . SER A 1 361 ? 37.305 29.698 -11.897 1.00 56.31 361 SER A O 1
ATOM 2950 N N . SER A 1 362 ? 36.953 28.402 -10.096 1.00 60.06 362 SER A N 1
ATOM 2951 C CA . SER A 1 362 ? 37.969 27.418 -10.448 1.00 60.06 362 SER A CA 1
ATOM 2952 C C . SER A 1 362 ? 37.592 26.011 -10.000 1.00 60.06 362 SER A C 1
ATOM 2954 O O . SER A 1 362 ? 36.899 25.814 -9.003 1.00 60.06 362 SER A O 1
ATOM 2956 N N . MET A 1 363 ? 38.075 25.021 -10.736 1.00 66.81 363 MET A N 1
ATOM 2957 C CA . MET A 1 363 ? 37.919 23.610 -10.430 1.00 66.81 363 MET A CA 1
ATOM 2958 C C . MET A 1 363 ? 39.302 23.007 -10.211 1.00 66.81 363 MET A C 1
ATOM 2960 O O . MET A 1 363 ? 40.123 22.975 -11.125 1.00 66.81 363 MET A O 1
ATOM 2964 N N . THR A 1 364 ? 39.561 22.517 -9.004 1.00 71.44 364 THR A N 1
ATOM 2965 C CA . THR A 1 364 ? 40.807 21.828 -8.677 1.00 71.44 364 THR A CA 1
ATOM 2966 C C . THR A 1 364 ? 40.595 20.330 -8.809 1.00 71.44 364 THR A C 1
ATOM 2968 O O . THR A 1 364 ? 39.865 19.729 -8.021 1.00 71.44 364 THR A O 1
ATOM 2971 N N . PHE A 1 365 ? 41.258 19.723 -9.785 1.00 70.38 365 PHE A N 1
ATOM 2972 C CA . PHE A 1 365 ? 41.405 18.278 -9.895 1.00 70.38 365 PHE A CA 1
ATOM 2973 C C . PHE A 1 365 ? 42.673 17.859 -9.173 1.00 70.38 365 PHE A C 1
ATOM 2975 O O . PHE A 1 365 ? 43.744 18.387 -9.448 1.00 70.38 365 PHE A O 1
ATOM 2982 N N . ARG A 1 366 ? 42.575 16.892 -8.273 1.00 70.94 366 ARG A N 1
ATOM 2983 C CA . ARG A 1 366 ? 43.721 16.286 -7.608 1.00 70.94 366 ARG A CA 1
ATOM 2984 C C . ARG A 1 366 ? 43.670 14.783 -7.777 1.00 70.94 366 ARG A C 1
ATOM 2986 O O . ARG A 1 366 ? 42.629 14.194 -7.525 1.00 70.94 366 ARG A O 1
ATOM 2993 N N . ILE A 1 367 ? 44.778 14.175 -8.170 1.00 69.81 367 ILE A N 1
ATOM 2994 C CA . ILE A 1 367 ? 44.968 12.728 -8.168 1.00 69.81 367 ILE A CA 1
ATOM 2995 C C . ILE A 1 367 ? 46.158 12.455 -7.247 1.00 69.81 367 ILE A C 1
ATOM 2997 O O . ILE A 1 367 ? 47.287 12.835 -7.538 1.00 69.81 367 ILE A O 1
ATOM 3001 N N . ASP A 1 368 ? 45.875 11.872 -6.086 1.00 71.06 368 ASP A N 1
ATOM 3002 C CA . ASP A 1 368 ? 46.814 11.666 -4.983 1.00 71.06 368 ASP A CA 1
ATOM 3003 C C . ASP A 1 368 ? 47.522 12.962 -4.515 1.00 71.06 368 ASP A C 1
ATOM 3005 O O . ASP A 1 368 ? 46.911 13.786 -3.812 1.00 71.06 368 ASP A O 1
ATOM 3009 N N . LYS A 1 369 ? 48.792 13.161 -4.897 1.00 72.06 369 LYS A N 1
ATOM 3010 C CA . LYS A 1 369 ? 49.590 14.362 -4.584 1.00 72.06 369 LYS A CA 1
ATOM 3011 C C . LYS A 1 369 ? 49.577 15.413 -5.694 1.00 72.06 369 LYS A C 1
ATOM 3013 O O . LYS A 1 369 ? 49.786 16.586 -5.390 1.00 72.06 369 LYS A O 1
ATOM 3018 N N . ASP A 1 370 ? 49.292 15.019 -6.931 1.00 74.56 370 ASP A N 1
ATOM 3019 C CA . ASP A 1 370 ? 49.341 15.908 -8.088 1.00 74.56 370 ASP A CA 1
ATOM 3020 C C . ASP A 1 370 ? 48.003 16.614 -8.276 1.00 74.56 370 ASP A C 1
ATOM 3022 O O . ASP A 1 370 ? 46.941 15.991 -8.225 1.00 74.56 370 ASP A O 1
ATOM 3026 N N . SER A 1 371 ? 48.027 17.925 -8.506 1.00 78.69 371 SER A N 1
ATOM 3027 C CA . SER A 1 371 ? 46.808 18.706 -8.705 1.00 78.69 371 SER A CA 1
ATOM 3028 C C . SER A 1 371 ? 46.918 19.689 -9.855 1.00 78.69 371 SER A C 1
ATOM 3030 O O . SER A 1 371 ? 47.939 20.350 -10.015 1.00 78.69 371 SER A O 1
ATOM 3032 N N . VAL A 1 372 ? 45.821 19.843 -10.586 1.00 79.88 372 VAL A N 1
ATOM 3033 C CA . VAL A 1 372 ? 45.631 20.848 -11.626 1.00 79.88 372 VAL A CA 1
ATOM 3034 C C . VAL A 1 372 ? 44.440 21.713 -11.242 1.00 79.88 372 VAL A C 1
ATOM 3036 O O . VAL A 1 372 ? 43.351 21.211 -10.967 1.00 79.88 372 VAL A O 1
ATOM 3039 N N . ASN A 1 373 ? 44.650 23.025 -11.223 1.00 75.94 373 ASN A N 1
ATOM 3040 C CA . ASN A 1 373 ? 43.588 23.999 -11.017 1.00 75.94 373 ASN A CA 1
ATOM 3041 C C . ASN A 1 373 ? 43.180 24.587 -12.369 1.00 75.94 373 ASN A C 1
ATOM 3043 O O . ASN A 1 373 ? 43.994 25.200 -13.058 1.00 75.94 373 ASN A O 1
ATOM 3047 N N . LEU A 1 374 ? 41.921 24.397 -12.745 1.00 69.00 374 LEU A N 1
ATOM 3048 C CA . LEU A 1 374 ? 41.345 24.925 -13.971 1.00 69.00 374 LEU A CA 1
ATOM 3049 C C . LEU A 1 374 ? 40.495 26.139 -13.637 1.00 69.00 374 LEU A C 1
ATOM 3051 O O . LEU A 1 374 ? 39.508 26.038 -12.910 1.00 69.00 374 LEU A O 1
ATOM 3055 N N . SER A 1 375 ? 40.837 27.292 -14.203 1.00 65.19 375 SER A N 1
ATOM 3056 C CA . SER A 1 375 ? 39.929 28.433 -14.162 1.00 65.19 375 SER A CA 1
ATOM 3057 C C . SER A 1 375 ? 38.726 28.155 -15.060 1.00 65.19 375 SER A C 1
ATOM 3059 O O . SER A 1 375 ? 38.879 27.754 -16.214 1.00 65.19 375 SER A O 1
ATOM 3061 N N . LEU A 1 376 ? 37.523 28.399 -14.546 1.00 61.88 376 LEU A N 1
ATOM 3062 C CA . LEU A 1 376 ? 36.291 28.277 -15.326 1.00 61.88 376 LEU A CA 1
ATOM 3063 C C . LEU A 1 376 ? 36.022 29.539 -16.165 1.00 61.88 376 LEU A C 1
ATOM 3065 O O . LEU A 1 376 ? 35.222 29.503 -17.096 1.00 61.88 376 LEU A O 1
ATOM 3069 N N . ILE A 1 377 ? 36.734 30.640 -15.901 1.00 60.84 377 ILE A N 1
ATOM 3070 C CA . ILE A 1 377 ? 36.558 31.943 -16.565 1.00 60.84 377 ILE A CA 1
ATOM 3071 C C . ILE A 1 377 ? 36.854 31.883 -18.085 1.00 60.84 377 ILE A C 1
ATOM 3073 O O . ILE A 1 377 ? 36.055 32.397 -18.871 1.00 60.84 377 ILE A O 1
ATOM 3077 N N . PRO A 1 378 ? 37.928 31.222 -18.569 1.00 62.34 378 PRO A N 1
ATOM 3078 C CA . PRO A 1 378 ? 38.183 31.060 -20.006 1.00 62.34 378 PRO A CA 1
ATOM 3079 C C . PRO A 1 378 ? 37.166 30.154 -20.716 1.00 62.34 378 PRO A C 1
ATOM 3081 O O . PRO A 1 378 ? 36.971 30.252 -21.928 1.00 62.34 378 PRO A O 1
ATOM 3084 N N . ILE A 1 379 ? 36.531 29.234 -19.982 1.00 61.16 379 ILE A N 1
ATOM 3085 C CA . ILE A 1 379 ? 35.450 28.392 -20.507 1.00 61.16 379 ILE A CA 1
ATOM 3086 C C . ILE A 1 379 ? 34.201 29.264 -20.657 1.00 61.16 379 ILE A C 1
ATOM 3088 O O . ILE A 1 379 ? 33.687 29.382 -21.761 1.00 61.16 379 ILE A O 1
ATOM 3092 N N . ILE A 1 380 ? 33.795 29.972 -19.599 1.00 57.19 380 ILE A N 1
ATOM 3093 C CA . ILE A 1 380 ? 32.633 30.875 -19.599 1.00 57.19 380 ILE A CA 1
ATOM 3094 C C . ILE A 1 380 ? 32.758 31.965 -20.678 1.00 57.19 380 ILE A C 1
ATOM 3096 O O . ILE A 1 380 ? 31.827 32.167 -21.450 1.00 57.19 380 ILE A O 1
ATOM 3100 N N . SER A 1 381 ? 33.921 32.600 -20.833 1.00 58.66 381 SER A N 1
ATOM 3101 C CA . SER A 1 381 ? 34.128 33.635 -21.866 1.00 58.66 381 SER A CA 1
ATOM 3102 C C . SER A 1 381 ? 34.099 33.095 -23.306 1.00 58.66 381 SER A C 1
ATOM 3104 O O . SER A 1 381 ? 33.665 33.793 -24.226 1.00 58.66 381 SER A O 1
ATOM 3106 N N . ARG A 1 382 ? 34.509 31.836 -23.538 1.00 60.19 382 ARG A N 1
ATOM 3107 C CA . ARG A 1 382 ? 34.292 31.157 -24.831 1.00 60.19 382 ARG A CA 1
ATOM 3108 C C . ARG A 1 382 ? 32.807 30.903 -25.088 1.00 60.19 382 ARG A C 1
ATOM 3110 O O . ARG A 1 382 ? 32.376 31.007 -26.235 1.00 60.19 382 ARG A O 1
ATOM 3117 N N . LEU A 1 383 ? 32.034 30.609 -24.043 1.00 54.19 383 LEU A N 1
ATOM 3118 C CA . LEU A 1 383 ? 30.585 30.422 -24.139 1.00 54.19 383 LEU A CA 1
ATOM 3119 C C . LEU A 1 383 ? 29.855 31.736 -24.427 1.00 54.19 383 LEU A C 1
ATOM 3121 O O . LEU A 1 383 ? 28.982 31.754 -25.289 1.00 54.19 383 LEU A O 1
ATOM 3125 N N . GLU A 1 384 ? 30.265 32.840 -23.800 1.00 53.59 384 GLU A N 1
ATOM 3126 C CA . GLU A 1 384 ? 29.740 34.181 -24.095 1.00 53.59 384 GLU A CA 1
ATOM 3127 C C . GLU A 1 384 ? 29.977 34.572 -25.559 1.00 53.59 384 GLU A C 1
ATOM 3129 O O . GLU A 1 384 ? 29.047 34.994 -26.245 1.00 53.59 384 GLU A O 1
ATOM 3134 N N . LYS A 1 385 ? 31.189 34.342 -26.085 1.00 56.44 385 LYS A N 1
ATOM 3135 C CA . LYS A 1 385 ? 31.506 34.603 -27.501 1.00 56.44 385 LYS A CA 1
ATOM 3136 C C . LYS A 1 385 ? 30.732 33.700 -28.467 1.00 56.44 385 LYS A C 1
ATOM 3138 O O . LYS A 1 385 ? 30.337 34.154 -29.537 1.00 56.44 385 LYS A O 1
ATOM 3143 N N . ALA A 1 386 ? 30.502 32.434 -28.110 1.00 52.34 386 ALA A N 1
ATOM 3144 C CA . ALA A 1 386 ? 29.721 31.498 -28.924 1.00 52.34 386 ALA A CA 1
ATOM 3145 C C . ALA A 1 386 ? 28.211 31.813 -28.925 1.00 52.34 386 ALA A C 1
ATOM 3147 O O . ALA A 1 386 ? 27.523 31.477 -29.890 1.00 52.34 386 ALA A O 1
ATOM 3148 N N . ASN A 1 387 ? 27.710 32.470 -27.875 1.00 49.56 387 ASN A N 1
ATOM 3149 C CA . ASN A 1 387 ? 26.340 32.981 -27.772 1.00 49.56 387 ASN A CA 1
ATOM 3150 C C . ASN A 1 387 ? 26.102 34.205 -28.684 1.00 49.56 387 ASN A C 1
ATOM 3152 O O . ASN A 1 387 ? 24.992 34.453 -29.136 1.00 49.56 387 ASN A O 1
ATOM 3156 N N . SER A 1 388 ? 27.153 34.959 -29.021 1.00 47.25 388 SER A N 1
ATOM 3157 C CA . SER A 1 388 ? 27.066 36.111 -29.934 1.00 47.25 388 SER A CA 1
ATOM 3158 C C . SER A 1 388 ? 27.059 35.745 -31.432 1.00 47.25 388 SER A C 1
ATOM 3160 O O . SER A 1 388 ? 27.077 36.643 -32.272 1.00 47.25 388 SER A O 1
ATOM 3162 N N . SER A 1 389 ? 27.067 34.455 -31.795 1.00 41.06 389 SER A N 1
ATOM 3163 C CA . SER A 1 389 ? 27.128 33.982 -33.188 1.00 41.06 389 SER A CA 1
ATOM 3164 C C . SER A 1 389 ? 25.763 33.441 -33.660 1.00 41.06 389 SER A C 1
ATOM 3166 O O . SER A 1 389 ? 25.145 32.667 -32.933 1.00 41.06 389 SER A O 1
ATOM 3168 N N . PRO A 1 390 ? 25.274 33.790 -34.868 1.00 40.84 390 PRO A N 1
ATOM 3169 C CA . PRO A 1 390 ? 23.903 33.487 -35.308 1.00 40.84 390 PRO A CA 1
ATOM 3170 C C . PRO A 1 390 ? 23.587 31.993 -35.543 1.00 40.84 390 PRO A C 1
ATOM 3172 O O . PRO A 1 390 ? 22.415 31.639 -35.675 1.00 40.84 390 PRO A O 1
ATOM 3175 N N . ASP A 1 391 ? 24.593 31.111 -35.551 1.00 40.19 391 ASP A N 1
ATOM 3176 C CA . ASP A 1 391 ? 24.432 29.669 -35.812 1.00 40.19 391 ASP A CA 1
ATOM 3177 C C . ASP A 1 391 ? 24.161 28.812 -34.557 1.00 40.19 391 ASP A C 1
ATOM 3179 O O . ASP A 1 391 ? 23.926 27.605 -34.662 1.00 40.19 391 ASP A O 1
ATOM 3183 N N . SER A 1 392 ? 24.153 29.395 -33.355 1.00 39.31 392 SER A N 1
ATOM 3184 C CA . SER A 1 392 ? 23.855 28.693 -32.099 1.00 39.31 392 SER A CA 1
ATOM 3185 C C . SER A 1 392 ? 22.450 29.047 -31.595 1.00 39.31 392 SER A C 1
ATOM 3187 O O . SER A 1 392 ? 22.269 29.748 -30.606 1.00 39.31 392 SER A O 1
ATOM 3189 N N . LYS A 1 393 ? 21.400 28.547 -32.265 1.00 36.97 393 LYS A N 1
ATOM 3190 C CA . LYS A 1 393 ? 20.027 28.653 -31.734 1.00 36.97 393 LYS A CA 1
ATOM 3191 C C . LYS A 1 393 ? 19.918 27.910 -30.399 1.00 36.97 393 LYS A C 1
ATOM 3193 O O . LYS A 1 393 ? 19.738 26.696 -30.353 1.00 36.97 393 LYS A O 1
ATOM 3198 N N . LEU A 1 394 ? 20.016 28.671 -29.319 1.00 40.53 394 LEU A N 1
ATOM 3199 C CA . LEU A 1 394 ? 19.771 28.245 -27.954 1.00 40.53 394 LEU A CA 1
ATOM 3200 C C . LEU A 1 394 ? 18.298 27.848 -27.793 1.00 40.53 394 LEU A C 1
ATOM 3202 O O . LEU A 1 394 ? 17.395 28.644 -28.053 1.00 40.53 394 LEU A O 1
ATOM 3206 N N . ILE A 1 395 ? 18.044 26.607 -27.381 1.00 39.66 395 ILE A N 1
ATOM 3207 C CA . ILE A 1 395 ? 16.691 26.141 -27.060 1.00 39.66 395 ILE A CA 1
ATOM 3208 C C . ILE A 1 395 ? 16.390 26.576 -25.625 1.00 39.66 395 ILE A C 1
ATOM 3210 O O . ILE A 1 395 ? 17.021 26.091 -24.690 1.00 39.66 395 ILE A O 1
ATOM 3214 N N . LYS A 1 396 ? 15.438 27.498 -25.459 1.00 39.41 396 LYS A N 1
ATOM 3215 C CA . LYS A 1 396 ? 14.960 27.966 -24.153 1.00 39.41 396 LYS A CA 1
ATOM 3216 C C . LYS A 1 396 ? 14.109 26.867 -23.512 1.00 39.41 396 LYS A C 1
ATOM 3218 O O . LYS A 1 396 ? 13.079 26.486 -24.071 1.00 39.41 396 LYS A O 1
ATOM 3223 N N . GLU A 1 397 ? 14.527 26.339 -22.367 1.00 35.62 397 GLU A N 1
ATOM 3224 C CA . GLU A 1 397 ? 13.725 25.366 -21.625 1.00 35.62 397 GLU A CA 1
ATOM 3225 C C . GLU A 1 397 ? 12.624 26.106 -20.846 1.00 35.62 397 GLU A C 1
ATOM 3227 O O . GLU A 1 397 ? 12.893 26.878 -19.927 1.00 35.62 397 GLU A O 1
ATOM 3232 N N . ASN A 1 398 ? 11.360 25.929 -21.247 1.00 33.91 398 ASN A N 1
ATOM 3233 C CA . ASN A 1 398 ? 10.215 26.524 -20.552 1.00 33.91 398 ASN A CA 1
ATOM 3234 C C . ASN A 1 398 ? 9.906 25.733 -19.270 1.00 33.91 398 ASN A C 1
ATOM 3236 O O . ASN A 1 398 ? 9.027 24.872 -19.252 1.00 33.91 398 ASN A O 1
ATOM 3240 N N . GLY A 1 399 ? 10.624 26.051 -18.193 1.00 34.88 399 GLY A N 1
ATOM 3241 C CA . GLY A 1 399 ? 10.316 25.641 -16.825 1.00 34.88 399 GLY A CA 1
ATOM 3242 C C . GLY A 1 399 ? 9.926 26.856 -15.986 1.00 34.88 399 GLY A C 1
ATOM 3243 O O . GLY A 1 399 ? 10.750 27.708 -15.673 1.00 34.88 399 GLY A O 1
ATOM 3244 N N . SER A 1 400 ? 8.651 26.969 -15.630 1.00 35.00 400 SER A N 1
ATOM 3245 C CA . SER A 1 400 ? 8.131 28.032 -14.771 1.00 35.00 400 SER A CA 1
ATOM 3246 C C . SER A 1 400 ? 8.545 27.812 -13.313 1.00 35.00 400 SER A C 1
ATOM 3248 O O . SER A 1 400 ? 7.891 27.032 -12.630 1.00 35.00 400 SER A O 1
ATOM 3250 N N . ILE A 1 401 ? 9.606 28.496 -12.870 1.00 28.36 401 ILE A N 1
ATOM 3251 C CA . ILE A 1 401 ? 9.813 29.179 -11.573 1.00 28.36 401 ILE A CA 1
ATOM 3252 C C . ILE A 1 401 ? 11.029 30.108 -11.777 1.00 28.36 401 ILE A C 1
ATOM 3254 O O . ILE A 1 401 ? 11.984 29.763 -12.462 1.00 28.36 401 ILE A O 1
ATOM 3258 N N . ALA A 1 402 ? 10.957 31.325 -11.250 1.00 32.72 402 ALA A N 1
ATOM 3259 C CA . ALA A 1 402 ? 11.838 32.447 -11.556 1.00 32.72 402 ALA A CA 1
ATOM 3260 C C . ALA A 1 402 ? 13.364 32.160 -11.568 1.00 32.72 402 ALA A C 1
ATOM 3262 O O . ALA A 1 402 ? 13.935 31.681 -10.591 1.00 32.72 402 ALA A O 1
ATOM 3263 N N . SER A 1 403 ? 14.027 32.692 -12.608 1.00 37.88 403 SER A N 1
ATOM 3264 C CA . SER A 1 403 ? 15.393 33.261 -12.615 1.00 37.88 403 SER A CA 1
ATOM 3265 C C . SER A 1 403 ? 16.633 32.356 -12.719 1.00 37.88 403 SER A C 1
ATOM 3267 O O . SER A 1 403 ? 17.590 32.595 -11.986 1.00 37.88 403 SER A O 1
ATOM 3269 N N . ASN A 1 404 ? 16.680 31.426 -13.679 1.00 36.72 404 ASN A N 1
ATOM 3270 C CA . ASN A 1 404 ? 17.935 30.927 -14.267 1.00 36.72 404 ASN A CA 1
ATOM 3271 C C . ASN A 1 404 ? 17.704 30.631 -15.762 1.00 36.72 404 ASN A C 1
ATOM 3273 O O . ASN A 1 404 ? 16.765 29.917 -16.103 1.00 36.72 404 ASN A O 1
ATOM 3277 N N . GLU A 1 405 ? 18.514 31.202 -16.655 1.00 38.22 405 GLU A N 1
ATOM 3278 C CA . GLU A 1 405 ? 18.495 30.840 -18.077 1.00 38.22 405 GLU A CA 1
ATOM 3279 C C . GLU A 1 405 ? 19.449 29.651 -18.277 1.00 38.22 405 GLU A C 1
ATOM 3281 O O . GLU A 1 405 ? 20.657 29.787 -18.089 1.00 38.22 405 GLU A O 1
ATOM 3286 N N . SER A 1 406 ? 18.911 28.471 -18.594 1.00 38.16 406 SER A N 1
ATOM 3287 C CA . SER A 1 406 ? 19.705 27.277 -18.920 1.00 38.16 406 SER A CA 1
ATOM 3288 C C . SER A 1 406 ? 19.903 27.181 -20.435 1.00 38.16 406 SER A C 1
ATOM 3290 O O . SER A 1 406 ? 18.943 27.285 -21.201 1.00 38.16 406 SER A O 1
ATOM 3292 N N . PHE A 1 407 ? 21.147 26.985 -20.877 1.00 43.62 407 PHE A N 1
ATOM 3293 C CA . PHE A 1 407 ? 21.530 26.949 -22.291 1.00 43.62 407 PHE A CA 1
ATOM 3294 C C . PHE A 1 407 ? 22.126 25.584 -22.669 1.00 43.62 407 PHE A C 1
ATOM 3296 O O . PHE A 1 407 ? 23.075 25.119 -22.040 1.00 43.62 407 PHE A O 1
ATOM 3303 N N . ILE A 1 408 ? 21.621 24.956 -23.739 1.00 41.09 408 ILE A N 1
ATOM 3304 C CA . ILE A 1 408 ? 22.179 23.707 -24.289 1.00 41.09 408 ILE A CA 1
ATOM 3305 C C . ILE A 1 408 ? 23.216 24.058 -25.366 1.00 41.09 408 ILE A C 1
ATOM 3307 O O . ILE A 1 408 ? 22.861 24.555 -26.434 1.00 41.09 408 ILE A O 1
ATOM 3311 N N . LEU A 1 409 ? 24.499 23.794 -25.103 1.00 46.91 409 LEU A N 1
ATOM 3312 C CA . LEU A 1 409 ? 25.612 24.146 -25.997 1.00 46.91 409 LEU A CA 1
ATOM 3313 C C . LEU A 1 409 ? 26.147 22.934 -26.792 1.00 46.91 409 LEU A C 1
ATOM 3315 O O . LEU A 1 409 ? 26.099 21.797 -26.311 1.00 46.91 409 LEU A O 1
ATOM 3319 N N . PRO A 1 410 ? 26.721 23.138 -27.997 1.00 43.59 410 PRO A N 1
ATOM 3320 C CA . PRO A 1 410 ? 27.379 22.071 -28.749 1.00 43.59 410 PRO A CA 1
ATOM 3321 C C . PRO A 1 410 ? 28.578 21.486 -27.983 1.00 43.59 410 PRO A C 1
ATOM 3323 O O . PRO A 1 410 ? 29.482 22.216 -27.577 1.00 43.59 410 PRO A O 1
ATOM 3326 N N . ARG A 1 411 ? 28.642 20.150 -27.876 1.00 46.94 411 ARG A N 1
ATOM 3327 C CA . ARG A 1 411 ? 29.658 19.385 -27.110 1.00 46.94 411 ARG A CA 1
ATOM 3328 C C . ARG A 1 411 ? 31.123 19.773 -27.371 1.00 46.94 411 ARG A C 1
ATOM 3330 O O . ARG A 1 411 ? 31.960 19.582 -26.494 1.00 46.94 411 ARG A O 1
ATOM 3337 N N . LYS A 1 412 ? 31.437 20.327 -28.550 1.00 50.22 412 LYS A N 1
ATOM 3338 C CA . LYS A 1 412 ? 32.795 20.756 -28.933 1.00 50.22 412 LYS A CA 1
ATOM 3339 C C . LYS A 1 412 ? 33.363 21.898 -28.078 1.00 50.22 412 LYS A C 1
ATOM 3341 O O . LYS A 1 412 ? 34.575 22.040 -28.024 1.00 50.22 412 LYS A O 1
ATOM 3346 N N . TYR A 1 413 ? 32.515 22.685 -27.411 1.00 50.81 413 TYR A N 1
ATOM 3347 C CA . TYR A 1 413 ? 32.941 23.818 -26.573 1.00 50.81 413 TYR A CA 1
ATOM 3348 C C . TYR A 1 413 ? 32.967 23.506 -25.070 1.00 50.81 413 TYR A C 1
ATOM 3350 O O . TYR A 1 413 ? 33.333 24.363 -24.274 1.00 50.81 413 TYR A O 1
ATOM 3358 N N . LEU A 1 414 ? 32.567 22.292 -24.682 1.00 57.84 414 LEU A N 1
ATOM 3359 C CA . LEU A 1 414 ? 32.370 21.870 -23.290 1.00 57.84 414 LEU A CA 1
ATOM 3360 C C . LEU A 1 414 ? 33.329 20.744 -22.878 1.00 57.84 414 LEU A C 1
ATOM 3362 O O . LEU A 1 414 ? 33.026 19.952 -21.988 1.00 57.84 414 LEU A O 1
ATOM 3366 N N . THR A 1 415 ? 34.463 20.633 -23.569 1.00 62.16 415 THR A N 1
ATOM 3367 C CA . THR A 1 415 ? 35.473 19.606 -23.307 1.00 62.16 415 THR A CA 1
ATOM 3368 C C . THR A 1 415 ? 36.816 20.266 -23.037 1.00 62.16 415 THR A C 1
ATOM 3370 O O . THR A 1 415 ? 37.260 21.081 -23.840 1.00 62.16 415 THR A O 1
ATOM 3373 N N . GLU A 1 416 ? 37.470 19.876 -21.947 1.00 67.56 416 GLU A N 1
ATOM 3374 C CA . GLU A 1 416 ? 38.838 20.284 -21.616 1.00 67.56 416 GLU A CA 1
ATOM 3375 C C . GLU A 1 416 ? 39.739 19.059 -21.487 1.00 67.56 416 GLU A C 1
ATOM 3377 O O . GLU A 1 416 ? 39.302 17.999 -21.036 1.00 67.56 416 GLU A O 1
ATOM 3382 N N . GLN A 1 417 ? 40.996 19.195 -21.903 1.00 74.12 417 GLN A N 1
ATOM 3383 C CA . GLN A 1 417 ? 41.999 18.136 -21.820 1.00 74.12 417 GLN A CA 1
ATOM 3384 C C . GLN A 1 417 ? 43.224 18.646 -21.076 1.00 74.12 417 GLN A C 1
ATOM 3386 O O . GLN A 1 417 ? 43.758 19.701 -21.404 1.00 74.12 417 GLN A O 1
ATOM 3391 N N . PHE A 1 418 ? 43.664 17.896 -20.073 1.00 76.75 418 PHE A N 1
ATOM 3392 C CA . PHE A 1 418 ? 44.812 18.253 -19.247 1.00 76.75 418 PHE A CA 1
ATOM 3393 C C . PHE A 1 418 ? 45.456 16.996 -18.657 1.00 76.75 418 PHE A C 1
ATOM 3395 O O . PHE A 1 418 ? 44.822 15.946 -18.552 1.00 76.75 418 PHE A O 1
ATOM 3402 N N . GLN A 1 419 ? 46.725 17.105 -18.273 1.00 75.06 419 GLN A N 1
ATOM 3403 C CA . GLN A 1 419 ? 47.482 16.015 -17.665 1.00 75.06 419 GLN A CA 1
ATOM 3404 C C . GLN A 1 419 ? 47.573 16.224 -16.149 1.00 75.06 419 GLN A C 1
ATOM 3406 O O . GLN A 1 419 ? 47.926 17.313 -15.701 1.00 75.06 419 GLN A O 1
ATOM 3411 N N . VAL A 1 420 ? 47.259 15.195 -15.359 1.00 75.25 420 VAL A N 1
ATOM 3412 C CA . VAL A 1 420 ? 47.417 15.197 -13.894 1.00 75.25 420 VAL A CA 1
ATOM 3413 C C . VAL A 1 420 ? 48.279 14.000 -13.509 1.00 75.25 420 VAL A C 1
ATOM 3415 O O . VAL A 1 420 ? 47.836 12.856 -13.619 1.00 75.25 420 VAL A O 1
ATOM 3418 N N . GLY A 1 421 ? 49.526 14.252 -13.108 1.00 77.44 421 GLY A N 1
ATOM 3419 C CA . GLY A 1 421 ? 50.513 13.190 -12.897 1.00 77.44 421 GLY A CA 1
ATOM 3420 C C . GLY A 1 421 ? 50.692 12.337 -14.161 1.00 77.44 421 GLY A C 1
ATOM 3421 O O . GLY A 1 421 ? 50.970 12.855 -15.246 1.00 77.44 421 GLY A O 1
ATOM 3422 N N . ASN A 1 422 ? 50.461 11.028 -14.039 1.00 72.94 422 ASN A N 1
ATOM 3423 C CA . ASN A 1 422 ? 50.552 10.066 -15.148 1.00 72.94 422 ASN A CA 1
ATOM 3424 C C . ASN A 1 422 ? 49.238 9.883 -15.935 1.00 72.94 422 ASN A C 1
ATOM 3426 O O . ASN A 1 422 ? 49.165 9.019 -16.808 1.00 72.94 422 ASN A O 1
ATOM 3430 N N . TYR A 1 423 ? 48.196 10.663 -15.635 1.00 68.56 423 TYR A N 1
ATOM 3431 C CA . TYR A 1 423 ? 46.874 10.509 -16.240 1.00 68.56 423 TYR A CA 1
ATOM 3432 C C . TYR A 1 423 ? 46.583 11.622 -17.251 1.00 68.56 423 TYR A C 1
ATOM 3434 O O . TYR A 1 423 ? 46.668 12.808 -16.929 1.00 68.56 423 TYR A O 1
ATOM 3442 N N . ASN A 1 424 ? 46.156 11.238 -18.457 1.00 73.38 424 ASN A N 1
ATOM 3443 C CA . ASN A 1 424 ? 45.543 12.150 -19.421 1.00 73.38 424 ASN A CA 1
ATOM 3444 C C . ASN A 1 424 ? 44.043 12.242 -19.134 1.00 73.38 424 ASN A C 1
ATOM 3446 O O . ASN A 1 424 ? 43.303 11.275 -19.318 1.00 73.38 424 ASN A O 1
ATOM 3450 N N . VAL A 1 425 ? 43.588 13.405 -18.675 1.00 67.88 425 VAL A N 1
ATOM 3451 C CA . VAL A 1 425 ? 42.202 13.628 -18.266 1.00 67.88 425 VAL A CA 1
ATOM 3452 C C . VAL A 1 425 ? 41.475 14.414 -19.347 1.00 67.88 425 VAL A C 1
ATOM 3454 O O . VAL A 1 425 ? 41.891 15.503 -19.739 1.00 67.88 425 VAL A O 1
ATOM 3457 N N . LYS A 1 426 ? 40.353 13.865 -19.816 1.00 69.12 426 LYS A N 1
ATOM 3458 C CA . LYS A 1 426 ? 39.410 14.549 -20.703 1.00 69.12 426 LYS A CA 1
ATOM 3459 C C . LYS A 1 426 ? 38.128 14.823 -19.931 1.00 69.12 426 LYS A C 1
ATOM 3461 O O . LYS A 1 426 ? 37.361 13.908 -19.641 1.00 69.12 426 LYS A O 1
ATOM 3466 N N . PHE A 1 427 ? 37.922 16.081 -19.572 1.00 66.56 427 PHE A N 1
ATOM 3467 C CA . PHE A 1 427 ? 36.785 16.526 -18.786 1.00 66.56 427 PHE A CA 1
ATOM 3468 C C . PHE A 1 427 ? 35.645 16.980 -19.694 1.00 66.56 427 PHE A C 1
ATOM 3470 O O . PHE A 1 427 ? 35.862 17.752 -20.626 1.00 66.56 427 PHE A O 1
ATOM 3477 N N . TYR A 1 428 ? 34.432 16.509 -19.404 1.00 59.12 428 TYR A N 1
ATOM 3478 C CA . TYR A 1 428 ? 33.223 16.843 -20.149 1.00 59.12 428 TYR A CA 1
ATOM 3479 C C . TYR A 1 428 ? 32.236 17.564 -19.240 1.00 59.12 428 TYR A C 1
ATOM 3481 O O . TYR A 1 428 ? 31.845 17.036 -18.200 1.00 59.12 428 TYR A O 1
ATOM 3489 N N . ILE A 1 429 ? 31.794 18.743 -19.663 1.00 57.53 429 ILE A N 1
ATOM 3490 C CA . ILE A 1 429 ? 30.755 19.500 -18.973 1.00 57.53 429 ILE A CA 1
ATOM 3491 C C . ILE A 1 429 ? 29.412 19.176 -19.633 1.00 57.53 429 ILE A C 1
ATOM 3493 O O . ILE A 1 429 ? 29.242 19.381 -20.834 1.00 57.53 429 ILE A O 1
ATOM 3497 N N . ASN A 1 430 ? 28.465 18.642 -18.859 1.00 48.28 430 ASN A N 1
ATOM 3498 C CA . ASN A 1 430 ? 27.144 18.266 -19.375 1.00 48.28 430 ASN A CA 1
ATOM 3499 C C . ASN A 1 430 ? 26.181 19.460 -19.463 1.00 48.28 430 ASN A C 1
ATOM 3501 O O . ASN A 1 430 ? 25.430 19.552 -20.430 1.00 48.28 430 ASN A O 1
ATOM 3505 N N . GLU A 1 431 ? 26.215 20.364 -18.482 1.00 47.56 431 GLU A N 1
ATOM 3506 C CA . GLU A 1 431 ? 25.352 21.545 -18.399 1.00 47.56 431 GLU A CA 1
ATOM 3507 C C . GLU A 1 431 ? 26.057 22.652 -17.597 1.00 47.56 431 GLU A C 1
ATOM 3509 O O . GLU A 1 431 ? 26.815 22.358 -16.671 1.00 47.56 431 GLU A O 1
ATOM 3514 N N . ILE A 1 432 ? 25.825 23.919 -17.960 1.00 50.00 432 ILE A N 1
ATOM 3515 C CA . ILE A 1 432 ? 26.253 25.092 -17.185 1.00 50.00 432 ILE A CA 1
ATOM 3516 C C . ILE A 1 432 ? 25.043 26.006 -17.015 1.00 50.00 432 ILE A C 1
ATOM 3518 O O . ILE A 1 432 ? 24.473 26.473 -18.000 1.00 50.00 432 ILE A O 1
ATOM 3522 N N . THR A 1 433 ? 24.700 26.312 -15.766 1.00 46.03 433 THR A N 1
ATOM 3523 C CA . THR A 1 433 ? 23.694 27.321 -15.422 1.00 46.03 433 THR A CA 1
ATOM 3524 C C . THR A 1 433 ? 24.412 28.552 -14.881 1.00 46.03 433 THR A C 1
ATOM 3526 O O . THR A 1 433 ? 25.174 28.453 -13.921 1.00 46.03 433 THR A O 1
ATOM 3529 N N . TYR A 1 434 ? 24.190 29.719 -15.482 1.00 45.53 434 TYR A N 1
ATOM 3530 C CA . TYR A 1 434 ? 24.787 30.973 -15.025 1.00 45.53 434 TYR A CA 1
ATOM 3531 C C . TYR A 1 434 ? 23.767 32.112 -15.076 1.00 45.53 434 TYR A C 1
ATOM 3533 O O . TYR A 1 434 ? 22.802 32.073 -15.836 1.00 45.53 434 TYR A O 1
ATOM 3541 N N . ARG A 1 435 ? 23.972 33.136 -14.242 1.00 39.22 435 ARG A N 1
ATOM 3542 C CA . ARG A 1 435 ? 23.202 34.383 -14.297 1.00 39.22 435 ARG A CA 1
ATOM 3543 C C . ARG A 1 435 ? 24.030 35.449 -14.995 1.00 39.22 435 ARG A C 1
ATOM 3545 O O . ARG A 1 435 ? 25.085 35.830 -14.495 1.00 39.22 435 ARG A O 1
ATOM 3552 N N . LEU A 1 436 ? 23.522 35.962 -16.111 1.00 40.62 436 LEU A N 1
ATOM 3553 C CA . LEU A 1 436 ? 24.014 37.204 -16.698 1.00 40.62 436 LEU A CA 1
ATOM 3554 C C . LEU A 1 436 ? 23.540 38.355 -15.811 1.00 40.62 436 LEU A C 1
ATOM 3556 O O . LEU A 1 436 ? 22.353 38.675 -15.772 1.00 40.62 436 LEU A O 1
ATOM 3560 N N . SER A 1 437 ? 24.458 38.964 -15.063 1.00 33.00 437 SER A N 1
ATOM 3561 C CA . SER A 1 437 ? 24.177 40.265 -14.463 1.00 33.00 437 SER A CA 1
ATOM 3562 C C . SER A 1 437 ? 24.163 41.287 -15.603 1.00 33.00 437 SER A C 1
ATOM 3564 O O . SER A 1 437 ? 25.135 41.317 -16.361 1.00 33.00 437 SER A O 1
ATOM 3566 N N . PRO A 1 438 ? 23.115 42.117 -15.765 1.00 31.14 438 PRO A N 1
ATOM 3567 C CA . PRO A 1 438 ? 23.151 43.182 -16.754 1.00 31.14 438 PRO A CA 1
ATOM 3568 C C . PRO A 1 438 ? 24.372 44.051 -16.462 1.00 31.14 438 PRO A C 1
ATOM 3570 O O . PRO A 1 438 ? 24.586 44.457 -15.314 1.00 31.14 438 PRO A O 1
ATOM 3573 N N . SER A 1 439 ? 25.192 44.302 -17.483 1.00 32.34 439 SER A N 1
ATOM 3574 C CA . SER A 1 439 ? 26.275 45.273 -17.389 1.00 32.34 439 SER A CA 1
ATOM 3575 C C . SER A 1 439 ? 25.690 46.576 -16.849 1.00 32.34 439 SER A C 1
ATOM 3577 O O . SER A 1 439 ? 24.771 47.130 -17.457 1.00 32.34 439 SER A O 1
ATOM 3579 N N . ARG A 1 440 ? 26.206 47.081 -15.723 1.00 29.22 440 ARG A N 1
ATOM 3580 C CA . ARG A 1 440 ? 26.052 48.505 -15.424 1.00 29.22 440 ARG A CA 1
ATOM 3581 C C . ARG A 1 440 ? 26.715 49.236 -16.585 1.00 29.22 440 ARG A C 1
ATOM 3583 O O . ARG A 1 440 ? 27.932 49.171 -16.724 1.00 29.22 440 ARG A O 1
ATOM 3590 N N . SER A 1 441 ? 25.894 49.829 -17.443 1.00 27.94 441 SER A N 1
ATOM 3591 C CA . SER A 1 441 ? 26.317 50.816 -18.425 1.00 27.94 441 SER A CA 1
ATOM 3592 C C . SER A 1 441 ? 27.171 51.864 -17.712 1.00 27.94 441 SER A C 1
ATOM 3594 O O . SER A 1 441 ? 26.693 52.485 -16.757 1.00 27.94 441 SER A O 1
ATOM 3596 N N . ALA A 1 442 ? 28.424 51.993 -18.141 1.00 30.39 442 ALA A N 1
ATOM 3597 C CA . ALA A 1 442 ? 29.144 53.254 -18.059 1.00 30.39 442 ALA A CA 1
ATOM 3598 C C . ALA A 1 442 ? 28.695 54.128 -19.232 1.00 30.39 442 ALA A C 1
ATOM 3600 O O . ALA A 1 442 ? 28.468 53.542 -20.320 1.00 30.39 442 ALA A O 1
#

Radius of gyration: 31.19 Å; chains: 1; bounding box: 79×72×78 Å

pLDDT: mean 72.36, std 21.34, range [24.28, 97.62]